Protein AF-A0A0D0J241-F1 (afdb_monomer_lite)

Sequence (429 aa):
MKIIDNDPIDKPCIGELIEEQCAVGQFADNCLYLIADPE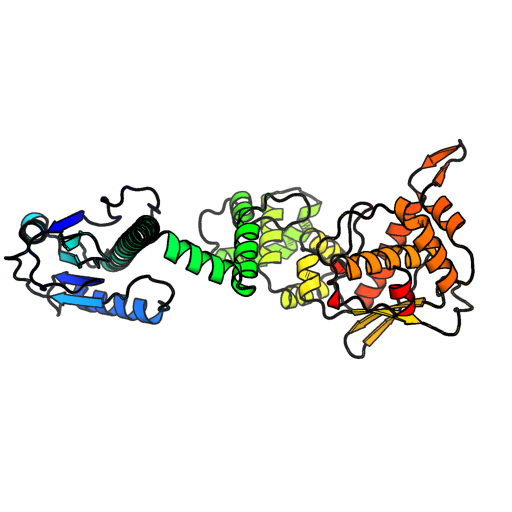ADIAKRAVDIIEQFKQIADCDDYYNTYELEVVQNVELKNHPKIKEHIEQHGDNFLIQLASHGFNEKKRFIVAKTDNDKLFENINLMIYAAERIAKFDIAALLRSFVEDNTDEFVELARNAITDKRFQSNYFAALSANTIHPTFGMASSTAKLKEQMEIKGVITHKQRMEMYDRLLDNLKKSHKKHDPKMEAEIEFIIKSIDPATLRMFFQRQSPKLQEKMSDFVNPKHLAEVSSMDLEIRWSEKIDKTRKTDGHYRLFLSRGDERLMVHFSRSAGFVLYLIYLIDRKKNGDKVDTLNIVQYKQLFGKLYEMTYGINGETIFTDMVKNFNSEGELQQKGLYTVLKSIREDIGNTCERMQEPAEPFLLQDMKAHLAVLPKHIILPEKIMALI

Structure (mmCIF, N/CA/C/O backbone):
data_AF-A0A0D0J241-F1
#
_entry.id   AF-A0A0D0J241-F1
#
loop_
_atom_site.group_PDB
_atom_site.id
_atom_site.type_symbol
_atom_site.label_atom_id
_atom_site.label_alt_id
_atom_site.label_comp_id
_atom_site.label_asym_id
_atom_site.label_entity_id
_atom_site.label_seq_id
_atom_site.pdbx_PDB_ins_code
_atom_site.Cartn_x
_atom_site.Cartn_y
_atom_site.Cartn_z
_atom_site.occupancy
_atom_site.B_iso_or_equiv
_atom_site.auth_seq_id
_atom_site.auth_comp_id
_atom_site.auth_asym_id
_atom_site.auth_atom_id
_atom_site.pdbx_PDB_model_num
ATOM 1 N N . MET A 1 1 ? -9.859 4.990 28.424 1.00 39.97 1 MET A N 1
ATOM 2 C CA . MET A 1 1 ? -9.655 3.526 28.412 1.00 39.97 1 MET A CA 1
ATOM 3 C C . MET A 1 1 ? -8.203 3.193 28.706 1.00 39.97 1 MET A C 1
ATOM 5 O O . MET A 1 1 ? -7.332 3.595 27.941 1.00 39.97 1 MET A O 1
ATOM 9 N N . LYS A 1 2 ? -7.924 2.472 29.798 1.00 35.81 2 LYS A N 1
ATOM 10 C CA . LYS A 1 2 ? -6.706 1.653 29.857 1.00 35.81 2 LYS A CA 1
ATOM 11 C C . LYS A 1 2 ? -6.977 0.447 28.959 1.00 35.81 2 LYS A C 1
ATOM 13 O O . LYS A 1 2 ? -7.962 -0.241 29.178 1.00 35.81 2 LYS A O 1
ATOM 18 N N . ILE A 1 3 ? -6.177 0.261 27.917 1.00 40.44 3 ILE A N 1
ATOM 19 C CA . ILE A 1 3 ? -6.233 -0.938 27.077 1.00 40.44 3 ILE A CA 1
ATOM 20 C C . ILE A 1 3 ? -5.564 -2.043 27.895 1.00 40.44 3 ILE A C 1
ATOM 22 O O . ILE A 1 3 ? -4.396 -1.901 28.255 1.00 40.44 3 ILE A O 1
ATOM 26 N N . ILE A 1 4 ? -6.317 -3.083 28.249 1.00 48.97 4 ILE A N 1
ATOM 27 C CA . ILE A 1 4 ? -5.876 -4.169 29.142 1.00 48.97 4 ILE A CA 1
ATOM 28 C C . ILE A 1 4 ? -5.686 -5.476 28.374 1.00 48.97 4 ILE A C 1
ATOM 30 O O . ILE A 1 4 ? -6.027 -6.555 28.843 1.00 48.97 4 ILE A O 1
ATOM 34 N N . ASP A 1 5 ? -5.101 -5.390 27.178 1.00 47.03 5 ASP A N 1
ATOM 35 C CA . ASP A 1 5 ? -4.899 -6.556 26.309 1.00 47.03 5 ASP A CA 1
ATOM 36 C C . ASP A 1 5 ? -4.054 -7.666 26.971 1.00 47.03 5 ASP A C 1
ATOM 38 O O . ASP A 1 5 ? -4.240 -8.838 26.642 1.00 47.03 5 ASP A O 1
ATOM 42 N N . ASN A 1 6 ? -3.221 -7.334 27.968 1.00 48.62 6 ASN A N 1
ATOM 43 C CA . ASN A 1 6 ? -2.318 -8.270 28.655 1.00 48.62 6 ASN A CA 1
ATOM 44 C C . ASN A 1 6 ? -2.792 -8.760 30.038 1.00 48.62 6 ASN A C 1
ATOM 46 O O . ASN A 1 6 ? -2.070 -9.531 30.670 1.00 48.62 6 ASN A O 1
ATOM 50 N N . ASP A 1 7 ? -3.957 -8.330 30.532 1.00 54.16 7 ASP A N 1
ATOM 51 C CA . ASP A 1 7 ? -4.413 -8.752 31.864 1.00 54.16 7 ASP A CA 1
ATOM 52 C C . ASP A 1 7 ? -4.923 -10.205 31.858 1.00 54.16 7 ASP A C 1
ATOM 54 O O . ASP A 1 7 ? -5.404 -10.682 30.831 1.00 54.16 7 ASP A O 1
ATOM 58 N N . PRO A 1 8 ? -4.848 -10.940 32.976 1.00 58.94 8 PRO A N 1
ATOM 59 C CA . PRO A 1 8 ? -5.437 -12.274 33.076 1.00 58.94 8 PRO A CA 1
ATOM 60 C C . PRO A 1 8 ? -6.926 -12.292 32.666 1.00 58.94 8 PRO A C 1
ATOM 62 O O . PRO A 1 8 ? -7.655 -11.335 32.922 1.00 58.94 8 PRO A O 1
ATOM 65 N N . ILE A 1 9 ? -7.382 -13.350 31.986 1.00 65.06 9 ILE A N 1
ATOM 66 C CA . ILE A 1 9 ? -8.759 -13.442 31.443 1.00 65.06 9 ILE A CA 1
ATOM 67 C C . ILE A 1 9 ? -9.819 -13.566 32.541 1.00 65.06 9 ILE A C 1
ATOM 69 O O . ILE A 1 9 ? -10.949 -13.122 32.363 1.00 65.06 9 ILE A O 1
ATOM 73 N N . ASP A 1 10 ? -9.434 -14.099 33.696 1.00 67.31 10 ASP A N 1
ATOM 74 C CA . ASP A 1 10 ? -10.217 -14.127 34.932 1.00 67.31 10 ASP A CA 1
ATOM 75 C C . ASP A 1 10 ? -10.406 -12.735 35.565 1.00 67.31 10 ASP A C 1
ATOM 77 O O . ASP A 1 10 ? -11.129 -12.600 36.550 1.00 67.31 10 ASP A O 1
ATOM 81 N N . LYS A 1 11 ? -9.794 -11.686 34.998 1.00 77.12 11 LYS A N 1
ATOM 82 C CA . LYS A 1 11 ? -9.929 -10.296 35.445 1.00 77.12 11 LYS A CA 1
ATOM 83 C C . LYS A 1 11 ? -10.559 -9.439 34.346 1.00 77.12 11 LYS A C 1
ATOM 85 O O . LYS A 1 11 ? -9.836 -8.858 33.528 1.00 77.12 11 LYS A O 1
ATOM 90 N N . PRO A 1 12 ? -11.900 -9.348 34.295 1.00 77.94 12 PRO A N 1
ATOM 91 C CA . PRO A 1 12 ? -12.566 -8.491 33.328 1.00 77.94 12 PRO A CA 1
ATOM 92 C C . PRO A 1 12 ? -12.211 -7.020 33.585 1.00 77.94 12 PRO A C 1
ATOM 94 O O . PRO A 1 12 ? -11.903 -6.606 34.702 1.00 77.94 12 PRO A O 1
ATOM 97 N N . CYS A 1 13 ? -12.267 -6.201 32.534 1.00 76.25 13 CYS A N 1
ATOM 98 C CA . CYS A 1 13 ? -11.988 -4.763 32.626 1.00 76.25 13 CYS A CA 1
ATOM 99 C C . CYS A 1 13 ? -13.047 -3.970 33.406 1.00 76.25 13 CYS A C 1
ATOM 101 O O . CYS A 1 13 ? -12.873 -2.774 33.642 1.00 76.25 13 CYS A O 1
ATOM 103 N N . ILE A 1 14 ? -14.149 -4.628 33.757 1.00 84.00 14 ILE A N 1
ATOM 104 C CA . ILE A 1 14 ? -15.263 -4.109 34.533 1.00 84.00 14 ILE A CA 1
ATOM 105 C C . ILE A 1 14 ? -15.844 -5.241 35.379 1.00 84.00 14 ILE A C 1
ATOM 107 O O . ILE A 1 14 ? -15.985 -6.362 34.895 1.00 84.00 14 ILE A O 1
ATOM 111 N N . GLY A 1 15 ? -16.212 -4.920 36.619 1.00 87.31 15 GLY A N 1
ATOM 112 C CA . GLY A 1 15 ? -16.897 -5.860 37.498 1.00 87.31 15 GLY A CA 1
ATOM 113 C C . GLY A 1 15 ? -16.053 -7.070 37.885 1.00 87.31 15 GLY A C 1
ATOM 114 O O . GLY A 1 15 ? -14.826 -6.992 37.969 1.00 87.31 15 GLY A O 1
ATOM 115 N N . GLU A 1 16 ? -16.738 -8.183 38.118 1.00 90.38 16 GLU A N 1
ATOM 116 C CA . GLU A 1 16 ? -16.157 -9.462 38.508 1.00 90.38 16 GLU A CA 1
ATOM 117 C C . GLU A 1 16 ? -16.686 -10.594 37.621 1.00 90.38 16 GLU A C 1
ATOM 119 O O . GLU A 1 16 ? -17.860 -10.606 37.241 1.00 90.38 16 GLU A O 1
ATOM 124 N N . LEU A 1 17 ? -15.804 -11.536 37.270 1.00 89.81 17 LEU A N 1
ATOM 125 C CA . LEU A 1 17 ? -16.159 -12.735 36.517 1.00 89.81 17 LEU A CA 1
ATOM 126 C C . LEU A 1 17 ? -16.601 -13.832 37.492 1.00 89.81 17 LEU A C 1
ATOM 128 O O . LEU A 1 17 ? -15.813 -14.307 38.308 1.00 89.81 17 LEU A O 1
ATOM 132 N N . ILE A 1 18 ? -17.848 -14.272 37.369 1.00 89.62 18 ILE A N 1
ATOM 133 C CA . ILE A 1 18 ? -18.465 -15.291 38.217 1.00 89.62 18 ILE A CA 1
ATOM 134 C C . ILE A 1 18 ? -18.714 -16.560 37.402 1.00 89.62 18 ILE A C 1
ATOM 136 O O . ILE A 1 18 ? -19.316 -16.515 36.331 1.00 89.62 18 ILE A O 1
ATOM 140 N N . GLU A 1 19 ? -18.309 -17.714 37.940 1.00 87.88 19 GLU A N 1
ATOM 141 C CA . GLU A 1 19 ? -18.655 -19.030 37.389 1.00 87.88 19 GLU A CA 1
ATOM 142 C C . GLU A 1 19 ? -19.687 -19.762 38.257 1.00 87.88 19 GLU A C 1
ATOM 144 O O . GLU A 1 19 ? -19.481 -19.926 39.469 1.00 87.88 19 GLU A O 1
ATOM 149 N N . GLU A 1 20 ? -20.741 -20.281 37.625 1.00 84.62 20 GLU A N 1
ATOM 150 C CA . GLU A 1 20 ? -21.822 -21.049 38.256 1.00 84.62 20 GLU A CA 1
ATOM 151 C C . GLU A 1 20 ? -22.047 -22.396 37.551 1.00 84.62 20 GLU A C 1
ATOM 153 O O . GLU A 1 20 ? -22.034 -22.482 36.323 1.00 84.62 20 GLU A O 1
ATOM 158 N N . GLN A 1 21 ? -22.283 -23.461 38.327 1.00 73.44 21 GLN A N 1
ATOM 159 C CA . GLN A 1 21 ? -22.553 -24.816 37.806 1.00 73.44 21 GLN A CA 1
ATOM 160 C C . GLN A 1 21 ? -24.043 -25.087 37.529 1.00 73.44 21 GLN A C 1
ATOM 162 O O . GLN A 1 21 ? -24.366 -25.962 36.733 1.00 73.44 21 GLN A O 1
ATOM 167 N N . CYS A 1 22 ? -24.959 -24.350 38.166 1.00 57.16 22 CYS A N 1
ATOM 168 C CA . CYS A 1 22 ? -26.389 -24.688 38.215 1.00 57.16 22 CYS A CA 1
ATOM 169 C C . CYS A 1 22 ? -27.284 -23.648 37.524 1.00 57.16 22 CYS A C 1
ATOM 171 O O . CYS A 1 22 ? -28.283 -23.214 38.085 1.00 57.16 22 CYS A O 1
ATOM 173 N N . ALA A 1 23 ? -26.955 -23.236 36.304 1.00 55.34 23 ALA A N 1
ATOM 174 C CA . ALA A 1 23 ? -27.734 -22.235 35.580 1.00 55.34 23 ALA A CA 1
ATOM 175 C C . ALA A 1 23 ? -28.839 -22.887 34.730 1.00 55.34 23 ALA A C 1
ATOM 177 O O . ALA A 1 23 ? -28.622 -23.249 33.573 1.00 55.34 23 ALA A O 1
ATOM 178 N N . VAL A 1 24 ? -30.047 -23.031 35.277 1.00 54.06 24 VAL A N 1
ATOM 179 C CA . VAL A 1 24 ? -31.226 -23.327 34.446 1.00 54.06 24 VAL A CA 1
ATOM 180 C C . VAL A 1 24 ? -31.597 -22.054 33.686 1.00 54.06 24 VAL A C 1
ATOM 182 O O . VAL A 1 24 ? -32.264 -21.208 34.261 1.00 54.06 24 VAL A O 1
ATOM 185 N N . GLY A 1 25 ? -31.136 -21.919 32.435 1.00 60.44 25 GLY A N 1
ATOM 186 C CA . GLY A 1 25 ? -31.684 -21.097 31.333 1.00 60.44 25 GLY A CA 1
ATOM 187 C C . GLY A 1 25 ? -32.212 -19.674 31.592 1.00 60.44 25 GLY A C 1
ATOM 188 O O . GLY A 1 25 ? -32.937 -19.167 30.745 1.00 60.44 25 GLY A O 1
ATOM 189 N N . GLN A 1 26 ? -31.917 -19.047 32.732 1.00 74.19 26 GLN A N 1
ATOM 190 C CA . GLN A 1 26 ? -32.582 -17.821 33.181 1.00 74.19 26 GLN A CA 1
ATOM 191 C C . GLN A 1 26 ? -32.087 -16.568 32.456 1.00 74.19 26 GLN A C 1
ATOM 193 O O . GLN A 1 26 ? -32.848 -15.619 32.297 1.00 74.19 26 GLN A O 1
ATOM 198 N N . PHE A 1 27 ? -30.833 -16.578 32.009 1.00 83.94 27 PHE A N 1
ATOM 199 C CA . PHE A 1 27 ? -30.232 -15.499 31.240 1.00 83.94 27 PHE A CA 1
ATOM 200 C C . PHE A 1 27 ? -29.812 -16.016 29.863 1.00 83.94 27 PHE A C 1
ATOM 202 O O . PHE A 1 27 ? -29.296 -17.133 29.729 1.00 83.94 27 PHE A O 1
ATOM 209 N N . ALA A 1 28 ? -30.044 -15.200 28.840 1.00 86.12 28 ALA A N 1
ATOM 210 C CA . ALA A 1 28 ? -29.613 -15.462 27.479 1.00 86.12 28 ALA A CA 1
ATOM 211 C C . ALA A 1 28 ? -28.121 -15.146 27.322 1.00 86.12 28 ALA A C 1
ATOM 213 O O . ALA A 1 28 ? -27.609 -14.185 27.900 1.00 86.12 28 ALA A O 1
ATOM 214 N N . ASP A 1 29 ? -27.426 -15.964 26.531 1.00 87.06 29 ASP A N 1
ATOM 215 C CA . ASP A 1 29 ? -26.025 -15.720 26.196 1.00 87.06 29 ASP A CA 1
ATOM 216 C C . ASP A 1 29 ? -25.893 -14.365 25.471 1.00 87.06 29 ASP A C 1
ATOM 218 O O . ASP A 1 29 ? -26.680 -14.041 24.583 1.00 87.06 29 ASP A O 1
ATOM 222 N N . ASN A 1 30 ? -24.894 -13.577 25.870 1.00 86.62 30 ASN A N 1
ATOM 223 C CA . ASN A 1 30 ? -24.557 -12.239 25.372 1.00 86.62 30 ASN A CA 1
ATOM 224 C C . ASN A 1 30 ? -25.651 -11.166 25.532 1.00 86.62 30 ASN A C 1
ATOM 226 O O . ASN A 1 30 ? -25.538 -10.076 24.968 1.00 86.62 30 ASN A O 1
ATOM 230 N N . CYS A 1 31 ? -26.679 -11.428 26.340 1.00 90.38 31 CYS A N 1
ATOM 231 C CA . CYS A 1 31 ? -27.649 -10.415 26.732 1.00 90.38 31 CYS A CA 1
ATOM 232 C C . CYS A 1 31 ? -27.168 -9.678 27.988 1.00 90.38 31 CYS A C 1
ATOM 234 O O . CYS A 1 31 ? -26.846 -10.291 29.011 1.00 90.38 31 CYS A O 1
ATOM 236 N N . LEU A 1 32 ? -27.117 -8.352 27.901 1.00 92.44 32 LEU A N 1
ATOM 237 C CA . LEU A 1 32 ? -26.881 -7.450 29.019 1.00 92.44 32 LEU A CA 1
ATOM 238 C C . LEU A 1 32 ? -28.187 -7.302 29.799 1.00 92.44 32 LEU A C 1
ATOM 240 O O . LEU A 1 32 ? -29.244 -7.069 29.223 1.00 92.44 32 LEU A O 1
ATOM 244 N N . TYR A 1 33 ? -28.116 -7.393 31.116 1.00 93.69 33 TYR A N 1
ATOM 245 C CA . TYR A 1 33 ? -29.253 -7.228 32.006 1.00 93.69 33 TYR A CA 1
ATOM 246 C C . TYR A 1 33 ? -28.980 -6.069 32.954 1.00 93.69 33 TYR A C 1
ATOM 248 O O . TYR A 1 33 ? -28.003 -6.083 33.710 1.00 93.69 33 TYR A O 1
ATOM 256 N N . LEU A 1 34 ? -29.858 -5.071 32.923 1.00 95.12 34 LEU A N 1
ATOM 257 C CA . LEU A 1 34 ? -29.864 -3.966 33.873 1.00 95.12 34 LEU A CA 1
ATOM 258 C C . LEU A 1 34 ? -30.991 -4.181 34.882 1.00 95.12 34 LEU A C 1
ATOM 260 O O . LEU A 1 34 ? -32.167 -4.164 34.522 1.00 95.12 34 LEU A O 1
ATOM 264 N N . ILE A 1 35 ? -30.628 -4.351 36.151 1.00 93.50 35 ILE A N 1
ATOM 265 C CA . ILE A 1 35 ? -31.580 -4.501 37.248 1.00 93.50 35 ILE A CA 1
ATOM 266 C C . ILE A 1 35 ? -31.994 -3.112 37.728 1.00 93.50 35 ILE A C 1
ATOM 268 O O . ILE A 1 35 ? -31.298 -2.470 38.519 1.00 93.50 35 ILE A O 1
ATOM 272 N N . ALA A 1 36 ? -33.105 -2.619 37.196 1.00 93.19 36 ALA A N 1
ATOM 273 C CA . ALA A 1 36 ? -33.636 -1.296 37.485 1.00 93.19 36 ALA A CA 1
ATOM 274 C C . ALA A 1 36 ? -35.149 -1.256 37.252 1.00 93.19 36 ALA A C 1
ATOM 276 O O . ALA A 1 36 ? -35.708 -2.083 36.534 1.00 93.19 36 ALA A O 1
ATOM 277 N N . ASP A 1 37 ? -35.811 -0.258 37.835 1.00 90.75 37 ASP A N 1
ATOM 278 C CA . ASP A 1 37 ? -37.181 0.073 37.449 1.00 90.75 37 ASP A CA 1
ATOM 279 C C . ASP A 1 37 ? -37.208 0.444 35.949 1.00 90.75 37 ASP A C 1
ATOM 281 O O . ASP A 1 37 ? -36.473 1.357 35.556 1.00 90.75 37 ASP A O 1
ATOM 285 N N . PRO A 1 38 ? -38.016 -0.231 35.106 1.00 89.69 38 PRO A N 1
ATOM 286 C CA . PRO A 1 38 ? -38.125 0.076 33.679 1.00 89.69 38 PRO A CA 1
ATOM 287 C C . PRO A 1 38 ? -38.503 1.533 33.386 1.00 89.69 38 PRO A C 1
ATOM 289 O O . PRO A 1 38 ? -38.159 2.059 32.328 1.00 89.69 38 PRO A O 1
ATOM 292 N N . GLU A 1 39 ? -39.180 2.205 34.321 1.00 90.25 39 GLU A N 1
ATOM 293 C CA . GLU A 1 39 ? -39.563 3.608 34.169 1.00 90.25 39 GLU A CA 1
ATOM 294 C C . GLU A 1 39 ? -38.479 4.601 34.594 1.00 90.25 39 GLU A C 1
ATOM 296 O O . GLU A 1 39 ? -38.597 5.793 34.282 1.00 90.25 39 GLU A O 1
ATOM 301 N N . ALA A 1 40 ? -37.419 4.136 35.262 1.00 92.12 40 ALA A N 1
ATOM 302 C CA . ALA A 1 40 ? -36.320 4.984 35.702 1.00 92.12 40 ALA A CA 1
ATOM 303 C C . ALA A 1 40 ? -35.500 5.525 34.523 1.00 92.12 40 ALA A C 1
ATOM 305 O O . ALA A 1 40 ? -35.318 4.869 33.497 1.00 92.12 40 ALA A O 1
ATOM 306 N N . ASP A 1 41 ? -34.909 6.707 34.712 1.00 93.06 41 ASP A N 1
ATOM 307 C CA . ASP A 1 41 ? -34.089 7.363 33.686 1.00 93.06 41 ASP A CA 1
ATOM 308 C C . ASP A 1 41 ? -32.939 6.475 33.190 1.00 93.06 41 ASP A C 1
ATOM 310 O O . ASP A 1 41 ? -32.630 6.465 32.000 1.00 93.06 41 ASP A O 1
ATOM 314 N N . ILE A 1 42 ? -32.337 5.685 34.086 1.00 94.12 42 ILE A N 1
ATOM 315 C CA . ILE A 1 42 ? -31.238 4.775 33.743 1.00 94.12 42 ILE A CA 1
ATOM 316 C C . ILE A 1 42 ? -31.672 3.677 32.764 1.00 94.12 42 ILE A C 1
ATOM 318 O O . ILE A 1 42 ? -30.899 3.319 31.882 1.00 94.12 42 ILE A O 1
ATOM 322 N N . ALA A 1 43 ? -32.912 3.186 32.873 1.00 93.06 43 ALA A N 1
ATOM 323 C CA . ALA A 1 43 ? -33.460 2.156 31.998 1.00 93.06 43 ALA A CA 1
ATOM 324 C C . ALA A 1 43 ? -33.644 2.682 30.573 1.00 93.06 43 ALA A C 1
ATOM 326 O O . ALA A 1 43 ? -33.125 2.101 29.621 1.00 93.06 43 ALA A O 1
ATOM 327 N N . LYS A 1 44 ? -34.309 3.836 30.440 1.00 93.19 44 LYS A N 1
ATOM 328 C CA . LYS A 1 44 ? -34.544 4.506 29.149 1.00 93.19 44 LYS A CA 1
ATOM 329 C C . LYS A 1 44 ? -33.223 4.823 28.456 1.00 93.19 44 LYS A C 1
ATOM 331 O O . LYS A 1 44 ? -33.022 4.498 27.291 1.00 93.19 44 LYS A O 1
ATOM 336 N N . ARG A 1 45 ? -32.274 5.357 29.223 1.00 94.06 45 ARG A N 1
ATOM 337 C CA . ARG A 1 45 ? -30.949 5.710 28.722 1.00 94.06 45 ARG A CA 1
ATOM 338 C C . ARG A 1 45 ? -30.127 4.486 28.311 1.00 94.06 45 ARG A C 1
ATOM 340 O O . ARG A 1 45 ? -29.363 4.581 27.359 1.00 94.06 45 ARG A O 1
ATOM 347 N N . ALA A 1 46 ? -30.278 3.347 28.989 1.00 92.56 46 ALA A N 1
ATOM 348 C CA . ALA A 1 46 ? -29.592 2.108 28.619 1.00 92.56 46 ALA A CA 1
ATOM 349 C C . ALA A 1 46 ? -30.077 1.586 27.261 1.00 92.56 46 ALA A C 1
ATOM 351 O O . ALA A 1 46 ? -29.254 1.254 26.406 1.00 92.56 46 ALA A O 1
ATOM 352 N N . VAL A 1 47 ? -31.398 1.580 27.055 1.00 93.12 47 VAL A N 1
ATOM 353 C CA . VAL A 1 47 ? -32.024 1.183 25.785 1.00 93.12 47 VAL A CA 1
ATOM 354 C C . VAL A 1 47 ? -31.548 2.087 24.648 1.00 93.12 47 VAL A C 1
ATOM 356 O O . VAL A 1 47 ? -31.078 1.582 23.631 1.00 93.12 47 VAL A O 1
ATOM 359 N N . ASP A 1 48 ? -31.556 3.408 24.849 1.00 92.00 48 ASP A N 1
ATOM 360 C CA . ASP A 1 48 ? -31.083 4.366 23.840 1.00 92.00 48 ASP A CA 1
ATOM 361 C C . ASP A 1 48 ? -29.615 4.131 23.444 1.00 92.00 48 ASP A C 1
ATOM 363 O O . ASP A 1 48 ? -29.261 4.233 22.268 1.00 92.00 48 ASP A O 1
ATOM 367 N N . ILE A 1 49 ? -28.747 3.810 24.411 1.00 90.12 49 ILE A N 1
ATOM 368 C CA . ILE A 1 49 ? -27.321 3.551 24.155 1.00 90.12 49 ILE A CA 1
ATOM 369 C C . ILE A 1 49 ? -27.135 2.287 23.311 1.00 90.12 49 ILE A C 1
ATOM 371 O O . ILE A 1 49 ? -26.315 2.287 22.394 1.00 90.12 49 ILE A O 1
ATOM 375 N N . ILE A 1 50 ? -27.884 1.221 23.598 1.00 87.38 50 ILE A N 1
ATOM 376 C CA . ILE A 1 50 ? -27.774 -0.045 22.863 1.00 87.38 50 ILE A CA 1
ATOM 377 C C . ILE A 1 50 ? -28.373 0.065 21.460 1.00 87.38 50 ILE A C 1
ATOM 379 O O . ILE A 1 50 ? -27.792 -0.458 20.514 1.00 87.38 50 ILE A O 1
ATOM 383 N N . GLU A 1 51 ? -29.461 0.810 21.281 1.00 88.06 51 GLU A N 1
ATOM 384 C CA . GLU A 1 51 ? -29.998 1.090 19.945 1.00 88.06 51 GLU A CA 1
ATOM 385 C C . GLU A 1 51 ? -29.025 1.926 19.102 1.00 88.06 51 GLU A C 1
ATOM 387 O O . GLU A 1 51 ? -28.792 1.623 17.931 1.00 88.06 51 GLU A O 1
ATOM 392 N N . GLN A 1 52 ? -28.372 2.931 19.697 1.00 85.75 52 GLN A N 1
ATOM 393 C CA . GLN A 1 52 ? -27.299 3.669 19.020 1.00 85.75 52 GLN A CA 1
ATOM 394 C C . GLN A 1 52 ? -26.111 2.766 18.681 1.00 85.75 52 GLN A C 1
ATOM 396 O O . GLN A 1 52 ? -25.557 2.873 17.588 1.00 85.75 52 GLN A O 1
ATOM 401 N N . PHE A 1 53 ? -25.735 1.864 19.590 1.00 81.12 53 PHE A N 1
ATOM 402 C CA . PHE A 1 53 ? -24.691 0.875 19.340 1.00 81.12 53 PHE A CA 1
ATOM 403 C C . PHE A 1 53 ? -25.040 0.003 18.128 1.00 81.12 53 PHE A C 1
ATOM 405 O O . PHE A 1 53 ? -24.237 -0.076 17.205 1.00 81.12 53 PHE A O 1
ATOM 412 N N . LYS A 1 54 ? -26.253 -0.557 18.062 1.00 81.25 54 LYS A N 1
ATOM 413 C CA . LYS A 1 54 ? -26.710 -1.395 16.938 1.00 81.25 54 LYS A CA 1
ATOM 414 C C . LYS A 1 54 ? -26.766 -0.658 15.597 1.00 81.25 54 LYS A C 1
ATOM 416 O O . LYS A 1 54 ? -26.593 -1.282 14.559 1.00 81.25 54 LYS A O 1
ATOM 421 N N . GLN A 1 55 ? -27.015 0.652 15.595 1.00 80.31 55 GLN A N 1
ATOM 422 C CA . GLN A 1 55 ? -27.022 1.457 14.363 1.00 80.31 55 GLN A CA 1
ATOM 423 C C . GLN A 1 55 ? -25.617 1.736 13.812 1.00 80.31 55 GLN A C 1
ATOM 425 O O . GLN A 1 55 ? -25.478 2.036 12.626 1.00 80.31 55 GLN A O 1
ATOM 430 N N . ILE A 1 56 ? -24.597 1.705 14.672 1.00 71.75 56 ILE A N 1
ATOM 431 C CA . ILE A 1 56 ? -23.211 2.049 14.323 1.00 71.75 56 ILE A CA 1
ATOM 432 C C . ILE A 1 56 ? -22.356 0.788 14.149 1.00 71.75 56 ILE A C 1
ATOM 434 O O . ILE A 1 56 ? -21.408 0.809 13.368 1.00 71.75 56 ILE A O 1
ATOM 438 N N . ALA A 1 57 ? -22.672 -0.283 14.877 1.00 60.69 57 ALA A N 1
ATOM 439 C CA . ALA A 1 57 ? -21.971 -1.556 14.819 1.00 60.69 57 ALA A CA 1
ATOM 440 C C . ALA A 1 57 ? -22.302 -2.299 13.518 1.00 60.69 57 ALA A C 1
ATOM 442 O O . ALA A 1 57 ? -23.463 -2.618 13.260 1.00 60.69 57 ALA A O 1
ATOM 443 N N . ASP A 1 58 ? -21.278 -2.599 12.719 1.00 58.66 58 ASP A N 1
ATOM 444 C CA . ASP A 1 58 ? -21.407 -3.559 11.626 1.00 58.66 58 ASP A CA 1
ATOM 445 C C . ASP A 1 58 ? -21.385 -4.984 12.206 1.00 58.66 58 ASP A C 1
ATOM 447 O O . ASP A 1 58 ? -20.691 -5.252 13.193 1.00 58.66 58 ASP A O 1
ATOM 451 N N . CYS A 1 59 ? -22.143 -5.917 11.625 1.00 54.88 59 CYS A N 1
ATOM 452 C CA . CYS A 1 59 ? -22.236 -7.282 12.162 1.00 54.88 59 CYS A CA 1
ATOM 453 C C . CYS A 1 59 ? -20.904 -8.044 12.101 1.00 54.88 59 CYS A C 1
ATOM 455 O O . CYS A 1 59 ? -20.729 -9.020 12.825 1.00 54.88 59 CYS A O 1
ATOM 457 N N . ASP A 1 60 ? -19.973 -7.577 11.268 1.00 55.81 60 ASP A N 1
ATOM 458 C CA . ASP A 1 60 ? -18.648 -8.166 11.077 1.00 55.81 60 ASP A CA 1
ATOM 459 C C . ASP A 1 60 ? -17.596 -7.655 12.087 1.00 55.81 60 ASP A C 1
ATOM 461 O O . ASP A 1 60 ? -16.491 -8.200 12.148 1.00 55.81 60 ASP A O 1
ATOM 465 N N . ASP A 1 61 ? -17.914 -6.633 12.893 1.00 66.19 61 ASP A N 1
ATOM 466 C CA . ASP A 1 61 ? -16.963 -6.010 13.830 1.00 66.19 61 ASP A CA 1
ATOM 467 C C . ASP A 1 61 ? -16.860 -6.736 15.188 1.00 66.19 61 ASP A C 1
ATOM 469 O O . ASP A 1 61 ? -15.902 -6.513 15.938 1.00 66.19 61 ASP A O 1
ATOM 473 N N . TYR A 1 62 ? -17.821 -7.610 15.509 1.00 70.31 62 TYR A N 1
ATOM 474 C CA . TYR A 1 62 ? -17.954 -8.284 16.806 1.00 70.31 62 TYR A CA 1
ATOM 475 C C . TYR A 1 62 ? -18.144 -9.797 16.632 1.00 70.31 62 TYR A C 1
ATOM 477 O O . TYR A 1 62 ? -18.792 -10.252 15.693 1.00 70.31 62 TYR A O 1
ATOM 485 N N . TYR A 1 63 ? -17.611 -10.600 17.557 1.00 70.81 63 TYR A N 1
ATOM 486 C CA . TYR A 1 63 ? -17.818 -12.052 17.576 1.00 70.81 63 TYR A CA 1
ATOM 487 C C . TYR A 1 63 ? -19.255 -12.428 17.957 1.00 70.81 63 TYR A C 1
ATOM 489 O O . TYR A 1 63 ? -19.736 -13.482 17.542 1.00 70.81 63 TYR A O 1
ATOM 497 N N . ASN A 1 64 ? -19.928 -11.593 18.756 1.00 80.50 64 ASN A N 1
ATOM 498 C CA . ASN A 1 64 ? -21.272 -11.847 19.265 1.00 80.50 64 ASN A CA 1
ATOM 499 C C . ASN A 1 64 ? -22.262 -10.729 18.923 1.00 80.50 64 ASN A C 1
ATOM 501 O O . ASN A 1 64 ? -21.902 -9.567 18.750 1.00 80.50 64 ASN A O 1
ATOM 505 N N . THR A 1 65 ? -23.548 -11.082 18.919 1.00 83.44 65 THR A N 1
ATOM 506 C CA . THR A 1 65 ? -24.650 -10.115 18.923 1.00 83.44 65 THR A CA 1
ATOM 507 C C . THR A 1 65 ? -25.055 -9.810 20.359 1.00 83.44 65 THR A C 1
ATOM 509 O O . THR A 1 65 ? -25.284 -10.732 21.142 1.00 83.44 65 THR A O 1
ATOM 512 N N . TYR A 1 66 ? -25.154 -8.522 20.688 1.00 85.62 66 TYR A N 1
ATOM 513 C CA . TYR A 1 66 ? -25.496 -8.054 22.028 1.00 85.62 66 TYR A CA 1
ATOM 514 C C . TYR A 1 66 ? -26.905 -7.474 22.072 1.00 85.62 66 TYR A C 1
ATOM 516 O O . TYR A 1 66 ? -27.281 -6.631 21.256 1.00 85.62 66 TYR A O 1
ATOM 524 N N . GLU A 1 67 ? -27.652 -7.904 23.079 1.00 89.69 67 GLU A N 1
ATOM 525 C CA . GLU A 1 67 ? -28.985 -7.408 23.413 1.00 89.69 67 GLU A CA 1
ATOM 526 C C . GLU A 1 67 ? -28.985 -6.820 24.826 1.00 89.69 67 GLU A C 1
ATOM 528 O O . GLU A 1 67 ? -28.068 -7.079 25.609 1.00 89.69 67 GLU A O 1
ATOM 533 N N . LEU A 1 68 ? -29.994 -6.012 25.152 1.00 92.25 68 LEU A N 1
ATOM 534 C CA . LEU A 1 68 ? -30.176 -5.453 26.490 1.00 92.25 68 LEU A CA 1
ATOM 535 C C . LEU A 1 68 ? -31.608 -5.664 26.968 1.00 92.25 68 LEU A C 1
ATOM 537 O O . LEU A 1 68 ? -32.557 -5.236 26.316 1.00 92.25 68 LEU A O 1
ATOM 541 N N . GLU A 1 69 ? -31.742 -6.213 28.170 1.00 93.00 69 GLU A N 1
ATOM 542 C CA . GLU A 1 69 ? -33.001 -6.311 28.895 1.00 93.00 69 GLU A CA 1
ATOM 543 C C . GLU A 1 69 ? -32.934 -5.527 30.210 1.00 93.00 69 GLU A C 1
ATOM 545 O O . GLU A 1 69 ? -31.995 -5.653 31.001 1.00 93.00 69 GLU A O 1
ATOM 550 N N . VAL A 1 70 ? -33.958 -4.710 30.467 1.00 92.56 70 VAL A N 1
ATOM 551 C CA . VAL A 1 70 ? -34.140 -4.050 31.764 1.00 92.56 70 VAL A CA 1
ATOM 552 C C . VAL A 1 70 ? -35.137 -4.855 32.582 1.00 92.56 70 VAL A C 1
ATOM 554 O O . VAL A 1 70 ? -36.270 -5.076 32.157 1.00 92.56 70 VAL A O 1
ATOM 557 N N . VAL A 1 71 ? -34.726 -5.273 33.775 1.00 91.81 71 VAL A N 1
ATOM 558 C CA . VAL A 1 71 ? -35.509 -6.142 34.655 1.00 91.81 71 VAL A CA 1
ATOM 559 C C . VAL A 1 71 ? -35.641 -5.512 36.035 1.00 91.81 71 VAL A C 1
ATOM 561 O O . VAL A 1 71 ? -34.662 -5.106 36.645 1.00 91.81 71 VAL A O 1
ATOM 564 N N . GLN A 1 72 ? -36.860 -5.438 36.567 1.00 85.94 72 GLN A N 1
ATOM 565 C CA . GLN A 1 72 ? -37.076 -4.813 37.876 1.00 85.94 72 GLN A CA 1
ATOM 566 C C . GLN A 1 72 ? -36.609 -5.702 39.031 1.00 85.94 72 GLN A C 1
ATOM 568 O O . GLN A 1 72 ? -36.060 -5.212 40.010 1.00 85.94 72 GLN A O 1
ATOM 573 N N . ASN A 1 73 ? -36.842 -7.010 38.914 1.00 81.00 73 ASN A N 1
ATOM 574 C CA . ASN A 1 73 ? -36.465 -8.018 39.896 1.00 81.00 73 ASN A CA 1
ATOM 575 C C . ASN A 1 73 ? -36.092 -9.310 39.170 1.00 81.00 73 ASN A C 1
ATOM 577 O O . ASN A 1 73 ? -36.741 -9.680 38.192 1.00 81.00 73 ASN A O 1
ATOM 581 N N . VAL A 1 74 ? -35.088 -10.020 39.686 1.00 79.69 74 VAL A N 1
ATOM 582 C CA . VAL A 1 74 ? -34.641 -11.306 39.141 1.00 79.69 74 VAL A CA 1
ATOM 583 C C . VAL A 1 74 ? -34.600 -12.341 40.260 1.00 79.69 74 VAL A C 1
ATOM 585 O O . VAL A 1 74 ? -33.974 -12.129 41.296 1.00 79.69 74 VAL A O 1
ATOM 588 N N . GLU A 1 75 ? -35.278 -13.474 40.076 1.00 81.69 75 GLU A N 1
ATOM 589 C CA . GLU A 1 75 ? -35.271 -14.558 41.061 1.00 81.69 75 GLU A CA 1
ATOM 590 C C . GLU A 1 75 ? -33.993 -15.396 40.928 1.00 81.69 75 GLU A C 1
ATOM 592 O O . GLU A 1 75 ? -33.923 -16.318 40.126 1.00 81.69 75 GLU A O 1
ATOM 597 N N . LEU A 1 76 ? -32.968 -15.102 41.726 1.00 83.25 76 LEU A N 1
ATOM 598 C CA . LEU A 1 76 ? -31.629 -15.699 41.590 1.00 83.25 76 LEU A CA 1
ATOM 599 C C . LEU A 1 76 ? -31.428 -16.981 42.414 1.00 83.25 76 LEU A C 1
ATOM 601 O O . LEU A 1 76 ? -30.331 -17.252 42.900 1.00 83.25 76 LEU A O 1
ATOM 605 N N . LYS A 1 77 ? -32.476 -17.791 42.607 1.00 79.81 77 LYS A N 1
ATOM 606 C CA . LYS A 1 77 ? -32.382 -19.024 43.421 1.00 79.81 77 LYS A CA 1
ATOM 607 C C . LYS A 1 77 ? -31.328 -20.005 42.902 1.00 79.81 77 LYS A C 1
ATOM 609 O O . LYS A 1 77 ? -30.702 -20.694 43.700 1.00 79.81 77 LYS A O 1
ATOM 614 N N . ASN A 1 78 ? -31.124 -20.030 41.588 1.00 79.06 78 ASN A N 1
ATOM 615 C CA . ASN A 1 78 ? -30.173 -20.911 40.912 1.00 79.06 78 ASN A CA 1
ATOM 616 C C . ASN A 1 78 ? -28.784 -20.271 40.715 1.00 79.06 78 ASN A C 1
ATOM 618 O O . ASN A 1 78 ? -27.887 -20.905 40.169 1.00 79.06 78 ASN A O 1
ATOM 622 N N . HIS A 1 79 ? -28.600 -19.026 41.168 1.00 86.31 79 HIS A N 1
ATOM 623 C CA . HIS A 1 79 ? -27.395 -18.228 40.945 1.00 86.31 79 HIS A CA 1
ATOM 624 C C . HIS A 1 79 ? -26.914 -17.578 42.257 1.00 86.31 79 HIS A C 1
ATOM 626 O O . HIS A 1 79 ? -26.984 -16.354 42.402 1.00 86.31 79 HIS A O 1
ATOM 632 N N . PRO A 1 80 ? -26.479 -18.375 43.253 1.00 87.62 80 PRO A N 1
ATOM 633 C CA . PRO A 1 80 ? -26.176 -17.886 44.598 1.00 87.62 80 PRO A CA 1
ATOM 634 C C . PRO A 1 80 ? -25.057 -16.837 44.639 1.00 87.62 80 PRO A C 1
ATOM 636 O O . PRO A 1 80 ? -25.168 -15.895 45.421 1.00 87.62 80 PRO A O 1
ATOM 639 N N . LYS A 1 81 ? -24.023 -16.942 43.793 1.00 89.62 81 LYS A N 1
ATOM 640 C CA . LYS A 1 81 ? -22.934 -15.952 43.754 1.00 89.62 81 LYS A CA 1
ATOM 641 C C . LYS A 1 81 ? -23.396 -14.646 43.122 1.00 89.62 81 LYS A C 1
ATOM 643 O O . LYS A 1 81 ? -23.100 -13.572 43.625 1.00 89.62 81 LYS A O 1
ATOM 648 N N . ILE A 1 82 ? -24.190 -14.719 42.053 1.00 89.81 82 ILE A N 1
ATOM 649 C CA . ILE A 1 82 ? -24.776 -13.517 41.432 1.00 89.81 82 ILE A CA 1
ATOM 650 C C . ILE A 1 82 ? -25.713 -12.817 42.428 1.00 89.81 82 ILE A C 1
ATOM 652 O O . ILE A 1 82 ? -25.693 -11.594 42.557 1.00 89.81 82 ILE A O 1
ATOM 656 N N . LYS A 1 83 ? -26.501 -13.601 43.175 1.00 90.31 83 LYS A N 1
ATOM 657 C CA . LYS A 1 83 ? -27.376 -13.099 44.236 1.00 90.31 83 LYS A CA 1
ATOM 658 C C . LYS A 1 83 ? -26.593 -12.353 45.316 1.00 90.31 83 LYS A C 1
ATOM 660 O O . LYS A 1 83 ? -27.001 -11.262 45.699 1.00 90.31 83 LYS A O 1
ATOM 665 N N . GLU A 1 84 ? -25.476 -12.912 45.776 1.00 90.62 84 GLU A N 1
ATOM 666 C CA . GLU A 1 84 ? -24.579 -12.263 46.739 1.00 90.62 84 GLU A CA 1
ATOM 667 C C . GLU A 1 84 ? -24.090 -10.897 46.233 1.00 90.62 84 GLU A C 1
ATOM 669 O O . GLU A 1 84 ? -24.208 -9.903 46.948 1.00 90.62 84 GLU A O 1
ATOM 674 N N . HIS A 1 85 ? -23.648 -10.815 44.978 1.00 91.38 85 HIS A N 1
ATOM 675 C CA . HIS A 1 85 ? -23.221 -9.560 44.350 1.00 91.38 85 HIS A CA 1
ATOM 676 C C . HIS A 1 85 ? -24.322 -8.497 44.288 1.00 91.38 85 HIS A C 1
ATOM 678 O O . HIS A 1 85 ? -24.114 -7.339 44.659 1.00 91.38 85 HIS A O 1
ATOM 684 N N . ILE A 1 86 ? -25.531 -8.884 43.896 1.00 90.62 86 ILE A N 1
ATOM 685 C CA . ILE A 1 86 ? -26.639 -7.932 43.784 1.00 90.62 86 ILE A CA 1
ATOM 686 C C . ILE A 1 86 ? -27.126 -7.481 45.167 1.00 90.62 86 ILE A C 1
ATOM 688 O O . ILE A 1 86 ? -27.315 -6.287 45.395 1.00 90.62 86 ILE A O 1
ATOM 692 N N . GLU A 1 87 ? -27.292 -8.406 46.115 1.00 90.31 87 GLU A N 1
ATOM 693 C CA . GLU A 1 87 ? -27.858 -8.094 47.433 1.00 90.31 87 GLU A CA 1
ATOM 694 C C . GLU A 1 87 ? -26.848 -7.442 48.389 1.00 90.31 87 GLU A C 1
ATOM 696 O O . GLU A 1 87 ? -27.226 -6.560 49.161 1.00 90.31 87 GLU A O 1
ATOM 701 N N . GLN A 1 88 ? -25.577 -7.858 48.360 1.00 89.75 88 GLN A N 1
ATOM 702 C CA . GLN A 1 88 ? -24.558 -7.393 49.312 1.00 89.75 88 GLN A CA 1
ATOM 703 C C . GLN A 1 88 ? -23.661 -6.296 48.736 1.00 89.75 88 GLN A C 1
ATOM 705 O O . GLN A 1 88 ? -23.312 -5.353 49.449 1.00 89.75 88 GLN A O 1
ATOM 710 N N . HIS A 1 89 ? -23.303 -6.387 47.452 1.00 88.38 89 HIS A N 1
ATOM 711 C CA . HIS A 1 89 ? -22.410 -5.422 46.799 1.00 88.38 89 HIS A CA 1
ATOM 712 C C . HIS A 1 89 ? -23.177 -4.319 46.048 1.00 88.38 89 HIS A C 1
ATOM 714 O O . HIS A 1 89 ? -22.626 -3.251 45.747 1.00 88.38 89 HIS A O 1
ATOM 720 N N . GLY A 1 90 ? -24.485 -4.511 45.845 1.00 88.62 90 GLY A N 1
ATOM 721 C CA . GLY A 1 90 ? -25.350 -3.560 45.153 1.00 88.62 90 GLY A CA 1
ATOM 722 C C . GLY A 1 90 ? -25.014 -3.454 43.669 1.00 88.62 90 GLY A C 1
ATOM 723 O O . GLY A 1 90 ? -25.165 -2.373 43.090 1.00 88.62 90 GLY A O 1
ATOM 724 N N . ASP A 1 91 ? -24.497 -4.540 43.095 1.00 93.81 91 ASP A N 1
ATOM 725 C CA . ASP A 1 91 ? -24.337 -4.682 41.657 1.00 93.81 91 ASP A CA 1
ATOM 726 C C . ASP A 1 91 ? -25.720 -4.775 41.004 1.00 93.81 91 ASP A C 1
ATOM 728 O O . ASP A 1 91 ? -26.670 -5.321 41.562 1.00 93.81 91 ASP A O 1
ATOM 732 N N . ASN A 1 92 ? -25.855 -4.197 39.821 1.00 93.88 92 ASN A N 1
ATOM 733 C CA . ASN A 1 92 ? -27.138 -4.076 39.127 1.00 93.88 92 ASN A CA 1
ATOM 734 C C . ASN A 1 92 ? -27.001 -4.258 37.616 1.00 93.88 92 ASN A C 1
ATOM 736 O O . ASN A 1 92 ? -27.956 -4.018 36.884 1.00 93.88 92 ASN A O 1
ATOM 740 N N . PHE A 1 93 ? -25.825 -4.654 37.137 1.00 94.81 93 PHE A N 1
ATOM 741 C CA . PHE A 1 93 ? -25.543 -4.814 35.724 1.00 94.81 93 PHE A CA 1
ATOM 742 C C . PHE A 1 93 ? -24.802 -6.121 35.492 1.00 94.81 93 PHE A C 1
ATOM 744 O O . PHE A 1 93 ? -23.759 -6.358 36.102 1.00 94.81 93 PHE A O 1
ATOM 751 N N . LEU A 1 94 ? -25.344 -6.987 34.644 1.00 93.62 94 LEU A N 1
ATOM 752 C CA . LEU A 1 94 ? -24.778 -8.312 34.415 1.00 93.62 94 LEU A CA 1
ATOM 753 C C . LEU A 1 94 ? -24.882 -8.736 32.953 1.00 93.62 94 LEU A C 1
ATOM 755 O O . LEU A 1 94 ? -25.764 -8.288 32.231 1.00 93.62 94 LEU A O 1
ATOM 759 N N . ILE A 1 95 ? -24.003 -9.635 32.528 1.00 92.81 95 ILE A N 1
ATOM 760 C CA . ILE A 1 95 ? -24.068 -10.307 31.226 1.00 92.81 95 ILE A CA 1
ATOM 761 C C . ILE A 1 95 ? -23.725 -11.781 31.411 1.00 92.81 95 ILE A C 1
ATOM 763 O O . ILE A 1 95 ? -22.764 -12.112 32.111 1.00 92.81 95 ILE A O 1
ATOM 767 N N . GLN A 1 96 ? -24.498 -12.668 30.782 1.00 90.44 96 GLN A N 1
ATOM 768 C CA . GLN A 1 96 ? -24.105 -14.068 30.632 1.00 90.44 96 GLN A CA 1
ATOM 769 C C . GLN A 1 96 ? -23.230 -14.198 29.389 1.00 90.44 96 GLN A C 1
ATOM 771 O O . GLN A 1 96 ? -23.618 -13.773 28.307 1.00 90.44 96 GLN A O 1
ATOM 776 N N . LEU A 1 97 ? -22.052 -14.794 29.529 1.00 88.06 97 LEU A N 1
ATOM 777 C CA . LEU A 1 97 ? -21.138 -14.990 28.409 1.00 88.06 97 LEU A CA 1
ATOM 778 C C . LEU A 1 97 ? -21.507 -16.263 27.647 1.00 88.06 97 LEU A C 1
ATOM 780 O O . LEU A 1 97 ? -21.760 -17.303 28.267 1.00 88.06 97 LEU A O 1
ATOM 784 N N . ALA A 1 98 ? -21.481 -16.201 26.314 1.00 79.94 98 ALA A N 1
ATOM 785 C CA . ALA A 1 98 ? -21.596 -17.399 25.492 1.00 79.94 98 ALA A CA 1
ATOM 786 C C . ALA A 1 98 ? -20.526 -18.440 25.864 1.00 79.94 98 ALA A C 1
ATOM 788 O O . ALA A 1 98 ? -19.377 -18.121 26.186 1.00 79.94 98 ALA A O 1
ATOM 789 N N . SER A 1 99 ? -20.917 -19.714 25.837 1.00 70.94 99 SER A N 1
ATOM 790 C CA . SER A 1 99 ? -19.997 -20.836 26.037 1.00 70.94 99 SER A CA 1
ATOM 791 C C . SER A 1 99 ? -19.812 -21.558 24.709 1.00 70.94 99 SER A C 1
ATOM 793 O O . SER A 1 99 ? -20.730 -22.218 24.228 1.00 70.94 99 SER A O 1
ATOM 795 N N . HIS A 1 100 ? -18.623 -21.445 24.118 1.00 61.41 100 HIS A N 1
ATOM 796 C CA . HIS A 1 100 ? -18.277 -22.083 22.842 1.00 61.41 100 HIS A CA 1
ATOM 797 C C . HIS A 1 100 ? -17.554 -23.434 23.029 1.00 61.41 100 HIS A C 1
ATOM 799 O O . HIS A 1 100 ? -16.645 -23.765 22.275 1.00 61.41 100 HIS A O 1
ATOM 805 N N . GLY A 1 101 ? -17.973 -24.231 24.021 1.00 52.81 101 GLY A N 1
ATOM 806 C CA . GLY A 1 101 ? -17.455 -25.583 24.286 1.00 52.81 101 GLY A CA 1
ATOM 807 C C . GLY A 1 10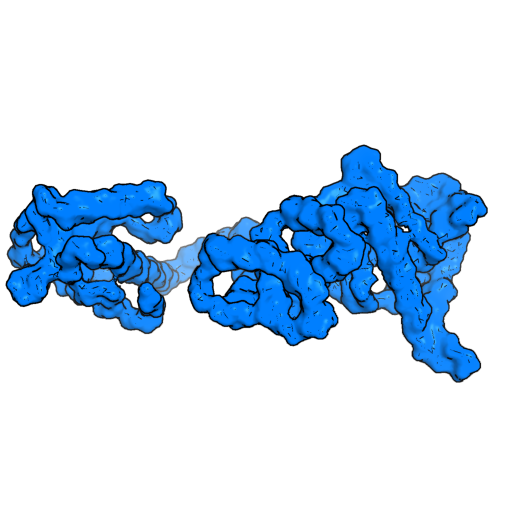1 ? -16.481 -25.692 25.472 1.00 52.81 101 GLY A C 1
ATOM 808 O O . GLY A 1 101 ? -15.833 -24.726 25.857 1.00 52.81 101 GLY A O 1
ATOM 809 N N . PHE A 1 102 ? -16.415 -26.901 26.052 1.00 48.81 102 PHE A N 1
ATOM 810 C CA . PHE A 1 102 ? -15.606 -27.373 27.202 1.00 48.81 102 PHE A CA 1
ATOM 811 C C . PHE A 1 102 ? -15.934 -26.884 28.622 1.00 48.81 102 PHE A C 1
ATOM 813 O O . PHE A 1 102 ? -15.446 -27.491 29.575 1.00 48.81 102 PHE A O 1
ATOM 820 N N . ASN A 1 103 ? -16.798 -25.886 28.814 1.00 54.97 103 ASN A N 1
ATOM 821 C CA . ASN A 1 103 ? -17.184 -25.458 30.162 1.00 54.97 103 ASN A CA 1
ATOM 822 C C . ASN A 1 103 ? -18.569 -25.979 30.564 1.00 54.97 103 ASN A C 1
ATOM 824 O O . ASN A 1 103 ? -19.591 -25.497 30.079 1.00 54.97 103 ASN A O 1
ATOM 828 N N . GLU A 1 104 ? -18.596 -26.908 31.527 1.00 61.22 104 GLU A N 1
ATOM 829 C CA . GLU A 1 104 ? -19.814 -27.315 32.256 1.00 61.22 104 GLU A CA 1
ATOM 830 C C . GLU A 1 104 ? -20.410 -26.162 33.090 1.00 61.22 104 GLU A C 1
ATOM 832 O O . GLU A 1 104 ? -21.533 -26.253 33.579 1.00 61.22 104 GLU A O 1
ATOM 837 N N . LYS A 1 105 ? -19.658 -25.067 33.263 1.00 76.94 105 LYS A N 1
ATOM 838 C CA . LYS A 1 105 ? -20.044 -23.889 34.043 1.00 76.94 105 LYS A CA 1
ATOM 839 C C . LYS A 1 105 ? -20.486 -22.740 33.144 1.00 76.94 105 LYS A C 1
ATOM 841 O O . LYS A 1 105 ? -19.842 -22.441 32.138 1.00 76.94 105 LYS A O 1
ATOM 846 N N . LYS A 1 106 ? -21.531 -22.027 33.559 1.00 83.25 106 LYS A N 1
ATOM 847 C CA . LYS A 1 106 ? -21.910 -20.736 32.976 1.00 83.25 106 LYS A CA 1
ATOM 848 C C . LYS A 1 106 ? -21.075 -19.622 33.605 1.00 83.25 106 LYS A C 1
ATOM 850 O O . LYS A 1 106 ? -20.834 -19.629 34.812 1.00 83.25 106 LYS A O 1
ATOM 855 N N . ARG A 1 107 ? -20.632 -18.680 32.770 1.00 88.12 107 ARG A N 1
ATOM 856 C CA . ARG A 1 107 ? -19.805 -17.535 33.167 1.00 88.12 107 ARG A CA 1
ATOM 857 C C . ARG A 1 107 ? -20.604 -16.248 33.030 1.00 88.12 107 ARG A C 1
ATOM 859 O O . ARG A 1 107 ? -21.310 -16.063 32.040 1.00 88.12 107 ARG A O 1
ATOM 866 N N . PHE A 1 108 ? -20.454 -15.371 34.008 1.00 90.81 108 PHE A N 1
ATOM 867 C CA . PHE A 1 108 ? -21.142 -14.092 34.088 1.00 90.81 108 PHE A CA 1
ATOM 868 C C . PHE A 1 108 ? -20.141 -12.998 34.407 1.00 90.81 108 PHE A C 1
ATOM 870 O O . PHE A 1 108 ? -19.222 -13.231 35.186 1.00 90.81 108 PHE A O 1
ATOM 877 N N . ILE A 1 109 ? -20.341 -11.804 33.864 1.00 92.62 109 ILE A N 1
ATOM 878 C CA . ILE A 1 109 ? -19.688 -10.605 34.394 1.00 92.62 109 ILE A CA 1
ATOM 879 C C . ILE A 1 109 ? -20.756 -9.825 35.143 1.00 92.62 109 ILE A C 1
ATOM 881 O O . ILE A 1 109 ? -21.827 -9.577 34.590 1.00 92.62 109 ILE A O 1
ATOM 885 N N . VAL A 1 110 ? -20.477 -9.464 36.393 1.00 93.81 110 VAL A N 1
ATOM 886 C CA . VAL A 1 110 ? -21.388 -8.695 37.248 1.00 93.81 110 VAL A CA 1
ATOM 887 C C . VAL A 1 110 ? -20.693 -7.417 37.691 1.00 93.81 110 VAL A C 1
ATOM 889 O O . VAL A 1 110 ? -19.523 -7.437 38.070 1.00 93.81 110 VAL A O 1
ATOM 892 N N . ALA A 1 111 ? -21.390 -6.289 37.594 1.00 94.44 111 ALA A N 1
ATOM 893 C CA . ALA A 1 111 ? -20.860 -4.980 37.927 1.00 94.44 111 ALA A CA 1
ATOM 894 C C . ALA A 1 111 ? -21.936 -4.038 38.471 1.00 94.44 111 ALA A C 1
ATOM 896 O O . ALA A 1 111 ? -23.142 -4.200 38.259 1.00 94.44 111 ALA A O 1
ATOM 897 N N . LYS A 1 112 ? -21.458 -2.969 39.099 1.00 94.88 112 LYS A N 1
ATOM 898 C CA . LYS A 1 112 ? -22.269 -1.829 39.499 1.00 94.88 112 LYS A CA 1
ATOM 899 C C . LYS A 1 112 ? -22.228 -0.729 38.453 1.00 94.88 112 LYS A C 1
ATOM 901 O O . LYS A 1 112 ? -21.154 -0.296 38.026 1.00 94.88 112 LYS A O 1
ATOM 906 N N . THR A 1 113 ? -23.400 -0.214 38.106 1.00 94.44 113 THR A N 1
ATOM 907 C CA . THR A 1 113 ? -23.554 0.934 37.218 1.00 94.44 113 THR A CA 1
ATOM 908 C C . THR A 1 113 ? -24.563 1.945 37.753 1.00 94.44 113 THR A C 1
ATOM 910 O O . THR A 1 113 ? -25.470 1.624 38.520 1.00 94.44 113 THR A O 1
ATOM 913 N N . ASP A 1 114 ? -24.404 3.187 37.316 1.00 93.44 114 ASP A N 1
ATOM 914 C CA . ASP A 1 114 ? -25.297 4.312 37.576 1.00 93.44 114 ASP A CA 1
ATOM 915 C C . ASP A 1 114 ? -25.475 5.133 36.288 1.00 93.44 114 ASP A C 1
ATOM 917 O O . ASP A 1 114 ? -24.895 4.808 35.251 1.00 93.44 114 ASP A O 1
ATOM 921 N N . ASN A 1 115 ? -26.283 6.194 36.340 1.00 89.69 115 ASN A N 1
ATOM 922 C CA . ASN A 1 115 ? -26.543 7.059 35.187 1.00 89.69 115 ASN A CA 1
ATOM 923 C C . ASN A 1 115 ? -25.278 7.712 34.610 1.00 89.69 115 ASN A C 1
ATOM 925 O O . ASN A 1 115 ? -25.212 7.949 33.403 1.00 89.69 115 ASN A O 1
ATOM 929 N N . ASP A 1 116 ? -24.285 8.022 35.438 1.00 90.62 116 ASP A N 1
ATOM 930 C CA . ASP A 1 116 ? -23.093 8.744 34.994 1.00 90.62 116 ASP A CA 1
ATOM 931 C C . ASP A 1 116 ? -22.127 7.809 34.265 1.00 90.62 116 ASP A C 1
ATOM 933 O O . ASP A 1 116 ? -21.472 8.213 33.302 1.00 90.62 116 ASP A O 1
ATOM 937 N N . LYS A 1 117 ? -22.081 6.540 34.682 1.00 89.94 117 LYS A N 1
ATOM 938 C CA . LYS A 1 117 ? -21.166 5.525 34.147 1.00 89.94 117 LYS A CA 1
ATOM 939 C C . LYS A 1 117 ? -21.798 4.563 33.153 1.00 89.94 117 LYS A C 1
ATOM 941 O O . LYS A 1 117 ? -21.067 3.811 32.521 1.00 89.94 117 LYS A O 1
ATOM 946 N N . LEU A 1 118 ? -23.118 4.590 32.972 1.00 90.75 118 LEU A N 1
ATOM 947 C CA . LEU A 1 118 ? -23.858 3.636 32.137 1.00 90.75 118 LEU A CA 1
ATOM 948 C C . LEU A 1 118 ? -23.265 3.463 30.733 1.00 90.75 118 LEU A C 1
ATOM 950 O O . LEU A 1 118 ? -23.031 2.340 30.297 1.00 90.75 118 LEU A O 1
ATOM 954 N N . PHE A 1 119 ? -22.976 4.573 30.048 1.00 87.19 119 PHE A N 1
ATOM 955 C CA . PHE A 1 119 ? -22.394 4.537 28.706 1.00 87.19 119 PHE A CA 1
ATOM 956 C C . PHE A 1 119 ? -21.010 3.880 28.691 1.00 87.19 119 PHE A C 1
ATOM 958 O O . PHE A 1 119 ? -20.728 3.043 27.837 1.00 87.19 119 PHE A O 1
ATOM 965 N N . GLU A 1 120 ? -20.143 4.232 29.639 1.00 87.12 120 GLU A N 1
ATOM 966 C CA . GLU A 1 120 ? -18.815 3.623 29.751 1.00 87.12 120 GLU A CA 1
ATOM 967 C C . GLU A 1 120 ? -18.928 2.131 30.088 1.00 87.12 120 GLU A C 1
ATOM 969 O O . GLU A 1 120 ? -18.288 1.298 29.448 1.00 87.12 120 GLU A O 1
ATOM 974 N N . ASN A 1 121 ? -19.795 1.784 31.035 1.00 91.12 121 ASN A N 1
ATOM 975 C CA . ASN A 1 121 ? -19.944 0.431 31.548 1.00 91.12 121 ASN A CA 1
ATOM 976 C C . ASN A 1 121 ? -20.545 -0.541 30.526 1.00 91.12 121 ASN A C 1
ATOM 978 O O . ASN A 1 121 ? -20.084 -1.679 30.456 1.00 91.12 121 ASN A O 1
ATOM 982 N N . ILE A 1 122 ? -21.510 -0.109 29.703 1.00 88.88 122 ILE A N 1
ATOM 983 C CA . ILE A 1 122 ? -22.028 -0.912 28.579 1.00 88.88 122 ILE A CA 1
ATOM 984 C C . ILE A 1 122 ? -20.886 -1.270 27.620 1.00 88.88 122 ILE A C 1
ATOM 986 O O . ILE A 1 122 ? -20.677 -2.441 27.308 1.00 88.88 122 ILE A O 1
ATOM 990 N N . ASN A 1 123 ? -20.095 -0.275 27.210 1.00 84.94 123 ASN A N 1
ATOM 991 C CA . ASN A 1 123 ? -18.976 -0.491 26.293 1.00 84.94 123 ASN A CA 1
ATOM 992 C C . ASN A 1 123 ? -17.892 -1.396 26.902 1.00 84.94 123 ASN A C 1
ATOM 994 O O . ASN A 1 123 ? -17.338 -2.249 26.211 1.00 84.94 123 ASN A O 1
ATOM 998 N N . LEU A 1 124 ? -17.594 -1.237 28.196 1.00 85.62 124 LEU A N 1
ATOM 999 C CA . LEU A 1 124 ? -16.634 -2.092 28.897 1.00 85.62 124 LEU A CA 1
ATOM 1000 C C . LEU A 1 124 ? -17.134 -3.535 29.043 1.00 85.62 124 LEU A C 1
ATOM 1002 O O . LEU A 1 124 ? -16.328 -4.452 28.916 1.00 85.62 124 LEU A O 1
ATOM 1006 N N . MET A 1 125 ? -18.433 -3.749 29.275 1.00 89.25 125 MET A N 1
ATOM 1007 C CA . MET A 1 125 ? -19.026 -5.092 29.334 1.00 89.25 125 MET A CA 1
ATOM 1008 C C . MET A 1 125 ? -18.917 -5.809 27.990 1.00 89.25 125 MET A C 1
ATOM 1010 O O . MET A 1 125 ? -18.433 -6.938 27.942 1.00 89.25 125 MET A O 1
ATOM 1014 N N . ILE A 1 126 ? -19.295 -5.132 26.901 1.00 87.56 126 ILE A N 1
ATOM 1015 C CA . ILE A 1 126 ? -19.180 -5.670 25.538 1.00 87.56 126 ILE A CA 1
ATOM 1016 C C . ILE A 1 126 ? -17.715 -5.989 25.224 1.00 87.56 126 ILE A C 1
ATOM 1018 O O . ILE A 1 126 ? -17.397 -7.097 24.807 1.00 87.56 126 ILE A O 1
ATOM 1022 N N . TYR A 1 127 ? -16.792 -5.063 25.503 1.00 84.44 127 TYR A N 1
ATOM 1023 C CA . TYR A 1 127 ? -15.363 -5.296 25.275 1.00 84.44 127 TYR A CA 1
ATOM 1024 C C . TYR A 1 127 ? -14.815 -6.483 26.088 1.00 84.44 127 TYR A C 1
ATOM 1026 O O . TYR A 1 127 ? -14.042 -7.284 25.558 1.00 84.44 127 TYR A O 1
ATOM 1034 N N . ALA A 1 128 ? -15.217 -6.633 27.355 1.00 84.06 128 ALA A N 1
ATOM 1035 C CA . ALA A 1 128 ? -14.823 -7.779 28.173 1.00 84.06 128 ALA A CA 1
ATOM 1036 C C . ALA A 1 128 ? -15.363 -9.101 27.607 1.00 84.06 128 ALA A C 1
ATOM 1038 O O . ALA A 1 128 ? -14.615 -10.077 27.521 1.00 84.06 128 ALA A O 1
ATOM 1039 N N . ALA A 1 129 ? -16.631 -9.121 27.187 1.00 85.31 129 ALA A N 1
ATOM 1040 C CA . ALA A 1 129 ? -17.271 -10.291 26.597 1.00 85.31 129 ALA A CA 1
ATOM 1041 C C . ALA A 1 129 ? -16.597 -10.708 25.279 1.00 85.31 129 ALA A C 1
ATOM 1043 O O . ALA A 1 129 ? -16.229 -11.871 25.122 1.00 85.31 129 ALA A O 1
ATOM 1044 N N . GLU A 1 130 ? -16.319 -9.757 24.386 1.00 83.94 130 GLU A N 1
ATOM 1045 C CA . GLU A 1 130 ? -15.590 -9.983 23.131 1.00 83.94 130 GLU A CA 1
ATOM 1046 C C . GLU A 1 130 ? -14.177 -10.528 23.359 1.00 83.94 130 GLU A C 1
ATOM 1048 O O . GLU A 1 130 ? -13.714 -11.435 22.662 1.00 83.94 130 GLU A O 1
ATOM 1053 N N . ARG A 1 131 ? -13.474 -9.997 24.366 1.00 79.81 131 ARG A N 1
ATOM 1054 C CA . ARG A 1 131 ? -12.133 -10.463 24.731 1.00 79.81 131 ARG A CA 1
ATOM 1055 C C . ARG A 1 131 ? -12.150 -11.922 25.190 1.00 79.81 131 ARG A C 1
ATOM 1057 O O . ARG A 1 131 ? -11.253 -12.680 24.816 1.00 79.81 131 ARG A O 1
ATOM 1064 N N . ILE A 1 132 ? -13.157 -12.309 25.974 1.00 80.94 132 ILE A N 1
ATOM 1065 C CA . ILE A 1 132 ? -13.341 -13.690 26.437 1.00 80.94 132 ILE A CA 1
ATOM 1066 C C . ILE A 1 132 ? -13.733 -14.595 25.264 1.00 80.94 132 ILE A C 1
ATOM 1068 O O . ILE A 1 132 ? -13.091 -15.625 25.069 1.00 80.94 132 ILE A O 1
ATOM 1072 N N . ALA A 1 133 ? -14.676 -14.173 24.418 1.00 80.38 133 ALA A N 1
ATOM 1073 C CA . ALA A 1 133 ? -15.093 -14.922 23.233 1.00 80.38 133 ALA A CA 1
ATOM 1074 C C . ALA A 1 133 ? -13.918 -15.198 22.284 1.00 80.38 133 ALA A C 1
ATOM 1076 O O . ALA A 1 133 ? -13.709 -16.334 21.864 1.00 80.38 133 ALA A O 1
ATOM 1077 N N . LYS A 1 134 ? -13.072 -14.194 22.021 1.00 78.12 134 LYS A N 1
ATOM 1078 C CA . LYS A 1 134 ? -11.837 -14.361 21.241 1.00 78.12 134 LYS A CA 1
ATOM 1079 C C . LYS A 1 134 ? -10.929 -15.442 21.826 1.00 78.12 134 LYS A C 1
ATOM 1081 O O . LYS A 1 134 ? -10.326 -16.212 21.077 1.00 78.12 134 LYS A O 1
ATOM 1086 N N . PHE A 1 135 ? -10.787 -15.479 23.151 1.00 76.56 135 PHE A N 1
ATOM 1087 C CA . PHE A 1 135 ? -9.963 -16.486 23.808 1.00 76.56 135 PHE A CA 1
ATOM 1088 C C . PHE A 1 135 ? -10.585 -17.881 23.729 1.00 76.56 135 PHE A C 1
ATOM 1090 O O . PHE A 1 135 ? -9.872 -18.832 23.419 1.00 76.56 135 PHE A O 1
ATOM 1097 N N . ASP A 1 136 ? -11.895 -17.999 23.944 1.00 75.88 136 ASP A N 1
ATOM 1098 C CA . ASP A 1 136 ? -12.607 -19.274 23.845 1.00 75.88 136 ASP A CA 1
ATOM 1099 C C . ASP A 1 136 ? -12.562 -19.828 22.418 1.00 75.88 136 ASP A C 1
ATOM 1101 O O . ASP A 1 136 ? -12.262 -21.003 22.229 1.00 75.88 136 ASP A O 1
ATOM 1105 N N . ILE A 1 137 ? -12.765 -18.983 21.401 1.00 75.38 137 ILE A N 1
ATOM 1106 C CA . ILE A 1 137 ? -12.619 -19.360 19.989 1.00 75.38 137 ILE A CA 1
ATOM 1107 C C . ILE A 1 137 ? -11.186 -19.824 19.716 1.00 75.38 137 ILE A C 1
ATOM 1109 O O . ILE A 1 137 ? -10.980 -20.845 19.067 1.00 75.38 137 ILE A O 1
ATOM 1113 N N . ALA A 1 138 ? -10.177 -19.116 20.231 1.00 72.75 138 ALA A N 1
ATOM 1114 C CA . ALA A 1 138 ? -8.786 -19.531 20.070 1.00 72.75 138 ALA A CA 1
ATOM 1115 C C . ALA A 1 138 ? -8.497 -20.878 20.755 1.00 72.75 138 ALA A C 1
ATOM 1117 O O . ALA A 1 138 ? -7.754 -21.689 20.203 1.00 72.75 138 ALA A O 1
ATOM 1118 N N . ALA A 1 139 ? -9.070 -21.127 21.934 1.00 75.38 139 ALA A N 1
ATOM 1119 C CA . ALA A 1 139 ? -8.954 -22.401 22.636 1.00 75.38 139 ALA A CA 1
ATOM 1120 C C . ALA A 1 139 ? -9.667 -23.532 21.879 1.00 75.38 139 ALA A C 1
ATOM 1122 O O . ALA A 1 139 ? -9.075 -24.591 21.698 1.00 75.38 139 ALA A O 1
ATOM 1123 N N . LEU A 1 140 ? -10.873 -23.280 21.364 1.00 76.00 140 LEU A N 1
ATOM 1124 C CA . LEU A 1 140 ? -11.641 -24.215 20.540 1.00 76.00 140 LEU A CA 1
ATOM 1125 C C . LEU A 1 140 ? -10.909 -24.564 19.241 1.00 76.00 140 LEU A C 1
ATOM 1127 O O . LEU A 1 140 ? -10.851 -25.722 18.846 1.00 76.00 140 LEU A O 1
ATOM 1131 N N . LEU A 1 141 ? -10.319 -23.572 18.572 1.00 73.31 141 LEU A N 1
ATOM 1132 C CA . LEU A 1 141 ? -9.520 -23.807 17.370 1.00 73.31 141 LEU A CA 1
ATOM 1133 C C . LEU A 1 141 ? -8.261 -24.622 17.687 1.00 73.31 141 LEU A C 1
ATOM 1135 O O . LEU A 1 141 ? -7.869 -25.462 16.884 1.00 73.31 141 LEU A O 1
ATOM 1139 N N . ARG A 1 142 ? -7.631 -24.404 18.849 1.00 77.00 142 ARG A N 1
ATOM 1140 C CA . ARG A 1 142 ? -6.487 -25.217 19.291 1.00 77.00 142 ARG A CA 1
ATOM 1141 C C . ARG A 1 142 ? -6.895 -26.657 19.574 1.00 77.00 142 ARG A C 1
ATOM 1143 O O . ARG A 1 142 ? -6.246 -27.548 19.041 1.00 77.00 142 ARG A O 1
ATOM 1150 N N . SER A 1 143 ? -7.965 -26.882 20.337 1.00 75.25 143 SER A N 1
ATOM 1151 C CA . SER A 1 143 ? -8.443 -28.241 20.611 1.00 75.25 143 SER A CA 1
ATOM 1152 C C . SER A 1 143 ? -8.900 -28.943 19.335 1.00 75.25 143 SER A C 1
ATOM 1154 O O . SER A 1 143 ? -8.564 -30.100 19.125 1.00 75.25 143 SER A O 1
ATOM 1156 N N . PHE A 1 144 ? -9.551 -28.230 18.411 1.00 72.75 144 PHE A N 1
ATOM 1157 C CA . PHE A 1 144 ? -9.889 -28.773 17.097 1.00 72.75 144 PHE A CA 1
ATOM 1158 C C . PHE A 1 144 ? -8.650 -29.265 16.335 1.00 72.75 144 PHE A C 1
ATOM 1160 O O . PHE A 1 144 ? -8.681 -30.353 15.766 1.00 72.75 144 PHE A O 1
ATOM 1167 N N . VAL A 1 145 ? -7.556 -28.497 16.339 1.00 76.31 145 VAL A N 1
ATOM 1168 C CA . VAL A 1 145 ? -6.289 -28.900 15.703 1.00 76.31 145 VAL A CA 1
ATOM 1169 C C . VAL A 1 145 ? -5.656 -30.100 16.412 1.00 76.31 145 VAL A C 1
ATOM 1171 O O . VAL A 1 145 ? -5.115 -30.976 15.738 1.00 76.31 145 VAL A O 1
ATOM 1174 N N . GLU A 1 146 ? -5.706 -30.146 17.744 1.00 76.62 146 GLU A N 1
ATOM 1175 C CA . GLU A 1 146 ? -5.172 -31.255 18.545 1.00 76.62 146 GLU A CA 1
ATOM 1176 C C . GLU A 1 146 ? -5.951 -32.558 18.312 1.00 76.62 146 GLU A C 1
ATOM 1178 O O . GLU A 1 146 ? -5.338 -33.606 18.115 1.00 76.62 146 GLU A O 1
ATOM 1183 N N . ASP A 1 147 ? -7.281 -32.484 18.252 1.00 77.19 147 ASP A N 1
ATOM 1184 C CA . ASP A 1 147 ? -8.162 -33.647 18.113 1.00 77.19 147 ASP A CA 1
ATOM 1185 C C . ASP A 1 147 ? -8.339 -34.096 16.650 1.00 77.19 147 ASP A C 1
ATOM 1187 O O . ASP A 1 147 ? -8.569 -35.276 16.387 1.00 77.19 147 ASP A O 1
ATOM 1191 N N . ASN A 1 148 ? -8.217 -33.175 15.683 1.00 77.25 148 ASN A N 1
ATOM 1192 C CA . ASN A 1 148 ? -8.498 -33.407 14.258 1.00 77.25 148 ASN A CA 1
ATOM 1193 C C . ASN A 1 148 ? -7.359 -32.891 13.365 1.00 77.25 148 ASN A C 1
ATOM 1195 O O . ASN A 1 148 ? -7.579 -32.205 12.363 1.00 77.25 148 ASN A O 1
ATOM 1199 N N . THR A 1 149 ? -6.113 -33.208 13.730 1.00 78.94 149 THR A N 1
ATOM 1200 C CA . THR A 1 149 ? -4.918 -32.717 13.022 1.00 78.94 149 THR A CA 1
ATOM 1201 C C . THR A 1 149 ? -4.955 -33.017 11.522 1.00 78.94 149 THR A C 1
ATOM 1203 O O . THR A 1 149 ? -4.622 -32.144 10.722 1.00 78.94 149 THR A O 1
ATOM 1206 N N . ASP A 1 150 ? -5.386 -34.215 11.121 1.00 78.12 150 ASP A N 1
ATOM 1207 C CA . ASP A 1 150 ? -5.423 -34.606 9.707 1.00 78.12 150 ASP A CA 1
ATOM 1208 C C . ASP A 1 150 ? -6.451 -33.785 8.905 1.00 78.12 150 ASP A C 1
ATOM 1210 O O . ASP A 1 150 ? -6.126 -33.282 7.826 1.00 78.12 150 ASP A O 1
ATOM 1214 N N . GLU A 1 151 ? -7.648 -33.555 9.458 1.00 75.81 151 GLU A N 1
ATOM 1215 C CA . GLU A 1 151 ? -8.674 -32.702 8.836 1.00 75.81 151 GLU A CA 1
ATOM 1216 C C . GLU A 1 151 ? -8.216 -31.242 8.753 1.00 75.81 151 GLU A C 1
ATOM 1218 O O . GLU A 1 151 ? -8.413 -30.573 7.734 1.00 75.81 151 GLU A O 1
ATOM 1223 N N . PHE A 1 152 ? -7.542 -30.743 9.794 1.00 74.56 152 PHE A N 1
ATOM 1224 C CA . PHE A 1 152 ? -6.944 -29.413 9.766 1.00 74.56 152 PHE A CA 1
ATOM 1225 C C . PHE A 1 152 ? -5.856 -29.301 8.692 1.00 74.56 152 PHE A C 1
ATOM 1227 O O . PHE A 1 152 ? -5.819 -28.308 7.966 1.00 74.56 152 PHE A O 1
ATOM 1234 N N . VAL A 1 153 ? -4.980 -30.301 8.551 1.00 78.00 153 VAL A N 1
ATOM 1235 C CA . VAL A 1 153 ? -3.941 -30.324 7.508 1.00 78.00 153 VAL A CA 1
ATOM 1236 C C . VAL A 1 153 ? -4.569 -30.327 6.116 1.00 78.00 153 VAL A C 1
ATOM 1238 O O . VAL A 1 153 ? -4.052 -29.659 5.217 1.00 78.00 153 VAL A O 1
ATOM 1241 N N . GLU A 1 154 ? -5.682 -31.031 5.921 1.00 80.38 154 GLU A N 1
ATOM 1242 C CA . GLU A 1 154 ? -6.418 -31.037 4.657 1.00 80.38 154 GLU A CA 1
ATOM 1243 C C . GLU A 1 154 ? -7.075 -29.677 4.364 1.00 80.38 154 GLU A C 1
ATOM 1245 O O . GLU A 1 154 ? -6.886 -29.119 3.278 1.00 80.38 154 GLU A O 1
ATOM 1250 N N . LEU A 1 155 ? -7.752 -29.078 5.348 1.00 71.81 155 LEU A N 1
ATOM 1251 C CA . LEU A 1 155 ? -8.313 -27.723 5.260 1.00 71.81 155 LEU A CA 1
ATOM 1252 C C . LEU A 1 155 ? -7.235 -26.673 4.975 1.00 71.81 155 LEU A C 1
ATOM 1254 O O . LEU A 1 155 ? -7.387 -25.849 4.070 1.00 71.81 155 LEU A O 1
ATOM 1258 N N . ALA A 1 156 ? -6.122 -26.730 5.704 1.00 70.69 156 ALA A N 1
ATOM 1259 C CA . ALA A 1 156 ? -4.985 -25.842 5.517 1.00 70.69 156 ALA A CA 1
ATOM 1260 C C . ALA A 1 156 ? -4.359 -26.036 4.135 1.00 70.69 156 ALA A C 1
ATOM 1262 O O . ALA A 1 156 ? -4.020 -25.054 3.483 1.00 70.69 156 ALA A O 1
ATOM 1263 N N . ARG A 1 157 ? -4.249 -27.274 3.639 1.00 77.88 157 ARG A N 1
ATOM 1264 C CA . ARG A 1 157 ? -3.767 -27.552 2.280 1.00 77.88 157 ARG A CA 1
ATOM 1265 C C . ARG A 1 157 ? -4.686 -26.925 1.236 1.00 77.88 157 ARG A C 1
ATOM 1267 O O . ARG A 1 157 ? -4.180 -26.244 0.350 1.00 77.88 157 ARG A O 1
ATOM 1274 N N . ASN A 1 158 ? -6.001 -27.080 1.377 1.00 74.19 158 ASN A N 1
ATOM 1275 C CA . ASN A 1 158 ? -6.983 -26.492 0.465 1.00 74.19 158 ASN A CA 1
ATOM 1276 C C . ASN A 1 158 ? -6.924 -24.955 0.481 1.00 74.19 158 ASN A C 1
ATOM 1278 O O . ASN A 1 158 ? -6.841 -24.333 -0.582 1.00 74.19 158 ASN A O 1
ATOM 1282 N N . ALA A 1 159 ? -6.850 -24.342 1.666 1.00 65.38 159 ALA A N 1
ATOM 1283 C CA . ALA A 1 159 ? -6.695 -22.896 1.819 1.00 65.38 159 ALA A CA 1
ATOM 1284 C C . ALA A 1 159 ? -5.352 -22.391 1.264 1.00 65.38 159 ALA A C 1
ATOM 1286 O O . ALA A 1 159 ? -5.312 -21.410 0.531 1.00 65.38 159 ALA A O 1
ATOM 1287 N N . ILE A 1 160 ? -4.243 -23.082 1.533 1.00 68.19 160 ILE A N 1
ATOM 1288 C CA . ILE A 1 160 ? -2.914 -22.711 1.027 1.00 68.19 160 ILE A CA 1
ATOM 1289 C C . ILE A 1 160 ? -2.834 -22.885 -0.487 1.00 68.19 160 ILE A C 1
ATOM 1291 O O . ILE A 1 160 ? -2.058 -22.178 -1.112 1.00 68.19 160 ILE A O 1
ATOM 1295 N N . THR A 1 161 ? -3.610 -23.773 -1.109 1.00 74.75 161 THR A N 1
ATOM 1296 C CA . THR A 1 161 ? -3.677 -23.868 -2.579 1.00 74.75 161 THR A CA 1
ATOM 1297 C C . THR A 1 161 ? -4.568 -22.807 -3.228 1.00 74.75 161 THR A C 1
ATOM 1299 O O . THR A 1 161 ? -4.486 -22.605 -4.443 1.00 74.75 161 THR A O 1
ATOM 1302 N N . ASP A 1 162 ? -5.380 -22.093 -2.446 1.00 75.75 162 ASP A N 1
ATOM 1303 C CA . ASP A 1 162 ? -6.202 -20.991 -2.933 1.00 75.75 162 ASP A CA 1
ATOM 1304 C C . ASP A 1 162 ? -5.335 -19.745 -3.198 1.00 75.75 162 ASP A C 1
ATOM 1306 O O . ASP A 1 162 ? -4.688 -19.182 -2.312 1.00 75.75 162 ASP A O 1
ATOM 1310 N N . LYS A 1 163 ? -5.333 -19.280 -4.452 1.00 74.44 163 LYS A N 1
ATOM 1311 C CA . LYS A 1 163 ? -4.526 -18.127 -4.888 1.00 74.44 163 LYS A CA 1
ATOM 1312 C C . LYS A 1 163 ? -4.898 -16.823 -4.175 1.00 74.44 163 LYS A C 1
ATOM 1314 O O . LYS A 1 163 ? -4.034 -15.966 -3.987 1.00 74.44 163 LYS A O 1
ATOM 1319 N N . ARG A 1 164 ? -6.165 -16.644 -3.796 1.00 67.31 164 ARG A N 1
ATOM 1320 C CA . ARG A 1 164 ? -6.659 -15.460 -3.081 1.00 67.31 164 ARG A CA 1
ATOM 1321 C C . ARG A 1 164 ? -6.196 -15.492 -1.628 1.00 67.31 164 ARG A C 1
ATOM 1323 O O . ARG A 1 164 ? -5.717 -14.473 -1.134 1.00 67.31 164 ARG A O 1
ATOM 1330 N N . PHE A 1 165 ? -6.254 -16.655 -0.982 1.00 66.44 165 PHE A N 1
ATOM 1331 C CA . PHE A 1 165 ? -5.695 -16.847 0.357 1.00 66.44 165 PHE A CA 1
ATOM 1332 C C . PHE A 1 165 ? -4.181 -16.616 0.371 1.00 66.44 165 PHE A C 1
ATOM 1334 O O . PHE A 1 165 ? -3.703 -15.825 1.179 1.00 66.44 165 PHE A O 1
ATOM 1341 N N . GLN A 1 166 ? -3.432 -17.205 -0.570 1.00 65.62 166 GLN A N 1
ATOM 1342 C CA . GLN A 1 166 ? -1.990 -16.963 -0.720 1.00 65.62 166 GLN A CA 1
ATOM 1343 C C . GLN A 1 166 ? -1.677 -15.466 -0.870 1.00 65.62 166 GLN A C 1
ATOM 1345 O O . GLN A 1 166 ? -0.821 -14.939 -0.162 1.00 65.62 166 GLN A O 1
ATOM 1350 N N . SER A 1 167 ? -2.392 -14.767 -1.760 1.00 60.81 167 SER A N 1
ATOM 1351 C CA . SER A 1 167 ? -2.216 -13.327 -1.986 1.00 60.81 167 SER A CA 1
ATOM 1352 C C . SER A 1 167 ? -2.454 -12.511 -0.713 1.00 60.81 167 SER A C 1
ATOM 1354 O O . SER A 1 167 ? -1.651 -11.641 -0.378 1.00 60.81 167 SER A O 1
ATOM 1356 N N . ASN A 1 168 ? -3.528 -12.805 0.022 1.00 58.69 168 ASN A N 1
ATOM 1357 C CA . ASN A 1 168 ? -3.879 -12.091 1.250 1.00 58.69 168 ASN A CA 1
ATOM 1358 C C . ASN A 1 168 ? -2.927 -12.420 2.408 1.00 58.69 168 ASN A C 1
ATOM 1360 O O . ASN A 1 168 ? -2.553 -11.530 3.169 1.00 58.69 168 ASN A O 1
ATOM 1364 N N . TYR A 1 169 ? -2.489 -13.673 2.518 1.00 58.16 169 TYR A N 1
ATOM 1365 C CA . TYR A 1 169 ? -1.520 -14.114 3.516 1.00 58.16 169 TYR A CA 1
ATOM 1366 C C . TYR A 1 169 ? -0.162 -13.429 3.316 1.00 58.16 169 TYR A C 1
ATOM 1368 O O . TYR A 1 169 ? 0.407 -12.895 4.268 1.00 58.16 169 TYR A O 1
ATOM 1376 N N . PHE A 1 170 ? 0.326 -13.347 2.073 1.00 53.09 170 PHE A N 1
ATOM 1377 C CA . PHE A 1 170 ? 1.541 -12.591 1.760 1.00 53.09 170 PHE A CA 1
ATOM 1378 C C . PHE A 1 170 ? 1.360 -11.081 1.948 1.00 53.09 170 PHE A C 1
ATOM 1380 O O . PHE A 1 170 ? 2.283 -10.430 2.434 1.00 53.09 170 PHE A O 1
ATOM 1387 N N . ALA A 1 171 ? 0.184 -10.522 1.644 1.00 50.69 171 ALA A N 1
ATOM 1388 C CA . ALA A 1 171 ? -0.114 -9.121 1.939 1.00 50.69 171 ALA A CA 1
ATOM 1389 C C . ALA A 1 171 ? -0.049 -8.837 3.455 1.00 50.69 171 ALA A C 1
ATOM 1391 O O . ALA A 1 171 ? 0.614 -7.887 3.873 1.00 50.69 171 ALA A O 1
ATOM 1392 N N . ALA A 1 172 ? -0.631 -9.703 4.288 1.00 43.69 172 ALA A N 1
ATOM 1393 C CA . ALA A 1 172 ? -0.603 -9.580 5.747 1.00 43.69 172 ALA A CA 1
ATOM 1394 C C . ALA A 1 172 ? 0.800 -9.795 6.346 1.00 43.69 172 ALA A C 1
ATOM 1396 O O . ALA A 1 172 ? 1.222 -9.042 7.224 1.00 43.69 172 ALA A O 1
ATOM 1397 N N . LEU A 1 173 ? 1.562 -10.774 5.846 1.00 49.28 173 LEU A N 1
ATOM 1398 C CA . LEU A 1 173 ? 2.967 -10.959 6.224 1.00 49.28 173 LEU A CA 1
ATOM 1399 C C . LEU A 1 173 ? 3.804 -9.738 5.841 1.00 49.28 173 LEU A C 1
ATOM 1401 O O . LEU A 1 173 ? 4.569 -9.253 6.671 1.00 49.28 173 LEU A O 1
ATOM 1405 N N . SER A 1 174 ? 3.607 -9.193 4.635 1.00 43.34 174 SER A N 1
ATOM 1406 C CA . SER A 1 174 ? 4.323 -8.000 4.173 1.00 43.34 174 SER A CA 1
ATOM 1407 C C . SER A 1 174 ? 4.059 -6.788 5.068 1.00 43.34 174 SER A C 1
ATOM 1409 O O . SER A 1 174 ? 5.001 -6.075 5.403 1.00 43.34 174 SER A O 1
ATOM 1411 N N . ALA A 1 175 ? 2.830 -6.616 5.566 1.00 37.66 175 ALA A N 1
ATOM 1412 C CA . ALA A 1 175 ? 2.487 -5.560 6.516 1.00 37.66 175 ALA A CA 1
ATOM 1413 C C . ALA A 1 175 ? 3.235 -5.689 7.860 1.00 37.66 175 ALA A C 1
ATOM 1415 O O . ALA A 1 175 ? 3.531 -4.675 8.490 1.00 37.66 175 ALA A O 1
ATOM 1416 N N . ASN A 1 176 ? 3.591 -6.913 8.270 1.00 36.59 176 ASN A N 1
ATOM 1417 C CA . ASN A 1 176 ? 4.270 -7.201 9.539 1.00 36.59 176 ASN A CA 1
ATOM 1418 C C . ASN A 1 176 ? 5.804 -7.315 9.425 1.00 36.59 176 ASN A C 1
ATOM 1420 O O . ASN A 1 176 ? 6.501 -7.159 10.424 1.00 36.59 176 ASN A O 1
ATOM 1424 N N . THR A 1 177 ? 6.355 -7.575 8.233 1.00 34.31 177 THR A N 1
ATOM 1425 C CA . THR A 1 177 ? 7.809 -7.765 8.023 1.00 34.31 177 THR A CA 1
ATOM 1426 C C . THR A 1 177 ? 8.585 -6.506 7.622 1.00 34.31 177 THR A C 1
ATOM 1428 O O . THR A 1 177 ? 9.811 -6.560 7.524 1.00 34.31 177 THR A O 1
ATOM 1431 N N . ILE A 1 178 ? 7.931 -5.366 7.374 1.00 34.12 178 ILE A N 1
ATOM 1432 C CA . ILE A 1 178 ? 8.639 -4.172 6.887 1.00 34.12 178 ILE A CA 1
ATOM 1433 C C . ILE A 1 178 ? 9.290 -3.412 8.054 1.00 34.12 178 ILE A C 1
ATOM 1435 O O . ILE A 1 178 ? 8.729 -2.479 8.626 1.00 34.12 178 ILE A O 1
ATOM 1439 N N . HIS A 1 179 ? 10.544 -3.764 8.346 1.00 28.52 179 HIS A N 1
ATOM 1440 C CA . HIS A 1 179 ? 11.529 -2.766 8.758 1.00 28.52 179 HIS A CA 1
ATOM 1441 C C . HIS A 1 179 ? 11.814 -1.849 7.551 1.00 28.52 179 HIS A C 1
ATOM 1443 O O . HIS A 1 179 ? 12.186 -2.351 6.489 1.00 28.52 179 HIS A O 1
ATOM 1449 N N . PRO A 1 180 ? 11.650 -0.519 7.659 1.00 32.44 180 PRO A N 1
ATOM 1450 C CA . PRO A 1 180 ? 11.865 0.369 6.526 1.00 32.44 180 PRO A CA 1
ATOM 1451 C C . PRO A 1 180 ? 13.364 0.589 6.296 1.00 32.44 180 PRO A C 1
ATOM 1453 O O . PRO A 1 180 ? 14.039 1.259 7.078 1.00 32.44 180 PRO A O 1
ATOM 1456 N N . THR A 1 181 ? 13.880 0.062 5.189 1.00 28.27 181 THR A N 1
ATOM 1457 C CA . THR A 1 181 ? 15.050 0.628 4.510 1.00 28.27 181 THR A CA 1
ATOM 1458 C C . THR A 1 181 ? 14.611 1.796 3.624 1.00 28.27 181 THR A C 1
ATOM 1460 O O . THR A 1 181 ? 13.483 1.824 3.132 1.00 28.27 181 THR A O 1
ATOM 1463 N N . PHE A 1 182 ? 15.508 2.774 3.470 1.00 28.20 182 PHE A N 1
ATOM 1464 C CA . PHE A 1 182 ? 15.336 4.024 2.719 1.00 28.20 182 PHE A CA 1
ATOM 1465 C C . PHE A 1 182 ? 14.461 3.878 1.460 1.00 28.20 182 PHE A C 1
ATOM 1467 O O . PHE A 1 182 ? 14.733 3.038 0.606 1.00 28.20 182 PHE A O 1
ATOM 1474 N N . GLY A 1 183 ? 13.431 4.724 1.350 1.00 37.75 183 GLY A N 1
ATOM 1475 C CA . GLY A 1 183 ? 12.542 4.798 0.183 1.00 37.75 183 GLY A CA 1
ATOM 1476 C C . GLY A 1 183 ? 11.148 4.183 0.360 1.00 37.75 183 GLY A C 1
ATOM 1477 O O . GLY A 1 183 ? 10.331 4.296 -0.550 1.00 37.75 183 GLY A O 1
ATOM 1478 N N . MET A 1 184 ? 10.832 3.582 1.515 1.00 37.22 184 MET A N 1
ATOM 1479 C CA . MET A 1 184 ? 9.453 3.218 1.866 1.00 37.22 184 MET A CA 1
ATOM 1480 C C . MET A 1 184 ? 8.905 4.118 2.976 1.00 37.22 184 MET A C 1
ATOM 1482 O O . MET A 1 184 ? 9.521 4.277 4.027 1.00 37.22 184 MET A O 1
ATOM 1486 N N . ALA A 1 185 ? 7.740 4.705 2.695 1.00 40.66 185 ALA A N 1
ATOM 1487 C CA . ALA A 1 185 ? 6.916 5.526 3.577 1.00 40.66 185 ALA A CA 1
ATOM 1488 C C . ALA A 1 185 ? 6.979 5.108 5.067 1.00 40.66 185 ALA A C 1
ATOM 1490 O O . ALA A 1 185 ? 6.637 3.977 5.405 1.00 40.66 185 ALA A O 1
ATOM 1491 N N . SER A 1 186 ? 7.308 6.041 5.973 1.00 44.34 186 SER A N 1
ATOM 1492 C CA . SER A 1 186 ? 7.230 5.862 7.436 1.00 44.34 186 SER A CA 1
ATOM 1493 C C . SER A 1 186 ? 5.860 5.324 7.889 1.00 44.34 186 SER A C 1
ATOM 1495 O O . SER A 1 186 ? 4.819 5.804 7.437 1.00 44.34 186 SER A O 1
ATOM 1497 N N . SER A 1 187 ? 5.813 4.348 8.798 1.00 52.50 187 SER A N 1
ATOM 1498 C CA . SER A 1 187 ? 4.529 3.848 9.311 1.00 52.50 187 SER A CA 1
ATOM 1499 C C . SER A 1 187 ? 3.769 4.947 10.068 1.00 52.50 187 SER A C 1
ATOM 1501 O O . SER A 1 187 ? 4.372 5.797 10.725 1.00 52.50 187 SER A O 1
ATOM 1503 N N . THR A 1 188 ? 2.433 4.928 10.023 1.00 60.62 188 THR A N 1
ATOM 1504 C CA . THR A 1 188 ? 1.591 5.908 10.737 1.00 60.62 188 THR A CA 1
ATOM 1505 C C . THR A 1 188 ? 1.876 5.928 12.244 1.00 60.62 188 THR A C 1
ATOM 1507 O O . THR A 1 188 ? 1.780 6.977 12.874 1.00 60.62 188 THR A O 1
ATOM 1510 N N . ALA A 1 189 ? 2.275 4.791 12.824 1.00 59.25 189 ALA A N 1
ATOM 1511 C CA . ALA A 1 189 ? 2.704 4.698 14.219 1.00 59.25 189 ALA A CA 1
ATOM 1512 C C . ALA A 1 189 ? 4.006 5.477 14.487 1.00 59.25 189 ALA A C 1
ATOM 1514 O O . ALA A 1 189 ? 4.061 6.253 15.437 1.00 59.25 189 ALA A O 1
ATOM 1515 N N . LYS A 1 190 ? 5.009 5.348 13.609 1.00 62.53 190 LYS A N 1
ATOM 1516 C CA . LYS A 1 190 ? 6.278 6.086 13.701 1.00 62.53 190 LYS A CA 1
ATOM 1517 C C . LYS A 1 190 ? 6.081 7.589 13.501 1.00 62.53 190 LYS A C 1
ATOM 1519 O O . LYS A 1 190 ? 6.663 8.390 14.223 1.00 62.53 190 LYS A O 1
ATOM 1524 N N . LEU A 1 191 ? 5.218 7.976 12.562 1.00 65.62 191 LEU A N 1
ATOM 1525 C CA . LEU A 1 191 ? 4.866 9.381 12.346 1.00 65.62 191 LEU A CA 1
ATOM 1526 C C . LEU A 1 191 ? 4.181 9.978 13.580 1.00 65.62 191 LEU A C 1
ATOM 1528 O O . LEU A 1 191 ? 4.527 11.075 14.003 1.00 65.62 191 LEU A O 1
ATOM 1532 N N . LYS A 1 192 ? 3.253 9.244 14.207 1.00 73.25 192 LYS A N 1
ATOM 1533 C CA . LYS A 1 192 ? 2.628 9.656 15.475 1.00 73.25 192 LYS A CA 1
ATOM 1534 C C . LYS A 1 192 ? 3.646 9.815 16.600 1.00 73.25 192 LYS A C 1
ATOM 1536 O O . LYS A 1 192 ? 3.567 10.796 17.330 1.00 73.25 192 LYS A O 1
ATOM 1541 N N . GLU A 1 193 ? 4.596 8.892 16.716 1.00 74.88 193 GLU A N 1
ATOM 1542 C CA . GLU A 1 193 ? 5.677 8.963 17.703 1.00 74.88 193 GLU A CA 1
ATOM 1543 C C . GLU A 1 193 ? 6.547 10.212 17.496 1.00 74.88 193 GLU A C 1
ATOM 1545 O O . GLU A 1 193 ? 6.739 10.983 18.433 1.00 74.88 193 GLU A O 1
ATOM 1550 N N . GLN A 1 194 ? 6.982 10.477 16.259 1.00 73.44 194 GLN A N 1
ATOM 1551 C CA . GLN A 1 194 ? 7.758 11.672 15.901 1.00 73.44 194 GLN A CA 1
ATOM 1552 C C . GLN A 1 194 ? 6.971 12.979 16.083 1.00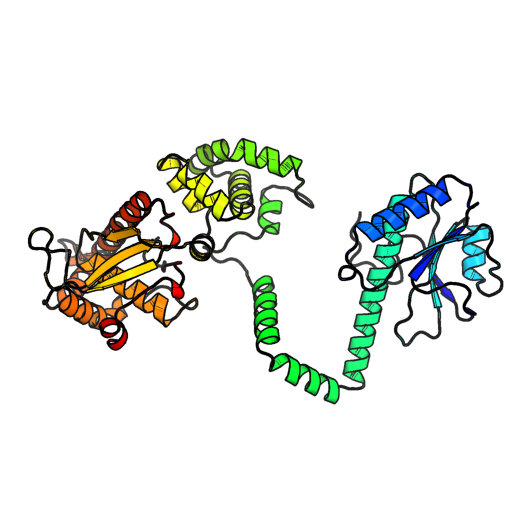 73.44 194 GLN A C 1
ATOM 1554 O O . GLN A 1 194 ? 7.549 14.015 16.405 1.00 73.44 194 GLN A O 1
ATOM 1559 N N . MET A 1 195 ? 5.647 12.933 15.911 1.00 80.81 195 MET A N 1
ATOM 1560 C CA . MET A 1 195 ? 4.745 14.052 16.191 1.00 80.81 195 MET A CA 1
ATOM 1561 C C . MET A 1 195 ? 4.393 14.203 17.680 1.00 80.81 195 MET A C 1
ATOM 1563 O O . MET A 1 195 ? 3.711 15.163 18.045 1.00 80.81 195 MET A O 1
ATOM 1567 N N . GLU A 1 196 ? 4.851 13.285 18.539 1.00 83.06 196 GLU A N 1
ATOM 1568 C CA . GLU A 1 196 ? 4.517 13.196 19.967 1.00 83.06 196 GLU A CA 1
ATOM 1569 C C . GLU A 1 196 ? 3.004 13.029 20.229 1.00 83.06 196 GLU A C 1
ATOM 1571 O O . GLU A 1 196 ? 2.470 13.462 21.254 1.00 83.06 196 GLU A O 1
ATOM 1576 N N . ILE A 1 197 ? 2.284 12.389 19.302 1.00 75.38 197 ILE A N 1
ATOM 1577 C CA . ILE A 1 197 ? 0.838 12.156 19.387 1.00 75.38 197 ILE A CA 1
ATOM 1578 C C . ILE A 1 197 ? 0.571 10.777 19.991 1.00 75.38 197 ILE A C 1
ATOM 1580 O O . ILE A 1 197 ? 0.863 9.744 19.389 1.00 75.38 197 ILE A O 1
ATOM 1584 N N . LYS A 1 198 ? -0.066 10.755 21.165 1.00 69.62 198 LYS A N 1
ATOM 1585 C CA . LYS A 1 198 ? -0.583 9.529 21.790 1.00 69.62 198 LYS A CA 1
ATOM 1586 C C . LYS A 1 198 ? -2.031 9.289 21.344 1.00 69.62 198 LYS A C 1
ATOM 1588 O O . LYS A 1 198 ? -2.872 10.166 21.510 1.00 69.62 198 LYS A O 1
ATOM 1593 N N . GLY A 1 199 ? -2.332 8.101 20.812 1.00 60.19 199 GLY A N 1
ATOM 1594 C CA . GLY A 1 199 ? -3.694 7.700 20.423 1.00 60.19 199 GLY A CA 1
ATOM 1595 C C . GLY A 1 199 ? -4.077 7.997 18.963 1.00 60.19 199 GLY A C 1
ATOM 1596 O O . GLY A 1 199 ? -3.248 7.942 18.047 1.00 60.19 199 GLY A O 1
ATOM 1597 N N . VAL A 1 200 ? -5.368 8.223 18.708 1.00 63.62 200 VAL A N 1
ATOM 1598 C CA . VAL A 1 200 ? -5.911 8.505 17.365 1.00 63.62 200 VAL A CA 1
ATOM 1599 C C . VAL A 1 200 ? -5.731 9.990 17.032 1.00 63.62 200 VAL A C 1
ATOM 1601 O O . VAL A 1 200 ? -5.931 10.844 17.888 1.00 63.62 200 VAL A O 1
ATOM 1604 N N . ILE A 1 201 ? -5.355 10.306 15.786 1.00 64.75 201 ILE A N 1
ATOM 1605 C CA . ILE A 1 201 ? -5.281 11.697 15.313 1.00 64.75 201 ILE A CA 1
ATOM 1606 C C . ILE A 1 201 ? -6.708 12.184 15.072 1.00 64.75 201 ILE A C 1
ATOM 1608 O O . ILE A 1 201 ? -7.405 11.669 14.197 1.00 64.75 201 ILE A O 1
ATOM 1612 N N . THR A 1 202 ? -7.135 13.166 15.860 1.00 61.88 202 THR A N 1
ATOM 1613 C CA . THR A 1 202 ? -8.486 13.733 15.787 1.00 61.88 202 THR A CA 1
ATOM 1614 C C . THR A 1 202 ? -8.680 14.571 14.521 1.00 61.88 202 THR A C 1
ATOM 1616 O O . THR A 1 202 ? -7.722 15.080 13.936 1.00 61.88 202 THR A O 1
ATOM 1619 N N . HIS A 1 203 ? -9.937 14.780 14.115 1.00 53.25 203 HIS A N 1
ATOM 1620 C CA . HIS A 1 203 ? -10.269 15.661 12.990 1.00 53.25 203 HIS A CA 1
ATOM 1621 C C . HIS A 1 203 ? -9.712 17.084 13.179 1.00 53.25 203 HIS A C 1
ATOM 1623 O O . HIS A 1 203 ? -9.147 17.653 12.251 1.00 53.25 203 HIS A O 1
ATOM 1629 N N . LYS A 1 204 ? -9.801 17.635 14.398 1.00 58.34 204 LYS A N 1
ATOM 1630 C CA . LYS A 1 204 ? -9.271 18.965 14.732 1.00 58.34 204 LYS A CA 1
ATOM 1631 C C . LYS A 1 204 ? -7.758 19.051 14.515 1.00 58.34 204 LYS A C 1
ATOM 1633 O O . LYS A 1 204 ? -7.298 19.956 13.830 1.00 58.34 204 LYS A O 1
ATOM 1638 N N . GLN A 1 205 ? -7.006 18.076 15.028 1.00 65.38 205 GLN A N 1
ATOM 1639 C CA . GLN A 1 205 ? -5.556 18.004 14.815 1.00 65.38 205 GLN A CA 1
ATOM 1640 C C . GLN A 1 205 ? -5.219 17.892 13.328 1.00 65.38 205 GLN A C 1
ATOM 1642 O O . GLN A 1 205 ? -4.286 18.531 12.861 1.00 65.38 205 GLN A O 1
ATOM 1647 N N . ARG A 1 206 ? -6.007 17.130 12.563 1.00 64.75 206 ARG A N 1
ATOM 1648 C CA . ARG A 1 206 ? -5.823 17.013 11.114 1.00 64.75 206 ARG A CA 1
ATOM 1649 C C . ARG A 1 206 ? -6.046 18.349 10.390 1.00 64.75 206 ARG A C 1
ATOM 1651 O O . ARG A 1 206 ? -5.277 18.669 9.493 1.00 64.75 206 ARG A O 1
ATOM 1658 N N . MET A 1 207 ? -7.045 19.139 10.785 1.00 63.38 207 MET A N 1
ATOM 1659 C CA . MET A 1 207 ? -7.276 20.476 10.213 1.00 63.38 207 MET A CA 1
ATOM 1660 C C . MET A 1 207 ? -6.140 21.451 10.548 1.00 63.38 207 MET A C 1
ATOM 1662 O O . MET A 1 207 ? -5.622 22.108 9.653 1.00 63.38 207 MET A O 1
ATOM 1666 N N . GLU A 1 208 ? -5.664 21.463 11.796 1.00 74.19 208 GLU A N 1
ATOM 1667 C CA . GLU A 1 208 ? -4.511 22.283 12.207 1.00 74.19 208 GLU A CA 1
ATOM 1668 C C . GLU A 1 208 ? -3.228 21.910 11.443 1.00 74.19 208 GLU A C 1
ATOM 1670 O O . GLU A 1 208 ? -2.389 22.763 11.143 1.00 74.19 208 GLU A O 1
ATOM 1675 N N . MET A 1 209 ? -3.067 20.627 11.114 1.00 77.94 209 MET A N 1
ATOM 1676 C CA . MET A 1 209 ? -1.984 20.131 10.268 1.00 77.94 209 MET A CA 1
ATOM 1677 C C . MET A 1 209 ? -2.114 20.636 8.823 1.00 77.94 209 MET A C 1
ATOM 1679 O O . MET A 1 209 ? -1.141 21.134 8.254 1.00 77.94 209 MET A O 1
ATOM 1683 N N . TYR A 1 210 ? -3.319 20.587 8.243 1.00 71.06 210 TYR A N 1
ATOM 1684 C CA . TYR A 1 210 ? -3.585 21.133 6.907 1.00 71.06 210 TYR A CA 1
ATOM 1685 C C . TYR A 1 210 ? -3.311 22.637 6.819 1.00 71.06 210 TYR A C 1
ATOM 1687 O O . TYR A 1 210 ? -2.641 23.074 5.882 1.00 71.06 210 TYR A O 1
ATOM 1695 N N . ASP A 1 211 ? -3.748 23.412 7.812 1.00 77.44 211 ASP A N 1
ATOM 1696 C CA . ASP A 1 211 ? -3.544 24.865 7.853 1.00 77.44 211 ASP A CA 1
ATOM 1697 C C . ASP A 1 211 ? -2.054 25.241 7.866 1.00 77.44 211 ASP A C 1
ATOM 1699 O O . ASP A 1 211 ? -1.646 26.262 7.307 1.00 77.44 211 ASP A O 1
ATOM 1703 N N . ARG A 1 212 ? -1.213 24.395 8.474 1.00 83.75 212 ARG A N 1
ATOM 1704 C CA . ARG A 1 212 ? 0.234 24.625 8.613 1.00 83.75 212 ARG A CA 1
ATOM 1705 C C . ARG A 1 212 ? 1.068 23.988 7.501 1.00 83.75 212 ARG A C 1
ATOM 1707 O O . ARG A 1 212 ? 2.247 24.326 7.384 1.00 83.75 212 ARG A O 1
ATOM 1714 N N . LEU A 1 213 ? 0.488 23.134 6.651 1.00 81.06 213 LEU A N 1
ATOM 1715 C CA . LEU A 1 213 ? 1.196 22.367 5.615 1.00 81.06 213 LEU A CA 1
ATOM 1716 C C . LEU A 1 213 ? 2.083 23.247 4.723 1.00 81.06 213 LEU A C 1
ATOM 1718 O O . LEU A 1 213 ? 3.269 22.968 4.557 1.00 81.06 213 LEU A O 1
ATOM 1722 N N . LEU A 1 214 ? 1.527 24.323 4.158 1.00 77.75 214 LEU A N 1
ATOM 1723 C CA . LEU A 1 214 ? 2.257 25.191 3.225 1.00 77.75 214 LEU A CA 1
ATOM 1724 C C . LEU A 1 214 ? 3.423 25.921 3.898 1.00 77.75 214 LEU A C 1
ATOM 1726 O O . LEU A 1 214 ? 4.479 26.109 3.289 1.00 77.75 214 LEU A O 1
ATOM 1730 N N . ASP A 1 215 ? 3.253 26.327 5.152 1.00 82.50 215 ASP A N 1
ATOM 1731 C CA . ASP A 1 215 ? 4.304 26.995 5.914 1.00 82.50 215 ASP A CA 1
ATOM 1732 C C . ASP A 1 215 ? 5.381 26.016 6.383 1.00 82.50 215 ASP A C 1
ATOM 1734 O O . ASP A 1 215 ? 6.567 26.359 6.356 1.00 82.50 215 ASP A O 1
ATOM 1738 N N . ASN A 1 216 ? 4.996 24.789 6.731 1.00 83.25 216 ASN A N 1
ATOM 1739 C CA . ASN A 1 216 ? 5.914 23.704 7.061 1.00 83.25 216 ASN A CA 1
ATOM 1740 C C . ASN A 1 216 ? 6.745 23.297 5.830 1.00 83.25 216 ASN A C 1
ATOM 1742 O O . ASN A 1 216 ? 7.971 23.278 5.912 1.00 83.25 216 ASN A O 1
ATOM 1746 N N . LEU A 1 217 ? 6.127 23.126 4.653 1.00 76.50 217 LEU A N 1
ATOM 1747 C CA . LEU A 1 217 ? 6.832 22.879 3.381 1.00 76.50 217 LEU A CA 1
ATOM 1748 C C . LEU A 1 217 ? 7.820 24.006 3.028 1.00 76.50 217 LEU A C 1
ATOM 1750 O O . LEU A 1 217 ? 8.908 23.775 2.497 1.00 76.50 217 LEU A O 1
ATOM 1754 N N . LYS A 1 218 ? 7.492 25.268 3.331 1.00 78.88 218 LYS A N 1
ATOM 1755 C CA . LYS A 1 218 ? 8.434 26.380 3.113 1.00 78.88 218 LYS A CA 1
ATOM 1756 C C . LYS A 1 218 ? 9.644 26.306 4.051 1.00 78.88 218 LYS A C 1
ATOM 1758 O O . LYS A 1 218 ? 10.738 26.689 3.618 1.00 78.88 218 LYS A O 1
ATOM 1763 N N . LYS A 1 219 ? 9.454 25.841 5.290 1.00 79.25 219 LYS A N 1
ATOM 1764 C CA . LYS A 1 219 ? 10.450 25.842 6.378 1.00 79.25 219 LYS A CA 1
ATOM 1765 C C . LYS A 1 219 ? 11.306 24.572 6.454 1.00 79.25 219 LYS A C 1
ATOM 1767 O O . LYS A 1 219 ? 12.451 24.700 6.882 1.00 79.25 219 LYS A O 1
ATOM 1772 N N . SER A 1 220 ? 10.814 23.420 5.997 1.00 69.31 220 SER A N 1
ATOM 1773 C CA . SER A 1 220 ? 11.466 22.102 6.131 1.00 69.31 220 SER A CA 1
ATOM 1774 C C . SER A 1 220 ? 12.933 22.090 5.680 1.00 69.31 220 SER A C 1
ATOM 1776 O O . SER A 1 220 ? 13.820 21.723 6.437 1.00 69.31 220 SER A O 1
ATOM 1778 N N . HIS A 1 221 ? 13.236 22.634 4.501 1.00 60.38 221 HIS A N 1
ATOM 1779 C CA . HIS A 1 221 ? 14.609 22.679 3.972 1.00 60.38 221 HIS A CA 1
ATOM 1780 C C . HIS A 1 221 ? 15.556 23.625 4.753 1.00 60.38 221 HIS A C 1
ATOM 1782 O O . HIS A 1 221 ? 16.776 23.566 4.607 1.00 60.38 221 HIS A O 1
ATOM 1788 N N . LYS A 1 222 ? 15.028 24.561 5.556 1.00 58.97 222 LYS A N 1
ATOM 1789 C CA . LYS A 1 222 ? 15.845 25.516 6.336 1.00 58.97 222 LYS A CA 1
ATOM 1790 C C . LYS A 1 222 ? 16.130 25.036 7.755 1.00 58.97 222 LYS A C 1
ATOM 1792 O O . LYS A 1 222 ? 17.062 25.535 8.381 1.00 58.97 222 LYS A O 1
ATOM 1797 N N . LYS A 1 223 ? 15.305 24.135 8.282 1.00 61.28 223 LYS A N 1
ATOM 1798 C CA . LYS A 1 223 ? 15.370 23.669 9.662 1.00 61.28 223 LYS A CA 1
ATOM 1799 C C . LYS A 1 223 ? 14.938 22.207 9.660 1.00 61.28 223 LYS A C 1
ATOM 1801 O O . LYS A 1 223 ? 13.748 21.947 9.528 1.00 61.28 223 LYS A O 1
ATOM 1806 N N . HIS A 1 224 ? 15.902 21.293 9.793 1.00 63.31 224 HIS A N 1
ATOM 1807 C CA . HIS A 1 224 ? 15.618 19.874 10.015 1.00 63.31 224 HIS A CA 1
ATOM 1808 C C . HIS A 1 224 ? 14.916 19.728 11.364 1.00 63.31 224 HIS A C 1
ATOM 1810 O O . HIS A 1 224 ? 15.549 19.682 12.419 1.00 63.31 224 HIS A O 1
ATOM 1816 N N . ASP A 1 225 ? 13.592 19.763 11.312 1.00 77.88 225 ASP A N 1
ATOM 1817 C CA . ASP A 1 225 ? 12.699 19.566 12.437 1.00 77.88 225 ASP A CA 1
ATOM 1818 C C . ASP A 1 225 ? 11.948 18.250 12.192 1.00 77.88 225 ASP A C 1
ATOM 1820 O O . ASP A 1 225 ? 11.018 18.220 11.379 1.00 77.88 225 ASP A O 1
ATOM 1824 N N . PRO A 1 226 ? 12.343 17.157 12.873 1.00 75.56 226 PRO A N 1
ATOM 1825 C CA . PRO A 1 226 ? 11.758 15.834 12.664 1.00 75.56 226 PRO A CA 1
ATOM 1826 C C . PRO A 1 226 ? 10.240 15.803 12.872 1.00 75.56 226 PRO A C 1
ATOM 1828 O O . PRO A 1 226 ? 9.543 15.020 12.231 1.00 75.56 226 PRO A O 1
ATOM 1831 N N . LYS A 1 227 ? 9.714 16.673 13.744 1.00 81.56 227 LYS A N 1
ATOM 1832 C CA . LYS A 1 227 ? 8.278 16.780 14.022 1.00 81.56 227 LYS A CA 1
ATOM 1833 C C . LYS A 1 227 ? 7.531 17.388 12.838 1.00 81.56 227 LYS A C 1
ATOM 1835 O O . LYS A 1 227 ? 6.465 16.911 12.458 1.00 81.56 227 LYS A O 1
ATOM 1840 N N . MET A 1 228 ? 8.119 18.421 12.239 1.00 81.50 228 MET A N 1
ATOM 1841 C CA . MET A 1 228 ? 7.586 19.092 11.054 1.00 81.50 228 MET A CA 1
ATOM 1842 C C . MET A 1 228 ? 7.612 18.176 9.828 1.00 81.50 228 MET A C 1
ATOM 1844 O O . MET A 1 228 ? 6.636 18.122 9.084 1.00 81.50 228 MET A O 1
ATOM 1848 N N . GLU A 1 229 ? 8.709 17.447 9.623 1.00 75.56 229 GLU A N 1
ATOM 1849 C CA . GLU A 1 229 ? 8.842 16.480 8.528 1.00 75.56 229 GLU A CA 1
ATOM 1850 C C . GLU A 1 229 ? 7.819 15.342 8.664 1.00 75.56 229 GLU A C 1
ATOM 1852 O O . GLU A 1 229 ? 7.144 15.010 7.689 1.00 75.56 229 GLU A O 1
ATOM 1857 N N . ALA A 1 230 ? 7.619 14.823 9.882 1.00 78.25 230 ALA A N 1
ATOM 1858 C CA . ALA A 1 230 ? 6.607 13.806 10.155 1.00 78.25 230 ALA A CA 1
ATOM 1859 C C . ALA A 1 230 ? 5.172 14.308 9.910 1.00 78.25 230 ALA A C 1
ATOM 1861 O O . ALA A 1 230 ? 4.333 13.562 9.405 1.00 78.25 230 ALA A O 1
ATOM 1862 N N . GLU A 1 231 ? 4.886 15.575 10.224 1.00 81.75 231 GLU A N 1
ATOM 1863 C CA . GLU A 1 231 ? 3.586 16.200 9.959 1.00 81.75 231 GLU A CA 1
ATOM 1864 C C . GLU A 1 231 ? 3.311 16.324 8.452 1.00 81.75 231 GLU A C 1
ATOM 1866 O O . GLU A 1 231 ? 2.234 15.950 7.986 1.00 81.75 231 GLU A O 1
ATOM 1871 N N . ILE A 1 232 ? 4.300 16.776 7.674 1.00 77.38 232 ILE A N 1
ATOM 1872 C CA . ILE A 1 232 ? 4.203 16.862 6.208 1.00 77.38 232 ILE A CA 1
ATOM 1873 C C . ILE A 1 232 ? 3.991 15.465 5.604 1.00 77.38 232 ILE A C 1
ATOM 1875 O O . ILE A 1 232 ? 3.077 15.276 4.797 1.00 77.38 232 ILE A O 1
ATOM 1879 N N . GLU A 1 233 ? 4.792 14.479 6.021 1.00 72.88 233 GLU A N 1
ATOM 1880 C CA . GLU A 1 233 ? 4.705 13.100 5.529 1.00 72.88 233 GLU A CA 1
ATOM 1881 C C . GLU A 1 233 ? 3.353 12.452 5.889 1.00 72.88 233 GLU A C 1
ATOM 1883 O O . GLU A 1 233 ? 2.764 11.741 5.072 1.00 72.88 233 GLU A O 1
ATOM 1888 N N . PHE A 1 234 ? 2.818 12.723 7.084 1.00 78.50 234 PHE A N 1
ATOM 1889 C CA . PHE A 1 234 ? 1.507 12.228 7.509 1.00 78.50 234 PHE A CA 1
ATOM 1890 C C . PHE A 1 234 ? 0.368 12.791 6.653 1.00 78.50 234 PHE A C 1
ATOM 1892 O O . PHE A 1 234 ? -0.504 12.034 6.215 1.00 78.50 234 PHE A O 1
ATOM 1899 N N . ILE A 1 235 ? 0.374 14.101 6.397 1.00 75.25 235 ILE A N 1
ATOM 1900 C CA . ILE A 1 235 ? -0.656 14.752 5.582 1.00 75.25 235 ILE A CA 1
ATOM 1901 C C . ILE A 1 235 ? -0.617 14.214 4.152 1.00 75.25 235 ILE A C 1
ATOM 1903 O O . ILE A 1 235 ? -1.645 13.786 3.638 1.00 75.25 235 ILE A O 1
ATOM 1907 N N . ILE A 1 236 ? 0.566 14.170 3.534 1.00 70.94 236 ILE A N 1
ATOM 1908 C CA . ILE A 1 236 ? 0.730 13.712 2.147 1.00 70.94 236 ILE A CA 1
ATOM 1909 C C . ILE A 1 236 ? 0.245 12.267 1.964 1.00 70.94 236 ILE A C 1
ATOM 1911 O O . ILE A 1 236 ? -0.333 11.958 0.928 1.00 70.94 236 ILE A O 1
ATOM 1915 N N . LYS A 1 237 ? 0.401 11.405 2.977 1.00 66.94 237 LYS A N 1
ATOM 1916 C CA . LYS A 1 237 ? -0.145 10.033 2.970 1.00 66.94 237 LYS A CA 1
ATOM 1917 C C . LYS A 1 237 ? -1.642 9.933 3.215 1.00 66.94 237 LYS A C 1
ATOM 1919 O O . LYS A 1 237 ? -2.246 8.932 2.852 1.00 66.94 237 LYS A O 1
ATOM 1924 N N . SER A 1 238 ? -2.214 10.906 3.915 1.00 67.38 238 SER A N 1
ATOM 1925 C CA . SER A 1 238 ? -3.625 10.884 4.308 1.00 67.38 238 SER A CA 1
ATOM 1926 C C . SER A 1 238 ? -4.547 11.448 3.227 1.00 67.38 238 SER A C 1
ATOM 1928 O O . SER A 1 238 ? -5.759 11.257 3.309 1.00 67.38 238 SER A O 1
ATOM 1930 N N . ILE A 1 239 ? -3.990 12.174 2.256 1.00 65.38 239 ILE A N 1
ATOM 1931 C CA . ILE A 1 239 ? -4.718 12.724 1.113 1.00 65.38 239 ILE A CA 1
ATOM 1932 C C . ILE A 1 239 ? -4.793 11.649 0.026 1.00 65.38 239 ILE A C 1
ATOM 1934 O O . ILE A 1 239 ? -3.792 11.002 -0.279 1.00 65.38 239 ILE A O 1
ATOM 1938 N N . ASP A 1 240 ? -5.963 11.478 -0.589 1.00 59.66 240 ASP A N 1
ATOM 1939 C CA . ASP A 1 240 ? -6.079 10.588 -1.738 1.00 59.66 240 ASP A CA 1
ATOM 1940 C C . ASP A 1 240 ? -5.217 11.099 -2.914 1.00 59.66 240 ASP A C 1
ATOM 1942 O O . ASP A 1 240 ? -5.053 12.310 -3.106 1.00 59.66 240 ASP A O 1
ATOM 1946 N N . PRO A 1 241 ? -4.664 10.214 -3.752 1.00 57.38 241 PRO A N 1
ATOM 1947 C CA . PRO A 1 241 ? -3.689 10.643 -4.751 1.00 57.38 241 PRO A CA 1
ATOM 1948 C C . PRO A 1 241 ? -4.228 11.615 -5.808 1.00 57.38 241 PRO A C 1
ATOM 1950 O O . PRO A 1 241 ? -3.457 12.410 -6.351 1.00 57.38 241 PRO A O 1
ATOM 1953 N N . ALA A 1 242 ? -5.533 11.589 -6.105 1.00 58.56 242 ALA A N 1
ATOM 1954 C CA . ALA A 1 242 ? -6.141 12.518 -7.056 1.00 58.56 242 ALA A CA 1
ATOM 1955 C C . ALA A 1 242 ? -6.172 13.942 -6.478 1.00 58.56 242 ALA A C 1
ATOM 1957 O O . ALA A 1 242 ? -5.770 14.899 -7.150 1.00 58.56 242 ALA A O 1
ATOM 1958 N N . THR A 1 243 ? -6.546 14.078 -5.206 1.00 63.81 243 THR A N 1
ATOM 1959 C CA . THR A 1 243 ? -6.490 15.349 -4.475 1.00 63.81 243 THR A CA 1
ATOM 1960 C C . THR A 1 243 ? -5.051 15.829 -4.290 1.00 63.81 243 THR A C 1
ATOM 1962 O O . THR A 1 243 ? -4.771 17.014 -4.499 1.00 63.81 243 THR A O 1
ATOM 1965 N N . LEU A 1 244 ? -4.111 14.927 -3.983 1.00 67.94 244 LEU A N 1
ATOM 1966 C CA . LEU A 1 244 ? -2.687 15.260 -3.871 1.00 67.94 244 LEU A CA 1
ATOM 1967 C C . LEU A 1 244 ? -2.139 15.794 -5.198 1.00 67.94 244 LEU A C 1
ATOM 1969 O O . LEU A 1 244 ? -1.444 16.809 -5.212 1.00 67.94 244 LEU A O 1
ATOM 1973 N N . ARG A 1 245 ? -2.501 15.165 -6.320 1.00 63.69 245 ARG A N 1
ATOM 1974 C CA . ARG A 1 245 ? -2.130 15.612 -7.666 1.00 63.69 245 ARG A CA 1
ATOM 1975 C C . ARG A 1 245 ? -2.677 17.006 -7.977 1.00 63.69 245 ARG A C 1
ATOM 1977 O O . ARG A 1 245 ? -1.917 17.863 -8.427 1.00 63.69 245 ARG A O 1
ATOM 1984 N N . MET A 1 246 ? -3.962 17.260 -7.713 1.00 66.88 246 MET A N 1
ATOM 1985 C CA . MET A 1 246 ? -4.558 18.592 -7.897 1.00 66.88 246 MET A CA 1
ATOM 1986 C C . MET A 1 246 ? -3.870 19.648 -7.027 1.00 66.88 246 MET A C 1
ATOM 1988 O O . MET A 1 246 ? -3.648 20.776 -7.469 1.00 66.88 246 MET A O 1
ATOM 1992 N N . PHE A 1 247 ? -3.526 19.295 -5.788 1.00 70.62 247 PHE A N 1
ATOM 1993 C CA . PHE A 1 247 ? -2.816 20.186 -4.880 1.00 70.62 247 PHE A CA 1
ATOM 1994 C C . PHE A 1 247 ? -1.393 20.477 -5.370 1.00 70.62 247 PHE A C 1
ATOM 1996 O O . PHE A 1 247 ? -1.013 21.646 -5.409 1.00 70.62 247 PHE A O 1
ATOM 2003 N N . PHE A 1 248 ? -0.651 19.450 -5.802 1.00 69.75 248 PHE A N 1
ATOM 2004 C CA . PHE A 1 248 ? 0.701 19.548 -6.362 1.00 69.75 248 PHE A CA 1
ATOM 2005 C C . PHE A 1 248 ? 0.738 20.477 -7.583 1.00 69.75 248 PHE A C 1
ATOM 2007 O O . PHE A 1 248 ? 1.512 21.433 -7.614 1.00 69.75 248 PHE A O 1
ATOM 2014 N N . GLN A 1 249 ? -0.175 20.280 -8.539 1.00 65.69 249 GLN A N 1
ATOM 2015 C CA . GLN A 1 249 ? -0.285 21.104 -9.752 1.00 65.69 249 GLN A CA 1
ATOM 2016 C C . GLN A 1 249 ? -0.575 22.587 -9.464 1.00 65.69 249 GLN A C 1
ATOM 2018 O O . GLN A 1 249 ? -0.199 23.451 -10.252 1.00 65.69 249 GLN A O 1
ATOM 2023 N N . ARG A 1 250 ? -1.228 22.904 -8.338 1.00 72.25 250 ARG A N 1
ATOM 2024 C CA . ARG A 1 250 ? -1.534 24.287 -7.925 1.00 72.25 250 ARG A CA 1
ATOM 2025 C C . ARG A 1 250 ? -0.373 24.987 -7.215 1.00 72.25 250 ARG A C 1
ATOM 2027 O O . ARG A 1 250 ? -0.464 26.188 -6.963 1.00 72.25 250 ARG A O 1
ATOM 2034 N N . GLN A 1 251 ? 0.694 24.268 -6.868 1.00 74.88 251 GLN A N 1
ATOM 2035 C CA . GLN A 1 251 ? 1.860 24.852 -6.211 1.00 74.88 251 GLN A CA 1
ATOM 2036 C C . GLN A 1 251 ? 2.852 25.444 -7.217 1.00 74.88 251 GLN A C 1
ATOM 2038 O O . GLN A 1 251 ? 2.894 25.066 -8.382 1.00 74.88 251 GLN A O 1
ATOM 2043 N N . SER A 1 252 ? 3.705 26.360 -6.746 1.00 72.81 252 SER A N 1
ATOM 2044 C CA . SER A 1 252 ? 4.843 26.837 -7.547 1.00 72.81 252 SER A CA 1
ATOM 2045 C C . SER A 1 252 ? 5.863 25.711 -7.797 1.00 72.81 252 SER A C 1
ATOM 2047 O O . SER A 1 252 ? 6.000 24.854 -6.922 1.00 72.81 252 SER A O 1
ATOM 2049 N N . PRO A 1 253 ? 6.662 25.750 -8.882 1.00 66.38 253 PRO A N 1
ATOM 2050 C CA . PRO A 1 253 ? 7.660 24.711 -9.178 1.00 66.38 253 PRO A CA 1
ATOM 2051 C C . PRO A 1 253 ? 8.617 24.414 -8.011 1.00 66.38 253 PRO A C 1
ATOM 2053 O O . PRO A 1 253 ? 8.884 23.265 -7.684 1.00 66.38 253 PRO A O 1
ATOM 2056 N N . LYS A 1 254 ? 9.043 25.454 -7.276 1.00 68.00 254 LYS A N 1
ATOM 2057 C CA . LYS A 1 254 ? 9.888 25.308 -6.073 1.00 68.00 254 LYS A CA 1
ATOM 2058 C C . LYS A 1 254 ? 9.208 24.585 -4.909 1.00 68.00 254 LYS A C 1
ATOM 2060 O O . LYS A 1 254 ? 9.888 24.093 -4.018 1.00 68.00 254 LYS A O 1
ATOM 2065 N N . LEU A 1 255 ? 7.881 24.633 -4.828 1.00 71.06 255 LEU A N 1
ATOM 2066 C CA . LEU A 1 255 ? 7.110 23.909 -3.815 1.00 71.06 255 LEU A CA 1
ATOM 2067 C C . LEU A 1 255 ? 6.801 22.488 -4.281 1.00 71.06 255 LEU A C 1
ATOM 2069 O O . LEU A 1 255 ? 6.834 21.590 -3.453 1.00 71.06 255 LEU A O 1
ATOM 2073 N N . GLN A 1 256 ? 6.576 22.281 -5.579 1.00 69.38 256 GLN A N 1
ATOM 2074 C CA . GLN A 1 256 ? 6.446 20.949 -6.177 1.00 69.38 256 GLN A CA 1
ATOM 2075 C C . GLN A 1 256 ? 7.698 20.100 -5.911 1.00 69.38 256 GLN A C 1
ATOM 2077 O O . GLN A 1 256 ? 7.583 19.022 -5.339 1.00 69.38 256 GLN A O 1
ATOM 2082 N N . GLU A 1 257 ? 8.888 20.645 -6.178 1.00 67.31 257 GLU A N 1
ATOM 2083 C CA . GLU A 1 257 ? 10.178 19.989 -5.890 1.00 67.31 257 GLU A CA 1
ATOM 2084 C C . GLU A 1 257 ? 10.366 19.659 -4.398 1.00 67.31 257 GLU A C 1
ATOM 2086 O O . GLU A 1 257 ? 10.980 18.667 -4.036 1.00 67.31 257 GLU A O 1
ATOM 2091 N N . LYS A 1 258 ? 9.802 20.463 -3.493 1.00 71.19 258 LYS A N 1
ATOM 2092 C CA . LYS A 1 258 ? 9.851 20.155 -2.056 1.00 71.19 258 LYS A CA 1
ATOM 2093 C C . LYS A 1 258 ? 8.849 19.095 -1.648 1.00 71.19 258 LYS A C 1
ATOM 2095 O O . LYS A 1 258 ? 9.084 18.367 -0.696 1.00 71.19 258 LYS A O 1
ATOM 2100 N N . MET A 1 259 ? 7.694 19.063 -2.302 1.00 69.88 259 MET A N 1
ATOM 2101 C CA . MET A 1 259 ? 6.676 18.061 -2.030 1.00 69.88 259 MET A CA 1
ATOM 2102 C C . MET A 1 259 ? 7.129 16.684 -2.500 1.00 69.88 259 MET A C 1
ATOM 2104 O O . MET A 1 259 ? 6.859 15.713 -1.801 1.00 69.88 259 MET A O 1
ATOM 2108 N N . SER A 1 260 ? 7.847 16.595 -3.623 1.00 65.81 260 SER A N 1
ATOM 2109 C CA . SER A 1 260 ? 8.337 15.323 -4.161 1.00 65.81 260 SER A CA 1
ATOM 2110 C C . SER A 1 260 ? 9.216 14.542 -3.184 1.00 65.81 260 SER A C 1
ATOM 2112 O O . SER A 1 260 ? 9.170 13.316 -3.193 1.00 65.81 260 SER A O 1
ATOM 2114 N N . ASP A 1 261 ? 9.933 15.225 -2.285 1.00 66.50 261 ASP A N 1
ATOM 2115 C CA . ASP A 1 261 ? 10.766 14.588 -1.254 1.00 66.50 261 ASP A CA 1
ATOM 2116 C C . ASP A 1 261 ? 9.953 13.778 -0.228 1.00 66.50 261 ASP A C 1
ATOM 2118 O O . ASP A 1 261 ? 10.471 12.856 0.401 1.00 66.50 261 ASP A O 1
ATOM 2122 N N . PHE A 1 262 ? 8.668 14.103 -0.061 1.00 65.31 262 PHE A N 1
ATOM 2123 C CA . PHE A 1 262 ? 7.773 13.465 0.911 1.00 65.31 262 PHE A CA 1
ATOM 2124 C C . PHE A 1 262 ? 6.776 12.496 0.268 1.00 65.31 262 PHE A C 1
ATOM 2126 O O . PHE A 1 262 ? 6.019 11.823 0.973 1.00 65.31 262 PHE A O 1
ATOM 2133 N N . VAL A 1 263 ? 6.732 12.431 -1.064 1.00 66.50 263 VAL A N 1
ATOM 2134 C CA . VAL A 1 263 ? 5.757 11.618 -1.790 1.00 66.50 263 VAL A CA 1
ATOM 2135 C C . VAL A 1 263 ? 6.380 10.284 -2.183 1.00 66.50 263 VAL A C 1
ATOM 2137 O O . VAL A 1 263 ? 7.456 10.230 -2.766 1.00 66.50 263 VAL A O 1
ATOM 2140 N N . ASN A 1 264 ? 5.672 9.186 -1.906 1.00 70.12 264 ASN A N 1
ATOM 2141 C CA . ASN A 1 264 ? 6.087 7.859 -2.350 1.00 70.12 264 ASN A CA 1
ATOM 2142 C C . ASN A 1 264 ? 5.886 7.723 -3.877 1.00 70.12 264 ASN A C 1
ATOM 2144 O O . ASN A 1 264 ? 4.733 7.704 -4.326 1.00 70.12 264 ASN A O 1
ATOM 2148 N N . PRO A 1 265 ? 6.956 7.548 -4.681 1.00 71.50 265 PRO A N 1
ATOM 2149 C CA . PRO A 1 265 ? 6.839 7.447 -6.135 1.00 71.50 265 PRO A CA 1
ATOM 2150 C C . PRO A 1 265 ? 5.989 6.259 -6.601 1.00 71.50 265 PRO A C 1
ATOM 2152 O O . PRO A 1 265 ? 5.329 6.351 -7.633 1.00 71.50 265 PRO A O 1
ATOM 2155 N N . LYS A 1 266 ? 5.949 5.154 -5.837 1.00 72.19 266 LYS A N 1
ATOM 2156 C CA . LYS A 1 266 ? 5.081 4.003 -6.147 1.00 72.19 266 LYS A CA 1
ATOM 2157 C C . LYS A 1 266 ? 3.605 4.360 -6.010 1.00 72.19 266 LYS A C 1
ATOM 2159 O O . LYS A 1 266 ? 2.807 3.973 -6.851 1.00 72.19 266 LYS A O 1
ATOM 2164 N N . HIS A 1 267 ? 3.259 5.144 -4.995 1.00 69.19 267 HIS A N 1
ATOM 2165 C CA . HIS A 1 267 ? 1.876 5.552 -4.772 1.00 69.19 267 HIS A CA 1
ATOM 2166 C C . HIS A 1 267 ? 1.382 6.513 -5.861 1.00 69.19 267 HIS A C 1
ATOM 2168 O O . HIS A 1 267 ? 0.260 6.396 -6.343 1.00 69.19 267 HIS A O 1
ATOM 2174 N N . LEU A 1 268 ? 2.252 7.413 -6.333 1.00 73.12 268 LEU A N 1
ATOM 2175 C CA . LEU A 1 268 ? 1.963 8.229 -7.516 1.00 73.12 268 LEU A CA 1
ATOM 2176 C C . LEU A 1 268 ? 1.835 7.384 -8.791 1.00 73.12 268 LEU A C 1
ATOM 2178 O O . LEU A 1 268 ? 0.999 7.683 -9.640 1.00 73.12 268 LEU A O 1
ATOM 2182 N N . ALA A 1 269 ? 2.631 6.321 -8.926 1.00 78.75 269 ALA A N 1
ATOM 2183 C CA . ALA A 1 269 ? 2.548 5.415 -10.068 1.00 78.75 269 ALA A CA 1
ATOM 2184 C C . ALA A 1 269 ? 1.222 4.632 -10.116 1.00 78.75 269 ALA A C 1
ATOM 2186 O O . ALA A 1 269 ? 0.729 4.358 -11.207 1.00 78.75 269 ALA A O 1
ATOM 2187 N N . GLU A 1 270 ? 0.635 4.285 -8.965 1.00 74.31 270 GLU A N 1
ATOM 2188 C CA . GLU A 1 270 ? -0.643 3.558 -8.869 1.00 74.31 270 GLU A CA 1
ATOM 2189 C C . GLU A 1 270 ? -1.826 4.329 -9.453 1.00 74.31 270 GLU A C 1
ATOM 2191 O O . GLU A 1 270 ? -2.743 3.723 -10.011 1.00 74.31 270 GLU A O 1
ATOM 2196 N N . VAL A 1 271 ? -1.790 5.656 -9.346 1.00 70.81 271 VAL A N 1
ATOM 2197 C CA . VAL A 1 271 ? -2.868 6.548 -9.796 1.00 70.81 271 VAL A CA 1
ATOM 2198 C C . VAL A 1 271 ? -2.544 7.305 -11.075 1.00 70.81 271 VAL A C 1
ATOM 2200 O O . VAL A 1 271 ? -3.374 8.070 -11.574 1.00 70.81 271 VAL A O 1
ATOM 2203 N N . SER A 1 272 ? -1.335 7.125 -11.604 1.00 76.44 272 SER A N 1
ATOM 2204 C CA . SER A 1 272 ? -0.976 7.719 -12.877 1.00 76.44 272 SER A CA 1
ATOM 2205 C C . SER A 1 272 ? -1.774 7.053 -13.995 1.00 76.44 272 SER A C 1
ATOM 2207 O O . SER A 1 272 ? -1.898 5.834 -14.067 1.00 76.44 272 SER A O 1
ATOM 2209 N N . SER A 1 273 ? -2.322 7.878 -14.881 1.00 80.50 273 SER A N 1
ATOM 2210 C CA . SER A 1 273 ? -2.956 7.439 -16.130 1.00 80.50 273 SER A CA 1
ATOM 2211 C C . SER A 1 273 ? -2.009 7.567 -17.324 1.00 80.50 273 SER A C 1
ATOM 2213 O O . SER A 1 273 ? -2.453 7.495 -18.467 1.00 80.50 273 SER A O 1
ATOM 2215 N N . MET A 1 274 ? -0.723 7.821 -17.063 1.00 89.44 274 MET A N 1
ATOM 2216 C CA . MET A 1 274 ? 0.265 8.096 -18.093 1.00 89.44 274 MET A CA 1
ATOM 2217 C C . MET A 1 274 ? 0.945 6.817 -18.557 1.00 89.44 274 MET A C 1
ATOM 2219 O O . MET A 1 274 ? 1.572 6.116 -17.761 1.00 89.44 274 MET A O 1
ATOM 2223 N N . ASP A 1 275 ? 0.904 6.578 -19.860 1.00 93.88 275 ASP A N 1
ATOM 2224 C CA . ASP A 1 275 ? 1.656 5.509 -20.496 1.00 93.88 275 ASP A CA 1
ATOM 2225 C C . ASP A 1 275 ? 2.978 6.045 -21.062 1.00 93.88 275 ASP A C 1
ATOM 2227 O O . ASP A 1 275 ? 3.037 7.093 -21.714 1.00 93.88 275 ASP A O 1
ATOM 2231 N N . LEU A 1 276 ? 4.053 5.294 -20.828 1.00 95.88 276 LEU A N 1
ATOM 2232 C CA . LEU A 1 276 ? 5.346 5.457 -21.481 1.00 95.88 276 LEU A CA 1
ATOM 2233 C C . LEU A 1 276 ? 5.374 4.575 -22.726 1.00 95.88 276 LEU A C 1
ATOM 2235 O O . LEU A 1 276 ? 5.595 3.364 -22.649 1.00 95.88 276 LEU A O 1
ATOM 2239 N N . GLU A 1 277 ? 5.159 5.189 -23.883 1.00 96.25 277 GLU A N 1
ATOM 2240 C CA . GLU A 1 277 ? 5.090 4.491 -25.159 1.00 96.25 277 GLU A CA 1
ATOM 2241 C C . GLU A 1 277 ? 6.371 4.680 -25.973 1.00 96.25 277 GLU A C 1
ATOM 2243 O O . GLU A 1 277 ? 6.735 5.799 -26.345 1.00 96.25 277 GLU A O 1
ATOM 2248 N N . ILE A 1 278 ? 7.029 3.576 -26.325 1.00 96.56 278 ILE A N 1
ATOM 2249 C CA . ILE A 1 278 ? 8.100 3.587 -27.322 1.00 96.56 278 ILE A CA 1
ATOM 2250 C C . ILE A 1 278 ? 7.489 3.340 -28.700 1.00 96.56 278 ILE A C 1
ATOM 2252 O O . ILE A 1 278 ? 6.825 2.330 -28.930 1.00 96.56 278 ILE A O 1
ATOM 2256 N N . ARG A 1 279 ? 7.729 4.248 -29.647 1.00 94.25 279 ARG A N 1
ATOM 2257 C CA . ARG A 1 279 ? 7.208 4.141 -31.017 1.00 94.25 279 ARG A CA 1
ATOM 2258 C C . ARG A 1 279 ? 8.318 4.220 -32.045 1.00 94.25 279 ARG A C 1
ATOM 2260 O O . ARG A 1 279 ? 9.316 4.908 -31.844 1.00 94.25 279 ARG A O 1
ATOM 2267 N N . TRP A 1 280 ? 8.112 3.514 -33.152 1.00 92.75 280 TRP A N 1
ATOM 2268 C CA . TRP A 1 280 ? 8.992 3.568 -34.310 1.00 92.75 280 TRP A CA 1
ATOM 2269 C C . TRP A 1 280 ? 8.592 4.709 -35.254 1.00 92.75 280 TRP A C 1
ATOM 2271 O O . TRP A 1 280 ? 7.409 4.941 -35.502 1.00 92.75 280 TRP A O 1
ATOM 2281 N N . SER A 1 281 ? 9.595 5.390 -35.795 1.00 89.50 281 SER A N 1
ATOM 2282 C CA . SER A 1 281 ? 9.506 6.428 -36.815 1.00 89.50 281 SER A CA 1
ATOM 2283 C C . SER A 1 281 ? 10.383 6.044 -38.001 1.00 89.50 281 SER A C 1
ATOM 2285 O O . SER A 1 281 ? 11.556 5.697 -37.842 1.00 89.50 281 SER A O 1
ATOM 2287 N N . GLU A 1 282 ? 9.835 6.167 -39.207 1.00 83.38 282 GLU A N 1
ATOM 2288 C CA . GLU A 1 282 ? 10.536 5.846 -40.454 1.00 83.38 282 GLU A CA 1
ATOM 2289 C C . GLU A 1 282 ? 11.739 6.762 -40.707 1.00 83.38 282 GLU A C 1
ATOM 2291 O O . GLU A 1 282 ? 12.752 6.339 -41.259 1.00 83.38 282 GLU A O 1
ATOM 2296 N N . LYS A 1 283 ? 11.657 8.019 -40.260 1.00 80.31 283 LYS A N 1
ATOM 2297 C CA . LYS A 1 283 ? 12.703 9.023 -40.471 1.00 80.31 283 LYS A CA 1
ATOM 2298 C C . LYS A 1 283 ? 13.334 9.420 -39.143 1.00 80.31 283 LYS A C 1
ATOM 2300 O O . LYS A 1 283 ? 12.620 9.771 -38.202 1.00 80.31 283 LYS A O 1
ATOM 2305 N N . ILE A 1 284 ? 14.665 9.422 -39.105 1.00 80.38 284 ILE A N 1
ATOM 2306 C CA . ILE A 1 284 ? 15.446 10.122 -38.078 1.00 80.38 284 ILE A CA 1
ATOM 2307 C C . ILE A 1 284 ? 15.283 11.628 -38.309 1.00 80.38 284 ILE A C 1
ATOM 2309 O O . ILE A 1 284 ? 15.243 12.088 -39.458 1.00 80.38 284 ILE A O 1
ATOM 2313 N N . ASP A 1 285 ? 15.153 12.399 -37.230 1.00 75.62 285 ASP A N 1
ATOM 2314 C CA . ASP A 1 285 ? 15.032 13.849 -37.344 1.00 75.62 285 ASP A CA 1
ATOM 2315 C C . ASP A 1 285 ? 16.344 14.454 -37.875 1.00 75.62 285 ASP A C 1
ATOM 2317 O O . ASP A 1 285 ? 17.429 14.238 -37.333 1.00 75.62 285 ASP A O 1
ATOM 2321 N N . LYS A 1 286 ? 16.255 15.211 -38.974 1.00 72.06 286 LYS A N 1
ATOM 2322 C CA . LYS A 1 286 ? 17.432 15.807 -39.630 1.00 72.06 286 LYS A CA 1
ATOM 2323 C C . LYS A 1 286 ? 18.033 16.964 -38.828 1.00 72.06 286 LYS A C 1
ATOM 2325 O O . LYS A 1 286 ? 19.206 17.280 -39.013 1.00 72.06 286 LYS A O 1
ATOM 2330 N N . THR A 1 287 ? 17.237 17.602 -37.973 1.00 76.12 287 THR A N 1
ATOM 2331 C CA . THR A 1 287 ? 17.633 18.750 -37.150 1.00 76.12 287 THR A CA 1
ATOM 2332 C C . THR A 1 287 ? 18.058 18.325 -35.747 1.00 76.12 287 THR A C 1
ATOM 2334 O O . THR A 1 287 ? 19.079 18.802 -35.253 1.00 76.12 287 THR A O 1
ATOM 2337 N N . ARG A 1 288 ? 17.353 17.369 -35.131 1.00 79.81 288 ARG A N 1
ATOM 2338 C CA . ARG A 1 288 ? 17.701 16.780 -33.829 1.00 79.81 288 ARG A CA 1
ATOM 2339 C C . ARG A 1 288 ? 18.217 15.357 -33.999 1.00 79.81 288 ARG A C 1
ATOM 2341 O O . ARG A 1 288 ? 17.474 14.392 -33.903 1.00 79.81 288 ARG A O 1
ATOM 2348 N N . LYS A 1 289 ? 19.533 15.218 -34.176 1.00 80.50 289 LYS A N 1
ATOM 2349 C CA . LYS A 1 289 ? 20.205 13.911 -34.344 1.00 80.50 289 LYS A CA 1
ATOM 2350 C C . LYS A 1 289 ? 20.042 12.953 -33.151 1.00 80.50 289 LYS A C 1
ATOM 2352 O O . LYS A 1 289 ? 20.367 11.776 -33.271 1.00 80.50 289 LYS A O 1
ATOM 2357 N N . THR A 1 290 ? 19.576 13.452 -32.007 1.00 85.88 290 THR A N 1
ATOM 2358 C CA . THR A 1 290 ? 19.243 12.652 -30.823 1.00 85.88 290 THR A CA 1
ATOM 2359 C C . THR A 1 290 ? 17.853 12.013 -30.895 1.00 85.88 290 THR A C 1
ATOM 2361 O O . THR A 1 290 ? 17.582 11.104 -30.120 1.00 85.88 290 THR A O 1
ATOM 2364 N N . ASP A 1 291 ? 17.008 12.400 -31.856 1.00 90.06 291 ASP A N 1
ATOM 2365 C CA . ASP A 1 291 ? 15.683 11.818 -32.081 1.00 90.06 291 ASP A CA 1
ATOM 2366 C C . ASP A 1 291 ? 15.761 10.733 -33.176 1.00 90.06 291 ASP A C 1
ATOM 2368 O O . ASP A 1 291 ? 15.555 10.979 -34.373 1.00 90.06 291 ASP A O 1
ATOM 2372 N N . GLY A 1 292 ? 16.086 9.509 -32.750 1.00 90.50 292 GLY A N 1
ATOM 2373 C CA . GLY A 1 292 ? 16.273 8.345 -33.622 1.00 90.50 292 GLY A CA 1
ATOM 2374 C C . GLY A 1 292 ? 14.977 7.716 -34.150 1.00 90.50 292 GLY A C 1
ATOM 2375 O O . GLY A 1 292 ? 13.905 8.330 -34.149 1.00 90.50 292 GLY A O 1
ATOM 2376 N N . HIS A 1 293 ? 15.081 6.473 -34.624 1.00 92.19 293 HIS A N 1
ATOM 2377 C CA . HIS A 1 293 ? 13.947 5.680 -35.106 1.00 92.19 293 HIS A CA 1
ATOM 2378 C C . HIS A 1 293 ? 12.986 5.307 -33.982 1.00 92.19 293 HIS A C 1
ATOM 2380 O O . HIS A 1 293 ? 11.779 5.428 -34.154 1.00 92.19 293 HIS A O 1
ATOM 2386 N N . TYR A 1 294 ? 13.502 4.875 -32.833 1.00 94.75 294 TYR A N 1
ATOM 2387 C CA . TYR A 1 294 ? 12.683 4.661 -31.645 1.00 94.75 294 TYR A CA 1
ATOM 2388 C C . TYR A 1 294 ? 12.660 5.920 -30.791 1.00 94.75 294 TYR A C 1
ATOM 2390 O O . TYR A 1 294 ? 13.698 6.536 -30.556 1.00 94.75 294 TYR A O 1
ATOM 2398 N N . ARG A 1 295 ? 11.462 6.307 -30.352 1.00 94.69 295 ARG A N 1
ATOM 2399 C CA . ARG A 1 295 ? 11.226 7.533 -29.585 1.00 94.69 295 ARG A CA 1
ATOM 2400 C C . ARG A 1 295 ? 10.261 7.259 -28.446 1.00 94.69 295 ARG A C 1
ATOM 2402 O O . ARG A 1 295 ? 9.339 6.460 -28.608 1.00 94.69 295 ARG A O 1
ATOM 2409 N N . LEU A 1 296 ? 10.481 7.930 -27.320 1.00 96.75 296 LEU A N 1
ATOM 2410 C CA . LEU A 1 296 ? 9.620 7.848 -26.145 1.00 96.75 296 LEU A CA 1
ATOM 2411 C C . LEU A 1 296 ? 8.544 8.928 -26.189 1.00 96.75 296 LEU A C 1
ATOM 2413 O O . LEU A 1 296 ? 8.829 10.097 -26.453 1.00 96.75 296 LEU A O 1
ATOM 2417 N N . PHE A 1 297 ? 7.324 8.528 -25.862 1.00 96.44 297 PHE A N 1
ATOM 2418 C CA . PHE A 1 297 ? 6.183 9.409 -25.705 1.00 96.44 297 PHE A CA 1
ATOM 2419 C C . PHE A 1 297 ? 5.517 9.186 -24.349 1.00 96.44 297 PHE A C 1
ATOM 2421 O O . PHE A 1 297 ? 5.309 8.043 -23.946 1.00 96.44 297 PHE A O 1
ATOM 2428 N N . LEU A 1 298 ? 5.141 10.277 -23.684 1.00 95.25 298 LEU A N 1
ATOM 2429 C CA . LEU A 1 298 ? 4.179 10.258 -22.584 1.00 95.25 298 LEU A CA 1
ATOM 2430 C C . LEU A 1 298 ? 2.785 10.404 -23.190 1.00 95.25 298 LEU A C 1
ATOM 2432 O O . LEU A 1 298 ? 2.545 11.355 -23.940 1.00 95.25 298 LEU A O 1
ATOM 2436 N N . SER A 1 299 ? 1.893 9.459 -22.905 1.00 92.94 299 SER A N 1
ATOM 2437 C CA . SER A 1 299 ? 0.556 9.398 -23.504 1.00 92.94 299 SER A CA 1
ATOM 2438 C C . SER A 1 299 ? -0.531 9.300 -22.433 1.00 92.94 299 SER A C 1
ATOM 2440 O O . SER A 1 299 ? -0.418 8.496 -21.512 1.00 92.94 299 SER A O 1
ATOM 2442 N N . ARG A 1 300 ? -1.593 10.104 -22.565 1.00 89.31 300 ARG A N 1
ATOM 2443 C CA . ARG A 1 300 ? -2.787 10.095 -21.703 1.00 89.31 300 ARG A CA 1
ATOM 2444 C C . ARG A 1 300 ? -4.032 10.282 -22.551 1.00 89.31 300 ARG A C 1
ATOM 2446 O O . ARG A 1 300 ? -4.322 11.391 -22.999 1.00 89.31 300 ARG A O 1
ATOM 2453 N N . GLY A 1 301 ? -4.776 9.197 -22.751 1.00 83.31 301 GLY A N 1
ATOM 2454 C CA . GLY A 1 301 ? -5.903 9.190 -23.683 1.00 83.31 301 GLY A CA 1
ATOM 2455 C C . GLY A 1 301 ? -5.437 9.582 -25.087 1.00 83.31 301 GLY A C 1
ATOM 2456 O O . GLY A 1 301 ? -4.545 8.943 -25.642 1.00 83.31 301 GLY A O 1
ATOM 2457 N N . ASP A 1 302 ? -6.003 10.660 -25.628 1.00 82.12 302 ASP A N 1
ATOM 2458 C CA . ASP A 1 302 ? -5.661 11.175 -26.962 1.00 82.12 302 ASP A CA 1
ATOM 2459 C C . ASP A 1 302 ? -4.457 12.134 -26.964 1.00 82.12 302 ASP A C 1
ATOM 2461 O O . ASP A 1 302 ? -3.900 12.443 -28.021 1.00 82.12 302 ASP A O 1
ATOM 2465 N N . GLU A 1 303 ? -4.034 12.615 -25.791 1.00 90.12 303 GLU A N 1
ATOM 2466 C CA . GLU A 1 303 ? -2.891 13.514 -25.666 1.00 90.12 303 GLU A CA 1
ATOM 2467 C C . GLU A 1 303 ? -1.589 12.710 -25.659 1.00 90.12 303 GLU A C 1
ATOM 2469 O O . GLU A 1 303 ? -1.408 11.781 -24.870 1.00 90.12 303 GLU A O 1
ATOM 2474 N N . ARG A 1 304 ? -0.653 13.086 -26.533 1.00 93.31 304 ARG A N 1
ATOM 2475 C CA . ARG A 1 304 ? 0.660 12.447 -26.617 1.00 93.31 304 ARG A CA 1
ATOM 2476 C C . ARG A 1 304 ? 1.755 13.483 -26.797 1.00 93.31 304 ARG A C 1
ATOM 2478 O O . ARG A 1 304 ? 1.713 14.278 -27.736 1.00 93.31 304 ARG A O 1
ATOM 2485 N N . LEU A 1 305 ? 2.786 13.400 -25.963 1.00 95.56 305 LEU A N 1
ATOM 2486 C CA . LEU A 1 305 ? 3.939 14.287 -26.028 1.00 95.56 305 LEU A CA 1
ATOM 2487 C C . LEU A 1 305 ? 5.247 13.505 -26.103 1.00 95.56 305 LEU A C 1
ATOM 2489 O O . LEU A 1 305 ? 5.497 12.597 -25.316 1.00 95.56 305 LEU A O 1
ATOM 2493 N N . MET A 1 306 ? 6.089 13.863 -27.071 1.00 94.38 306 MET A N 1
ATOM 2494 C CA . MET A 1 306 ? 7.392 13.232 -27.253 1.00 94.38 306 MET A CA 1
ATOM 2495 C C . MET A 1 306 ? 8.404 13.763 -26.240 1.00 94.38 306 MET A C 1
ATOM 2497 O O . MET A 1 306 ? 8.526 14.978 -26.061 1.00 94.38 306 MET A O 1
ATOM 2501 N N . VAL A 1 307 ? 9.179 12.858 -25.648 1.00 95.38 307 VAL A N 1
ATOM 2502 C CA . VAL A 1 307 ? 10.359 13.212 -24.856 1.00 95.38 307 VAL A CA 1
ATOM 2503 C C . VAL A 1 307 ? 11.519 13.436 -25.813 1.00 95.38 307 VAL A C 1
ATOM 2505 O O . VAL A 1 307 ? 11.935 12.520 -26.523 1.00 95.38 307 VAL A O 1
ATOM 2508 N N . HIS A 1 308 ? 12.056 14.651 -25.818 1.00 94.12 308 HIS A N 1
ATOM 2509 C CA . HIS A 1 308 ? 13.260 14.964 -26.580 1.00 94.12 308 HIS A CA 1
ATOM 2510 C C . HIS A 1 308 ? 14.480 14.804 -25.686 1.00 94.12 308 HIS A C 1
ATOM 2512 O O . HIS A 1 308 ? 14.729 15.648 -24.828 1.00 94.12 308 HIS A O 1
ATOM 2518 N N . PHE A 1 309 ? 15.249 13.743 -25.911 1.00 93.62 309 PHE A N 1
ATOM 2519 C CA . PHE A 1 309 ? 16.480 13.536 -25.164 1.00 93.62 309 PHE A CA 1
ATOM 2520 C C . PHE A 1 309 ? 17.581 14.455 -25.693 1.00 93.62 309 PHE A C 1
ATOM 2522 O O . PHE A 1 309 ? 17.900 14.469 -26.886 1.00 93.62 309 PHE A O 1
ATOM 2529 N N . SER A 1 310 ? 18.220 15.185 -24.788 1.00 91.94 310 SER A N 1
ATOM 2530 C CA . SER A 1 310 ? 19.385 16.026 -25.075 1.00 91.94 310 SER A CA 1
ATOM 2531 C C . SER A 1 310 ? 20.625 15.203 -25.453 1.00 91.94 310 SER A C 1
ATOM 2533 O O . SER A 1 310 ? 21.549 15.715 -26.088 1.00 91.94 310 SER A O 1
ATOM 2535 N N . ARG A 1 311 ? 20.650 13.909 -25.099 1.00 91.06 311 ARG A N 1
ATOM 2536 C CA . ARG A 1 311 ? 21.725 12.956 -25.416 1.00 91.06 311 ARG A CA 1
ATOM 2537 C C . ARG A 1 311 ? 21.156 11.629 -25.910 1.00 91.06 311 ARG A C 1
ATOM 2539 O O . ARG A 1 311 ? 20.370 11.001 -25.207 1.00 91.06 311 ARG A O 1
ATOM 2546 N N . SER A 1 312 ? 21.660 11.119 -27.036 1.00 92.00 312 SER A N 1
ATOM 2547 C CA . SER A 1 312 ? 21.251 9.812 -27.584 1.00 92.00 312 SER A CA 1
ATOM 2548 C C . SER A 1 312 ? 21.457 8.654 -26.599 1.00 92.00 312 SER A C 1
ATOM 2550 O O . SER A 1 312 ? 20.619 7.760 -26.501 1.00 92.00 312 SER A O 1
ATOM 2552 N N . ALA A 1 313 ? 22.555 8.690 -25.833 1.00 91.69 313 ALA A N 1
ATOM 2553 C CA . ALA A 1 313 ? 22.836 7.707 -24.785 1.00 91.69 313 ALA A CA 1
ATOM 2554 C C . ALA A 1 313 ? 21.811 7.753 -23.639 1.00 91.69 313 ALA A C 1
ATOM 2556 O O . ALA A 1 313 ? 21.540 6.721 -23.032 1.00 91.69 313 ALA A O 1
ATOM 2557 N N . GLY A 1 314 ? 21.217 8.924 -23.376 1.00 92.69 314 GLY A N 1
ATOM 2558 C CA . GLY A 1 314 ? 20.167 9.093 -22.374 1.00 92.69 314 GLY A CA 1
AT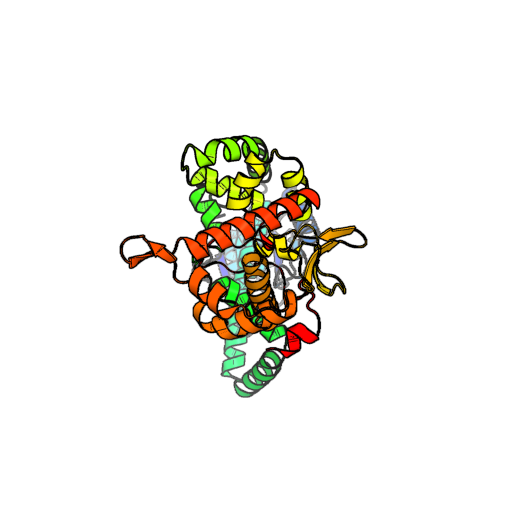OM 2559 C C . GLY A 1 314 ? 18.909 8.309 -22.732 1.00 92.69 314 GLY A C 1
ATOM 2560 O O . GLY A 1 314 ? 18.414 7.551 -21.903 1.00 92.69 314 GLY A O 1
ATOM 2561 N N . PHE A 1 315 ? 18.461 8.402 -23.989 1.00 95.50 315 PHE A N 1
ATOM 2562 C CA . PHE A 1 315 ? 17.326 7.615 -24.481 1.00 95.50 315 PHE A CA 1
ATOM 2563 C C . PHE A 1 315 ? 17.569 6.109 -24.333 1.00 95.50 315 PHE A C 1
ATOM 2565 O O . PHE A 1 315 ? 16.741 5.402 -23.766 1.00 95.50 315 PHE A O 1
ATOM 2572 N N . VAL A 1 316 ? 18.715 5.614 -24.816 1.00 95.38 316 VAL A N 1
ATOM 2573 C CA . VAL A 1 316 ? 19.014 4.171 -24.808 1.00 95.38 316 VAL A CA 1
ATOM 2574 C C . VAL A 1 316 ? 19.157 3.643 -23.383 1.00 95.38 316 VAL A C 1
ATOM 2576 O O . VAL A 1 316 ? 18.656 2.563 -23.079 1.00 95.38 316 VAL A O 1
ATOM 2579 N N . LEU A 1 317 ? 19.791 4.409 -22.490 1.00 93.25 317 LEU A N 1
ATOM 2580 C CA . LEU A 1 317 ? 19.886 4.037 -21.082 1.00 93.25 317 LEU A CA 1
ATOM 2581 C C . LEU A 1 317 ? 18.499 3.988 -20.431 1.00 93.25 317 LEU A C 1
ATOM 2583 O O . LEU A 1 317 ? 18.176 3.004 -19.775 1.00 93.25 317 LEU A O 1
ATOM 2587 N N . TYR A 1 318 ? 17.659 5.002 -20.648 1.00 95.25 318 TYR A N 1
ATOM 2588 C CA . TYR A 1 318 ? 16.298 5.016 -20.112 1.00 95.25 318 TYR A CA 1
ATOM 2589 C C . TYR A 1 318 ? 15.452 3.853 -20.651 1.00 95.25 318 TYR A C 1
ATOM 2591 O O . TYR A 1 318 ? 14.726 3.210 -19.899 1.00 95.25 318 TYR A O 1
ATOM 2599 N N . LEU A 1 319 ? 15.610 3.511 -21.932 1.00 95.56 319 LEU A N 1
ATOM 2600 C CA . LEU A 1 319 ? 14.960 2.356 -22.549 1.00 95.56 319 LEU A CA 1
ATOM 2601 C C . LEU A 1 319 ? 15.350 1.030 -21.874 1.00 95.56 319 LEU A C 1
ATOM 2603 O O . LEU A 1 319 ? 14.488 0.174 -21.698 1.00 95.56 319 LEU A O 1
ATOM 2607 N N . ILE A 1 320 ? 16.606 0.869 -21.445 1.00 93.69 320 ILE A N 1
ATOM 2608 C CA . ILE A 1 320 ? 17.041 -0.307 -20.669 1.00 93.69 320 ILE A CA 1
ATOM 2609 C C . ILE A 1 320 ? 16.307 -0.376 -19.324 1.00 93.69 320 ILE A C 1
ATOM 2611 O O . ILE A 1 320 ? 15.823 -1.446 -18.962 1.00 93.69 320 ILE A O 1
ATOM 2615 N N . TYR A 1 321 ? 16.155 0.748 -18.616 1.00 92.94 321 TYR A N 1
ATOM 2616 C CA . TYR A 1 321 ? 15.363 0.786 -17.380 1.00 92.94 321 TYR A CA 1
ATOM 2617 C C . TYR A 1 321 ? 13.892 0.419 -17.626 1.00 92.94 321 TYR A C 1
ATOM 2619 O O . TYR A 1 321 ? 13.313 -0.334 -16.845 1.00 92.94 321 TYR A O 1
ATOM 2627 N N . LEU A 1 322 ? 13.290 0.892 -18.724 1.00 94.25 322 LEU A N 1
ATOM 2628 C CA . LEU A 1 322 ? 11.914 0.532 -19.089 1.00 94.25 322 LEU A CA 1
ATOM 2629 C C . LEU A 1 322 ? 11.764 -0.956 -19.404 1.00 94.25 322 LEU A C 1
ATOM 2631 O O . LEU A 1 322 ? 10.804 -1.582 -18.959 1.00 94.25 322 LEU A O 1
ATOM 2635 N N . ILE A 1 323 ? 12.714 -1.522 -20.146 1.00 92.81 323 ILE A N 1
ATOM 2636 C CA . ILE A 1 323 ? 12.779 -2.953 -20.454 1.00 92.81 323 ILE A CA 1
ATOM 2637 C C . ILE A 1 323 ? 12.854 -3.776 -19.167 1.00 92.81 323 ILE A C 1
ATOM 2639 O O . ILE A 1 323 ? 12.060 -4.698 -18.974 1.00 92.81 323 ILE A O 1
ATOM 2643 N N . ASP A 1 324 ? 13.787 -3.428 -18.283 1.00 89.69 324 ASP A N 1
ATOM 2644 C CA . ASP A 1 324 ? 14.014 -4.151 -17.038 1.00 89.69 324 ASP A CA 1
ATOM 2645 C C . ASP A 1 324 ? 12.776 -4.084 -16.129 1.00 89.69 324 ASP A C 1
ATOM 2647 O O . ASP A 1 324 ? 12.280 -5.118 -15.676 1.00 89.69 324 ASP A O 1
ATOM 2651 N N . ARG A 1 325 ? 12.174 -2.892 -15.986 1.00 90.00 325 ARG A N 1
ATOM 2652 C CA . ARG A 1 325 ? 10.911 -2.692 -15.254 1.00 90.00 325 ARG A CA 1
ATOM 2653 C C . ARG A 1 325 ? 9.754 -3.484 -15.859 1.00 90.00 325 ARG A C 1
ATOM 2655 O O . ARG A 1 325 ? 8.981 -4.093 -15.120 1.00 90.00 325 ARG A O 1
ATOM 2662 N N . LYS A 1 326 ? 9.623 -3.501 -17.191 1.00 91.56 326 LYS A N 1
ATOM 2663 C CA . LYS A 1 326 ? 8.555 -4.233 -17.890 1.00 91.56 326 LYS A CA 1
ATOM 2664 C C . LYS A 1 326 ? 8.677 -5.742 -17.689 1.00 91.56 326 LYS A C 1
ATOM 2666 O O . LYS A 1 326 ? 7.657 -6.401 -17.507 1.00 91.56 326 LYS A O 1
ATOM 2671 N N . LYS A 1 327 ? 9.901 -6.279 -17.725 1.00 87.75 327 LYS A N 1
ATOM 2672 C CA . LYS A 1 327 ? 10.176 -7.719 -17.617 1.00 87.75 327 LYS A CA 1
ATOM 2673 C C . LYS A 1 327 ? 10.085 -8.227 -16.181 1.00 87.75 327 LYS A C 1
ATOM 2675 O O . LYS A 1 327 ? 9.454 -9.251 -15.935 1.00 87.75 327 LYS A O 1
ATOM 2680 N N . ASN A 1 328 ? 10.717 -7.522 -15.248 1.00 81.88 328 ASN A N 1
ATOM 2681 C CA . ASN A 1 328 ? 10.911 -8.001 -13.878 1.00 81.88 328 ASN A CA 1
ATOM 2682 C C . ASN A 1 328 ? 9.831 -7.501 -12.904 1.00 81.88 328 ASN A C 1
ATOM 2684 O O . ASN A 1 328 ? 9.754 -7.968 -11.764 1.00 81.88 328 ASN A O 1
ATOM 2688 N N . GLY A 1 329 ? 8.956 -6.594 -13.346 1.00 82.50 329 GLY A N 1
ATOM 2689 C CA . GLY A 1 329 ? 7.847 -6.094 -12.544 1.00 82.50 329 GLY A CA 1
ATOM 2690 C C . GLY A 1 329 ? 8.328 -5.390 -11.277 1.00 82.50 329 GLY A C 1
ATOM 2691 O O . GLY A 1 329 ? 9.278 -4.612 -11.317 1.00 82.50 329 GLY A O 1
ATOM 2692 N N . ASP A 1 330 ? 7.693 -5.677 -10.139 1.00 69.62 330 ASP A N 1
ATOM 2693 C CA . ASP A 1 330 ? 8.046 -5.112 -8.824 1.00 69.62 330 ASP A CA 1
ATOM 2694 C C . ASP A 1 330 ? 9.292 -5.701 -8.165 1.00 69.62 330 ASP A C 1
ATOM 2696 O O . ASP A 1 330 ? 9.700 -5.220 -7.111 1.00 69.62 330 ASP A O 1
ATOM 2700 N N . LYS A 1 331 ? 9.938 -6.677 -8.808 1.00 61.66 331 LYS A N 1
ATOM 2701 C CA . LYS A 1 331 ? 11.167 -7.321 -8.325 1.00 61.66 331 LYS A CA 1
ATOM 2702 C C . LYS A 1 331 ? 12.442 -6.670 -8.876 1.00 61.66 331 LYS A C 1
ATOM 2704 O O . LYS A 1 331 ? 13.471 -7.332 -8.958 1.00 61.66 331 LYS A O 1
ATOM 2709 N N . VAL A 1 332 ? 12.366 -5.418 -9.325 1.00 65.50 332 VAL A N 1
ATOM 2710 C CA . VAL A 1 332 ? 13.532 -4.697 -9.853 1.00 65.50 332 VAL A CA 1
ATOM 2711 C C . VAL A 1 332 ? 14.404 -4.147 -8.725 1.00 65.50 332 VAL A C 1
ATOM 2713 O O . VAL A 1 332 ? 13.946 -3.346 -7.913 1.00 65.50 332 VAL A O 1
ATOM 2716 N N . ASP A 1 333 ? 15.669 -4.563 -8.714 1.00 61.50 333 ASP A N 1
ATOM 2717 C CA . ASP A 1 333 ? 16.732 -4.007 -7.869 1.00 61.50 333 ASP A CA 1
ATOM 2718 C C . ASP A 1 333 ? 17.545 -2.949 -8.636 1.00 61.50 333 ASP A C 1
ATOM 2720 O O . ASP A 1 333 ? 17.300 -2.675 -9.812 1.00 61.50 333 ASP A O 1
ATOM 2724 N N . THR A 1 334 ? 18.551 -2.350 -7.993 1.00 70.56 334 THR A N 1
ATOM 2725 C CA . THR A 1 334 ? 19.503 -1.450 -8.659 1.00 70.56 334 THR A CA 1
ATOM 2726 C C . THR A 1 334 ? 20.107 -2.091 -9.911 1.00 70.56 334 THR A C 1
ATOM 2728 O O . THR A 1 334 ? 20.730 -3.154 -9.856 1.00 70.56 334 THR A O 1
ATOM 2731 N N . LEU A 1 335 ? 19.993 -1.396 -11.043 1.00 73.00 335 LEU A N 1
ATOM 2732 C CA . LEU A 1 335 ? 20.467 -1.894 -12.327 1.00 73.00 335 LEU A CA 1
ATOM 2733 C C . LEU A 1 335 ? 22.004 -1.862 -12.386 1.00 73.00 335 LEU A C 1
ATOM 2735 O O . LEU A 1 335 ? 22.623 -0.797 -12.357 1.00 73.00 335 LEU A O 1
ATOM 2739 N N . ASN A 1 336 ? 22.644 -3.029 -12.505 1.00 74.81 336 ASN A N 1
ATOM 2740 C CA . ASN A 1 336 ? 24.088 -3.105 -12.738 1.00 74.81 336 ASN A CA 1
ATOM 2741 C C . ASN A 1 336 ? 24.404 -2.782 -14.206 1.00 74.81 336 ASN A C 1
ATOM 2743 O O . ASN A 1 336 ? 24.546 -3.677 -15.040 1.00 74.81 336 ASN A O 1
ATOM 2747 N N . ILE A 1 337 ? 24.517 -1.487 -14.515 1.00 75.88 337 ILE A N 1
ATOM 2748 C CA . ILE A 1 337 ? 24.644 -0.951 -15.882 1.00 75.88 337 ILE A CA 1
ATOM 2749 C C . ILE A 1 337 ? 25.741 -1.658 -16.685 1.00 75.88 337 ILE A C 1
ATOM 2751 O O . ILE A 1 337 ? 25.539 -1.927 -17.865 1.00 75.88 337 ILE A O 1
ATOM 2755 N N . VAL A 1 338 ? 26.865 -2.030 -16.058 1.00 75.50 338 VAL A N 1
ATOM 2756 C CA . VAL A 1 338 ? 28.014 -2.677 -16.724 1.00 75.50 338 VAL A CA 1
ATOM 2757 C C . VAL A 1 338 ? 27.622 -3.976 -17.441 1.00 75.50 338 VAL A C 1
ATOM 2759 O O . VAL A 1 338 ? 28.163 -4.271 -18.507 1.00 75.50 338 VAL A O 1
ATOM 2762 N N . GLN A 1 339 ? 26.653 -4.724 -16.907 1.00 81.44 339 GLN A N 1
ATOM 2763 C CA . GLN A 1 339 ? 26.177 -5.983 -17.493 1.00 81.44 339 GLN A CA 1
ATOM 2764 C C . GLN A 1 339 ? 25.356 -5.775 -18.776 1.00 81.44 339 GLN A C 1
ATOM 2766 O O . GLN A 1 339 ? 25.206 -6.697 -19.573 1.00 81.44 339 GLN A O 1
ATOM 2771 N N . TYR A 1 340 ? 24.883 -4.553 -19.023 1.00 85.50 340 TYR A N 1
ATOM 2772 C CA . TYR A 1 340 ? 24.008 -4.221 -20.145 1.00 85.50 340 TYR A CA 1
ATOM 2773 C C . TYR A 1 340 ? 24.747 -3.669 -21.370 1.00 85.50 340 TYR A C 1
ATOM 2775 O O . TYR A 1 340 ? 24.095 -3.224 -22.313 1.00 85.50 340 TYR A O 1
ATOM 2783 N N . LYS A 1 341 ? 26.088 -3.727 -21.416 1.00 86.81 341 LYS A N 1
ATOM 2784 C CA . LYS A 1 341 ? 26.891 -3.201 -22.539 1.00 86.81 341 LYS A CA 1
ATOM 2785 C C . LYS A 1 341 ? 26.408 -3.694 -23.910 1.00 86.81 341 LYS A C 1
ATOM 2787 O O . LYS A 1 341 ? 26.205 -2.890 -24.817 1.00 86.81 341 LYS A O 1
ATOM 2792 N N . GLN A 1 342 ? 26.219 -5.006 -24.056 1.00 88.75 342 GLN A N 1
ATOM 2793 C CA . GLN A 1 342 ? 25.804 -5.607 -25.328 1.00 88.75 342 GLN A CA 1
ATOM 2794 C C . GLN A 1 342 ? 24.376 -5.201 -25.714 1.00 88.75 342 GLN A C 1
ATOM 2796 O O . GLN A 1 342 ? 24.118 -4.876 -26.872 1.00 88.75 342 GLN A O 1
ATOM 2801 N N . LEU A 1 343 ? 23.450 -5.181 -24.745 1.00 90.75 343 LEU A N 1
ATOM 2802 C CA . LEU A 1 343 ? 22.075 -4.740 -24.986 1.00 90.75 343 LEU A CA 1
ATOM 2803 C C . LEU A 1 343 ? 22.039 -3.260 -25.383 1.00 90.75 343 LEU A C 1
ATOM 2805 O O . LEU A 1 343 ? 21.362 -2.904 -26.342 1.00 90.75 343 LEU A O 1
ATOM 2809 N N . PHE A 1 344 ? 22.818 -2.414 -24.704 1.00 93.44 344 PHE A N 1
ATOM 2810 C CA . PHE A 1 344 ? 22.961 -1.004 -25.052 1.00 93.44 344 PHE A CA 1
ATOM 2811 C C . PHE A 1 344 ? 23.453 -0.834 -26.489 1.00 93.44 344 PHE A C 1
ATOM 2813 O O . PHE A 1 344 ? 22.847 -0.079 -27.243 1.00 93.44 344 PHE A O 1
ATOM 2820 N N . GLY A 1 345 ? 24.509 -1.553 -26.888 1.00 93.00 345 GLY A N 1
ATOM 2821 C CA . GLY A 1 345 ? 25.041 -1.508 -28.253 1.00 93.00 345 GLY A CA 1
ATOM 2822 C C . GLY A 1 345 ? 23.977 -1.831 -29.305 1.00 93.00 345 GLY A C 1
ATOM 2823 O O . GLY A 1 345 ? 23.779 -1.040 -30.228 1.00 93.00 345 GLY A O 1
ATOM 2824 N N . LYS A 1 346 ? 23.231 -2.929 -29.110 1.00 93.69 346 LYS A N 1
ATOM 2825 C CA . LYS A 1 346 ? 22.133 -3.350 -30.001 1.00 93.69 346 LYS A CA 1
ATOM 2826 C C . LYS A 1 346 ? 21.003 -2.323 -30.069 1.00 93.69 346 LYS A C 1
ATOM 2828 O O . LYS A 1 346 ? 20.555 -1.970 -31.156 1.00 93.69 346 LYS A O 1
ATOM 2833 N N . LEU A 1 347 ? 20.543 -1.821 -28.921 1.00 94.56 347 LEU A N 1
ATOM 2834 C CA . LEU A 1 347 ? 19.469 -0.824 -28.864 1.00 94.56 347 LEU A CA 1
ATOM 2835 C C . LEU A 1 347 ? 19.888 0.502 -29.505 1.00 94.56 347 LEU A C 1
ATOM 2837 O O . LEU A 1 347 ? 19.083 1.144 -30.184 1.00 94.56 347 LEU A O 1
ATOM 2841 N N . TYR A 1 348 ? 21.146 0.903 -29.320 1.00 94.62 348 TYR A N 1
ATOM 2842 C CA . TYR A 1 348 ? 21.703 2.100 -29.936 1.00 94.62 348 TYR A CA 1
ATOM 2843 C C . TYR A 1 348 ? 21.748 1.960 -31.461 1.00 94.62 348 TYR A C 1
ATOM 2845 O O . TYR A 1 348 ? 21.270 2.845 -32.170 1.00 94.62 348 TYR A O 1
ATOM 2853 N N . GLU A 1 349 ? 22.241 0.830 -31.969 1.00 93.75 349 GLU A N 1
ATOM 2854 C CA . GLU A 1 349 ? 22.283 0.540 -33.404 1.00 93.75 349 GLU A CA 1
ATOM 2855 C C . GLU A 1 349 ? 20.880 0.485 -34.011 1.00 93.75 349 GLU A C 1
ATOM 2857 O O . GLU A 1 349 ? 20.622 1.119 -35.030 1.00 93.75 349 GLU A O 1
ATOM 2862 N N . MET A 1 350 ? 19.927 -0.167 -33.347 1.00 92.25 350 MET A N 1
ATOM 2863 C CA . MET A 1 350 ? 18.535 -0.202 -33.805 1.00 92.25 350 MET A CA 1
ATOM 2864 C C . MET A 1 350 ? 17.859 1.172 -33.820 1.00 92.25 350 MET A C 1
ATOM 2866 O O . MET A 1 350 ? 16.941 1.397 -34.608 1.00 92.25 350 MET A O 1
ATOM 2870 N N . THR A 1 351 ? 18.279 2.082 -32.941 1.00 92.25 351 THR A N 1
ATOM 2871 C CA . THR A 1 351 ? 17.679 3.417 -32.821 1.00 92.25 351 THR A CA 1
ATOM 2872 C C . THR A 1 351 ? 18.326 4.428 -33.767 1.00 92.25 351 THR A C 1
ATOM 2874 O O . THR A 1 351 ? 17.617 5.256 -34.339 1.00 92.25 351 THR A O 1
ATOM 2877 N N . TYR A 1 352 ? 19.646 4.369 -33.953 1.00 91.62 352 TYR A N 1
ATOM 2878 C CA . TYR A 1 352 ? 20.422 5.402 -34.654 1.00 91.62 352 TYR A CA 1
ATOM 2879 C C . TYR A 1 352 ? 21.222 4.890 -35.860 1.00 91.62 352 TYR A C 1
ATOM 2881 O O . TYR A 1 352 ? 21.806 5.697 -36.578 1.00 91.62 352 TYR A O 1
ATOM 2889 N N . GLY A 1 353 ? 21.269 3.577 -36.095 1.00 88.19 353 GLY A N 1
ATOM 2890 C CA . GLY A 1 353 ? 21.989 2.959 -37.213 1.00 88.19 353 GLY A CA 1
ATOM 2891 C C . GLY A 1 353 ? 23.512 2.901 -37.053 1.00 88.19 353 GLY A C 1
ATOM 2892 O O . GLY A 1 353 ? 24.207 2.700 -38.044 1.00 88.19 353 GLY A O 1
ATOM 2893 N N . ILE A 1 354 ? 24.047 3.109 -35.842 1.00 89.00 354 ILE A N 1
ATOM 2894 C CA . ILE A 1 354 ? 25.494 3.081 -35.559 1.00 89.00 354 ILE A CA 1
ATOM 2895 C C . ILE A 1 354 ? 25.812 2.247 -34.311 1.00 89.00 354 ILE A C 1
ATOM 2897 O O . ILE A 1 354 ? 25.010 2.188 -33.382 1.00 89.00 354 ILE A O 1
ATOM 2901 N N . ASN A 1 355 ? 26.999 1.635 -34.264 1.00 87.44 355 ASN A N 1
ATOM 2902 C CA . ASN A 1 355 ? 27.434 0.829 -33.121 1.00 87.44 355 ASN A CA 1
ATOM 2903 C C . ASN A 1 355 ? 27.603 1.695 -31.854 1.00 87.44 355 ASN A C 1
ATOM 2905 O O . ASN A 1 355 ? 28.385 2.648 -31.838 1.00 87.44 355 ASN A O 1
ATOM 2909 N N . GLY A 1 356 ? 26.882 1.342 -30.785 1.00 87.06 356 GLY A N 1
ATOM 2910 C CA . GLY A 1 356 ? 26.876 2.073 -29.515 1.00 87.06 356 GLY A CA 1
ATOM 2911 C C . GLY A 1 356 ? 27.835 1.568 -28.431 1.00 87.06 356 GLY A C 1
ATOM 2912 O O . GLY A 1 356 ? 27.847 2.141 -27.343 1.00 87.06 356 GLY A O 1
ATOM 29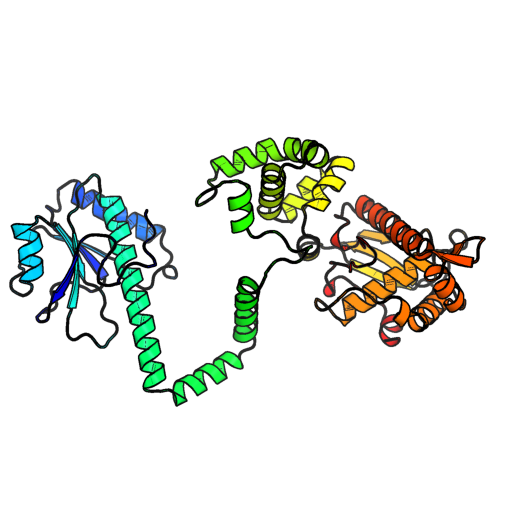13 N N . GLU A 1 357 ? 28.631 0.517 -28.653 1.00 86.00 357 GLU A N 1
ATOM 2914 C CA . GLU A 1 357 ? 29.465 -0.067 -27.585 1.00 86.00 357 GLU A CA 1
ATOM 2915 C C . GLU A 1 357 ? 30.590 0.854 -27.092 1.00 86.00 357 GLU A C 1
ATOM 2917 O O . GLU A 1 357 ? 30.922 0.857 -25.899 1.00 86.00 357 GLU A O 1
ATOM 2922 N N . THR A 1 358 ? 31.178 1.645 -27.991 1.00 83.75 358 THR A N 1
ATOM 2923 C CA . THR A 1 358 ? 32.194 2.645 -27.632 1.00 83.75 358 THR A CA 1
ATOM 2924 C C . THR A 1 358 ? 31.556 3.769 -26.819 1.00 83.75 358 THR A C 1
ATOM 2926 O O . THR A 1 358 ? 32.057 4.114 -25.757 1.00 83.75 358 THR A O 1
ATOM 2929 N N . ILE A 1 359 ? 30.361 4.216 -27.227 1.00 87.88 359 ILE A N 1
ATOM 2930 C CA . ILE A 1 359 ? 29.563 5.231 -26.519 1.00 87.88 359 ILE A CA 1
ATOM 2931 C C . ILE A 1 359 ? 29.209 4.761 -25.104 1.00 87.88 359 ILE A C 1
ATOM 2933 O O . ILE A 1 359 ? 29.286 5.534 -24.151 1.00 87.88 359 ILE A O 1
ATOM 2937 N N . PHE A 1 360 ? 28.854 3.484 -24.946 1.00 87.25 360 PHE A N 1
ATOM 2938 C CA . PHE A 1 360 ? 28.624 2.889 -23.633 1.00 87.25 360 PHE A CA 1
ATOM 2939 C C . PHE A 1 360 ? 29.889 2.907 -22.768 1.00 87.25 360 PHE A C 1
ATOM 2941 O O . PHE A 1 360 ? 29.836 3.240 -21.584 1.00 87.25 360 PHE A O 1
ATOM 2948 N N . THR A 1 361 ? 31.030 2.542 -23.355 1.00 83.88 361 THR A N 1
ATOM 2949 C CA . THR A 1 361 ? 32.308 2.486 -22.637 1.00 83.88 361 THR A CA 1
ATOM 2950 C C . THR A 1 361 ? 32.719 3.876 -22.157 1.00 83.88 361 THR A C 1
ATOM 2952 O O . THR A 1 361 ? 33.049 4.015 -20.981 1.00 83.88 361 THR A O 1
ATOM 2955 N N . ASP A 1 362 ? 32.594 4.893 -23.010 1.00 81.56 362 ASP A N 1
ATOM 2956 C CA . ASP A 1 362 ? 32.881 6.294 -22.678 1.00 81.56 362 ASP A CA 1
ATOM 2957 C C . ASP A 1 362 ? 31.914 6.834 -21.611 1.00 81.56 362 ASP A C 1
ATOM 2959 O O . ASP A 1 362 ? 32.314 7.542 -20.691 1.00 81.56 362 ASP A O 1
ATOM 2963 N N . MET A 1 363 ? 30.633 6.451 -21.676 1.00 85.19 363 MET A N 1
ATOM 2964 C CA . MET A 1 363 ? 29.634 6.833 -20.672 1.00 85.19 363 MET A CA 1
ATOM 2965 C C . MET A 1 363 ? 29.971 6.283 -19.277 1.00 85.19 363 MET A C 1
ATOM 2967 O O . MET A 1 363 ? 29.833 6.999 -18.283 1.00 85.19 363 MET A O 1
ATOM 2971 N N . VAL A 1 364 ? 30.381 5.014 -19.185 1.00 76.31 364 VAL A N 1
ATOM 2972 C CA . VAL A 1 364 ? 30.625 4.325 -17.904 1.00 76.31 364 VAL A CA 1
ATOM 2973 C C . VAL A 1 364 ? 32.028 4.605 -17.357 1.00 76.31 364 VAL A C 1
ATOM 2975 O O . VAL A 1 364 ? 32.199 4.726 -16.143 1.00 76.31 364 VAL A O 1
ATOM 2978 N N . LYS A 1 365 ? 33.033 4.723 -18.229 1.00 67.19 365 LYS A N 1
ATOM 2979 C CA . LYS A 1 365 ? 34.435 4.970 -17.876 1.00 67.19 365 LYS A CA 1
ATOM 2980 C C . LYS A 1 365 ? 34.861 6.343 -18.396 1.00 67.19 365 LYS A C 1
ATOM 2982 O O . LYS A 1 365 ? 35.498 6.448 -19.436 1.00 67.19 365 LYS A O 1
ATOM 2987 N N . ASN A 1 366 ? 34.540 7.398 -17.655 1.00 56.84 366 ASN A N 1
ATOM 2988 C CA . ASN A 1 366 ? 35.145 8.701 -17.917 1.00 56.84 366 ASN A CA 1
ATOM 2989 C C . ASN A 1 366 ? 36.552 8.710 -17.297 1.00 56.84 366 ASN A C 1
ATOM 2991 O O . ASN A 1 366 ? 36.708 8.289 -16.157 1.00 56.84 366 ASN A O 1
ATOM 2995 N N . PHE A 1 367 ? 37.566 9.188 -18.014 1.00 51.28 367 PHE A N 1
ATOM 2996 C CA . PHE A 1 367 ? 38.921 9.379 -17.483 1.00 51.28 367 PHE A CA 1
ATOM 2997 C C . PHE A 1 367 ? 39.251 10.878 -17.451 1.00 51.28 367 PHE A C 1
ATOM 2999 O O . PHE A 1 367 ? 38.817 11.615 -18.338 1.00 51.28 367 PHE A O 1
ATOM 3006 N N . ASN A 1 368 ? 39.962 11.366 -16.430 1.00 53.44 368 ASN A N 1
ATOM 3007 C CA . ASN A 1 368 ? 40.486 12.741 -16.444 1.00 53.44 368 ASN A CA 1
ATOM 3008 C C . ASN A 1 368 ? 41.732 12.854 -17.347 1.00 53.44 368 ASN A C 1
ATOM 3010 O O . ASN A 1 368 ? 42.236 11.860 -17.865 1.00 53.44 368 ASN A O 1
ATOM 3014 N N . SER A 1 369 ? 42.248 14.075 -17.518 1.00 46.81 369 SER A N 1
ATOM 3015 C CA . SER A 1 369 ? 43.484 14.366 -18.265 1.00 46.81 369 SER A CA 1
ATOM 3016 C C . SER A 1 369 ? 44.743 13.681 -17.707 1.00 46.81 369 SER A C 1
ATOM 3018 O O . SER A 1 369 ? 45.783 13.727 -18.355 1.00 46.81 369 SER A O 1
ATOM 3020 N N . GLU A 1 370 ? 44.647 13.045 -16.537 1.00 47.09 370 GLU A N 1
ATOM 3021 C CA . GLU A 1 370 ? 45.714 12.307 -15.850 1.00 47.09 370 GLU A CA 1
ATOM 3022 C C . GLU A 1 370 ? 45.502 10.777 -15.906 1.00 47.09 370 GLU A C 1
ATOM 3024 O O . GLU A 1 3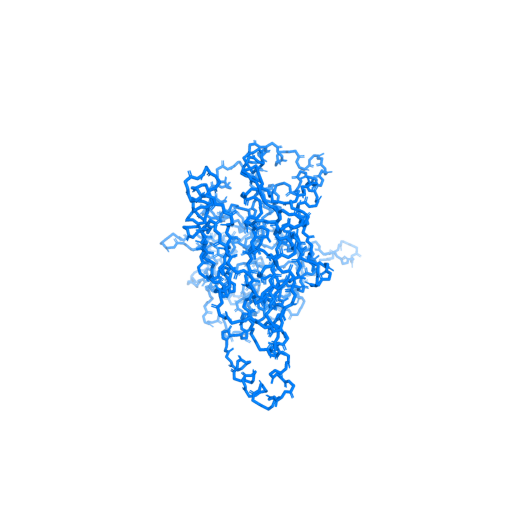70 ? 46.316 10.020 -15.387 1.00 47.09 370 GLU A O 1
ATOM 3029 N N . GLY A 1 371 ? 44.441 10.295 -16.572 1.00 47.44 371 GLY A N 1
ATOM 3030 C CA . GLY A 1 371 ? 44.160 8.864 -16.744 1.00 47.44 371 GLY A CA 1
ATOM 3031 C C . GLY A 1 371 ? 43.425 8.192 -15.577 1.00 47.44 371 GLY A C 1
ATOM 3032 O O . GLY A 1 371 ? 43.319 6.966 -15.552 1.00 47.44 371 GLY A O 1
ATOM 3033 N N . GLU A 1 372 ? 42.877 8.955 -14.630 1.00 47.88 372 GLU A N 1
ATOM 3034 C CA . GLU A 1 372 ? 42.110 8.434 -13.492 1.00 47.88 372 GLU A CA 1
ATOM 3035 C C . GLU A 1 372 ? 40.610 8.319 -13.795 1.00 47.88 372 GLU A C 1
ATOM 3037 O O . GLU A 1 372 ? 40.005 9.191 -14.424 1.00 47.88 372 GLU A O 1
ATOM 3042 N N . LEU A 1 373 ? 39.990 7.246 -13.296 1.00 53.12 373 LEU A N 1
ATOM 3043 C CA . LEU A 1 373 ? 38.593 6.879 -13.540 1.00 53.12 373 LEU A CA 1
ATOM 3044 C C . LEU A 1 373 ? 37.630 7.811 -12.769 1.00 53.12 373 LEU A C 1
ATOM 3046 O O . LEU A 1 373 ? 37.546 7.773 -11.545 1.00 53.12 373 LEU A O 1
ATOM 3050 N N . GLN A 1 374 ? 36.866 8.639 -13.481 1.00 55.38 374 GLN A N 1
ATOM 3051 C CA . GLN A 1 374 ? 35.819 9.521 -12.961 1.00 55.38 374 GLN A CA 1
ATOM 3052 C C . GLN A 1 374 ? 34.428 9.013 -13.373 1.00 55.38 374 GLN A C 1
ATOM 3054 O O . GLN A 1 374 ? 34.126 8.902 -14.552 1.00 55.38 374 GLN A O 1
ATOM 3059 N N . GLN A 1 375 ? 33.494 8.820 -12.438 1.00 57.66 375 GLN A N 1
ATOM 3060 C CA . GLN A 1 375 ? 32.087 8.481 -12.758 1.00 57.66 375 GLN A CA 1
ATOM 3061 C C . GLN A 1 375 ? 31.250 9.670 -13.303 1.00 57.66 375 GLN A C 1
ATOM 3063 O O . GLN A 1 375 ? 30.020 9.636 -13.304 1.00 57.66 375 GLN A O 1
ATOM 3068 N N . LYS A 1 376 ? 31.882 10.752 -13.787 1.00 65.12 376 LYS A N 1
ATOM 3069 C CA . LYS A 1 376 ? 31.182 11.978 -14.232 1.00 65.12 376 LYS A CA 1
ATOM 3070 C C . LYS A 1 376 ? 30.297 11.774 -15.470 1.00 65.12 376 LYS A C 1
ATOM 3072 O O . LYS A 1 376 ? 29.326 12.510 -15.647 1.00 65.12 376 LYS A O 1
ATOM 3077 N N . GLY A 1 377 ? 30.638 10.806 -16.322 1.00 74.06 377 GLY A N 1
ATOM 3078 C CA . GLY A 1 377 ? 29.972 10.540 -17.604 1.00 74.06 377 GLY A CA 1
ATOM 3079 C C . GLY A 1 377 ? 28.540 10.066 -17.408 1.00 74.06 377 GLY A C 1
ATOM 3080 O O . GLY A 1 377 ? 27.595 10.755 -17.796 1.00 74.06 377 GLY A O 1
ATOM 3081 N N . LEU A 1 378 ? 28.389 8.945 -16.704 1.00 80.25 378 LEU A N 1
ATOM 3082 C CA . LEU A 1 378 ? 27.100 8.371 -16.338 1.00 80.25 378 LEU A CA 1
ATOM 3083 C C . LEU A 1 378 ? 26.241 9.352 -15.531 1.00 80.25 378 LEU A C 1
ATOM 3085 O O . LEU A 1 378 ? 25.065 9.522 -15.843 1.00 80.25 378 LEU A O 1
ATOM 3089 N N . TYR A 1 379 ? 26.828 10.050 -14.553 1.00 82.12 379 TYR A N 1
ATOM 3090 C CA . TYR A 1 379 ? 26.110 11.068 -13.780 1.00 82.12 379 TYR A CA 1
ATOM 3091 C C . TYR A 1 379 ? 25.505 12.156 -14.679 1.00 82.12 379 TYR A C 1
ATOM 3093 O O . TYR A 1 379 ? 24.344 12.526 -14.519 1.00 82.12 379 TYR A O 1
ATOM 3101 N N . THR A 1 380 ? 26.266 12.635 -15.667 1.00 84.44 380 THR A N 1
ATOM 3102 C CA . THR A 1 380 ? 25.783 13.654 -16.608 1.00 84.44 380 THR A CA 1
ATOM 3103 C C . THR A 1 380 ? 24.642 13.121 -17.478 1.00 84.44 380 THR A C 1
ATOM 3105 O O . THR A 1 380 ? 23.688 13.849 -17.742 1.00 84.44 380 THR A O 1
ATOM 3108 N N . VAL A 1 381 ? 24.706 11.852 -17.897 1.00 88.50 381 VAL A N 1
ATOM 3109 C CA . VAL A 1 381 ? 23.628 11.214 -18.668 1.00 88.50 381 VAL A CA 1
ATOM 3110 C C . VAL A 1 381 ? 22.360 11.052 -17.822 1.00 88.50 381 VAL A C 1
ATOM 3112 O O . VAL A 1 381 ? 21.285 11.448 -18.267 1.00 88.50 381 VAL A O 1
ATOM 3115 N N . LEU A 1 382 ? 22.467 10.556 -16.587 1.00 86.75 382 LEU A N 1
ATOM 3116 C CA . LEU A 1 382 ? 21.320 10.425 -15.678 1.00 86.75 382 LEU A CA 1
ATOM 3117 C C . LEU A 1 382 ? 20.688 11.780 -15.346 1.00 86.75 382 LEU A C 1
ATOM 3119 O O . LEU A 1 382 ? 19.464 11.903 -15.331 1.00 86.75 382 LEU A O 1
ATOM 3123 N N . LYS A 1 383 ? 21.512 12.815 -15.145 1.00 87.50 383 LYS A N 1
ATOM 3124 C CA . LYS A 1 383 ? 21.028 14.182 -14.952 1.00 87.50 383 LYS A CA 1
ATOM 3125 C C . LYS A 1 383 ? 20.243 14.673 -16.172 1.00 87.50 383 LYS A C 1
ATOM 3127 O O . LYS A 1 383 ? 19.143 15.185 -15.999 1.00 87.50 383 LYS A O 1
ATOM 3132 N N . SER A 1 384 ? 20.759 14.460 -17.388 1.00 90.38 384 SER A N 1
ATOM 3133 C CA . SER A 1 384 ? 20.034 14.852 -18.605 1.00 90.38 384 SER A CA 1
ATOM 3134 C C . SER A 1 384 ? 18.707 14.114 -18.772 1.00 90.38 384 SER A C 1
ATOM 3136 O O . SER A 1 384 ? 17.706 14.744 -19.081 1.00 90.38 384 SER A O 1
ATOM 3138 N N . ILE A 1 385 ? 18.662 12.809 -18.472 1.00 92.19 385 ILE A N 1
ATOM 3139 C CA . ILE A 1 385 ? 17.413 12.032 -18.491 1.00 92.19 385 ILE A CA 1
ATOM 3140 C C . ILE A 1 385 ? 16.380 12.665 -17.554 1.00 92.19 385 ILE A C 1
ATOM 3142 O O . ILE A 1 385 ? 15.218 12.804 -17.928 1.00 92.19 385 ILE A O 1
ATOM 3146 N N . ARG A 1 386 ? 16.798 13.059 -16.343 1.00 89.25 386 ARG A N 1
ATOM 3147 C CA . ARG A 1 386 ? 15.896 13.672 -15.364 1.00 89.25 386 ARG A CA 1
ATOM 3148 C C . ARG A 1 386 ? 15.300 14.979 -15.872 1.00 89.25 386 ARG A C 1
ATOM 3150 O O . ARG A 1 386 ? 14.101 15.183 -15.729 1.00 89.25 386 ARG A O 1
ATOM 3157 N N . GLU A 1 387 ? 16.128 15.838 -16.458 1.00 89.25 387 GLU A N 1
ATOM 3158 C CA . GLU A 1 387 ? 15.687 17.112 -17.031 1.00 89.25 387 GLU A CA 1
ATOM 3159 C C . GLU A 1 387 ? 14.745 16.881 -18.226 1.00 89.25 387 GLU A C 1
ATOM 3161 O O . GLU A 1 387 ? 13.660 17.456 -18.274 1.00 89.25 387 GLU A O 1
ATOM 3166 N N . ASP A 1 388 ? 15.106 15.990 -19.153 1.00 93.56 388 ASP A N 1
ATOM 3167 C CA . ASP A 1 388 ? 14.334 15.717 -20.372 1.00 93.56 388 ASP A CA 1
ATOM 3168 C C . ASP A 1 388 ? 12.943 15.120 -20.056 1.00 93.56 388 ASP A C 1
ATOM 3170 O O . ASP A 1 388 ? 11.921 15.569 -20.594 1.00 93.56 388 ASP A O 1
ATOM 3174 N N . ILE A 1 389 ? 12.881 14.139 -19.145 1.00 92.12 389 ILE A N 1
ATOM 3175 C CA . ILE A 1 389 ? 11.623 13.525 -18.690 1.00 92.12 389 ILE A CA 1
ATOM 3176 C C . ILE A 1 389 ? 10.821 14.509 -17.837 1.00 92.12 389 ILE A C 1
ATOM 3178 O O . ILE A 1 389 ? 9.641 14.716 -18.112 1.00 92.12 389 ILE A O 1
ATOM 3182 N N . GLY A 1 390 ? 11.457 15.163 -16.859 1.00 86.88 390 GLY A N 1
ATOM 3183 C CA . GLY A 1 390 ? 10.801 16.102 -15.947 1.00 86.88 390 GLY A CA 1
ATOM 3184 C C . GLY A 1 390 ? 10.121 17.258 -16.679 1.00 86.88 390 GLY A C 1
ATOM 3185 O O . GLY A 1 390 ? 8.939 17.510 -16.458 1.00 86.88 390 GLY A O 1
ATOM 3186 N N . ASN A 1 391 ? 10.813 17.872 -17.644 1.00 87.56 391 ASN A N 1
ATOM 3187 C CA . ASN A 1 391 ? 10.245 18.930 -18.488 1.00 87.56 391 ASN A CA 1
ATOM 3188 C C . ASN A 1 391 ? 9.040 18.437 -19.307 1.00 87.56 391 ASN A C 1
ATOM 3190 O O . ASN A 1 391 ? 8.106 19.191 -19.584 1.00 87.56 391 ASN A O 1
ATOM 3194 N N . THR A 1 392 ? 9.051 17.171 -19.733 1.00 90.50 392 THR A N 1
ATOM 3195 C CA . THR A 1 392 ? 7.936 16.588 -20.491 1.00 90.50 392 THR A CA 1
ATOM 3196 C C . THR A 1 392 ? 6.745 16.287 -19.575 1.00 90.50 392 THR A C 1
ATOM 3198 O O . THR A 1 392 ? 5.612 16.603 -19.939 1.00 90.50 392 THR A O 1
ATOM 3201 N N . CYS A 1 393 ? 6.988 15.760 -18.371 1.00 86.38 393 CYS A N 1
ATOM 3202 C CA . CYS A 1 393 ? 5.976 15.558 -17.330 1.00 86.38 393 CYS A CA 1
ATOM 3203 C C . CYS A 1 393 ? 5.304 16.876 -16.917 1.00 86.38 393 CYS A C 1
ATOM 3205 O O . CYS A 1 393 ? 4.077 16.938 -16.873 1.00 86.38 393 CYS A O 1
ATOM 3207 N N . GLU A 1 394 ? 6.080 17.945 -16.707 1.00 82.75 394 GLU A N 1
ATOM 3208 C CA . GLU A 1 394 ? 5.558 19.277 -16.369 1.00 82.75 394 GLU A CA 1
ATOM 3209 C C . GLU A 1 394 ? 4.591 19.783 -17.449 1.00 82.75 394 GLU A C 1
ATOM 3211 O O . GLU A 1 394 ? 3.475 20.209 -17.148 1.00 82.75 394 GLU A O 1
ATOM 3216 N N . ARG A 1 395 ? 4.969 19.650 -18.727 1.00 83.75 395 ARG A N 1
ATOM 3217 C CA . ARG A 1 395 ? 4.117 20.029 -19.868 1.00 83.75 395 ARG A CA 1
ATOM 3218 C C . ARG A 1 395 ? 2.840 19.194 -19.961 1.00 83.75 395 ARG A C 1
ATOM 3220 O O . ARG A 1 395 ? 1.804 19.736 -20.329 1.00 83.75 395 ARG A O 1
ATOM 3227 N N . MET A 1 396 ? 2.907 17.911 -19.604 1.00 83.62 396 MET A N 1
ATOM 3228 C CA . MET A 1 396 ? 1.747 17.008 -19.514 1.00 83.62 396 MET A CA 1
ATOM 3229 C C . MET A 1 396 ? 0.929 17.205 -18.225 1.00 83.62 396 MET A C 1
ATOM 3231 O O . MET A 1 396 ? -0.112 16.561 -18.039 1.00 83.62 396 MET A O 1
ATOM 3235 N N . GLN A 1 397 ? 1.382 18.088 -17.327 1.00 77.75 397 GLN A N 1
ATOM 3236 C CA . GLN A 1 397 ? 0.819 18.295 -15.994 1.00 77.75 397 GLN A CA 1
ATOM 3237 C C . GLN A 1 397 ? 0.737 16.973 -15.209 1.00 77.75 397 GLN A C 1
ATOM 3239 O O . GLN A 1 397 ? -0.277 16.651 -14.583 1.00 77.75 397 GLN A O 1
ATOM 3244 N N . GLU A 1 398 ? 1.786 16.161 -15.278 1.00 80.31 398 GLU A N 1
ATOM 3245 C CA . GLU A 1 398 ? 1.919 14.890 -14.564 1.00 80.31 398 GLU A CA 1
ATOM 3246 C C . GLU A 1 398 ? 3.055 15.011 -13.533 1.00 80.31 398 GLU A C 1
ATOM 3248 O O . GLU A 1 398 ? 4.104 15.566 -13.867 1.00 80.31 398 GLU A O 1
ATOM 3253 N N . PRO A 1 399 ? 2.883 14.509 -12.296 1.00 77.31 399 PRO A N 1
ATOM 3254 C CA . PRO A 1 399 ? 3.991 14.367 -11.353 1.00 77.31 399 PRO A CA 1
ATOM 3255 C C . PRO A 1 399 ? 5.118 13.540 -11.980 1.00 77.31 399 PRO A C 1
ATOM 3257 O O . PRO A 1 399 ? 4.870 12.475 -12.548 1.00 77.31 399 PRO A O 1
ATOM 3260 N N . ALA A 1 400 ? 6.351 14.038 -11.926 1.00 81.81 400 ALA A N 1
ATOM 3261 C CA . ALA A 1 400 ? 7.458 13.425 -12.652 1.00 81.81 400 ALA A CA 1
ATOM 3262 C C . ALA A 1 400 ? 8.026 12.199 -11.921 1.00 81.81 400 ALA A C 1
ATOM 3264 O O . ALA A 1 400 ? 8.553 11.288 -12.555 1.00 81.81 400 ALA A O 1
ATOM 3265 N N . GLU A 1 401 ? 7.892 12.144 -10.597 1.00 81.88 401 GLU A N 1
ATOM 3266 C CA . GLU A 1 401 ? 8.577 11.216 -9.692 1.00 81.88 401 GLU A CA 1
ATOM 3267 C C . GLU A 1 401 ? 8.466 9.739 -10.103 1.00 81.88 401 GLU A C 1
ATOM 3269 O O . GLU A 1 401 ? 9.498 9.063 -10.073 1.00 81.88 401 GLU A O 1
ATOM 3274 N N . PRO A 1 402 ? 7.302 9.215 -10.552 1.00 84.44 402 PRO A N 1
ATOM 3275 C CA . PRO A 1 402 ? 7.196 7.831 -11.022 1.00 84.44 402 PRO A CA 1
ATOM 3276 C C . PRO A 1 402 ? 8.123 7.486 -12.194 1.00 84.44 402 PRO A C 1
ATOM 3278 O O . PRO A 1 402 ? 8.510 6.326 -12.367 1.00 84.44 402 PRO A O 1
ATOM 3281 N N . PHE A 1 403 ? 8.459 8.488 -13.006 1.00 89.00 403 PHE A N 1
ATOM 3282 C CA . PHE A 1 403 ? 9.162 8.361 -14.279 1.00 89.00 403 PHE A CA 1
ATOM 3283 C C . PHE A 1 403 ? 10.637 8.775 -14.191 1.00 89.00 403 PHE A C 1
ATOM 3285 O O . PHE A 1 403 ? 11.368 8.624 -15.173 1.00 89.00 403 PHE A O 1
ATOM 3292 N N . LEU A 1 404 ? 11.101 9.296 -13.051 1.00 86.44 404 LEU A N 1
ATOM 3293 C CA . LEU A 1 404 ? 12.467 9.794 -12.883 1.00 86.44 404 LEU A CA 1
ATOM 3294 C C . LEU A 1 404 ? 13.408 8.758 -12.257 1.00 86.44 404 LEU A C 1
ATOM 3296 O O . LEU A 1 404 ? 13.039 7.987 -11.377 1.00 86.44 404 LEU A O 1
ATOM 3300 N N . LEU A 1 405 ? 14.679 8.817 -12.663 1.00 81.69 405 LEU A N 1
ATOM 3301 C CA . LEU A 1 405 ? 15.785 8.132 -11.992 1.00 81.69 405 LEU A CA 1
ATOM 3302 C C . LEU A 1 405 ? 16.406 9.085 -10.956 1.00 81.69 405 LEU A C 1
ATOM 3304 O O . LEU A 1 405 ? 17.053 10.082 -11.314 1.00 81.69 405 LEU A O 1
ATOM 3308 N N . GLN A 1 406 ? 16.186 8.812 -9.667 1.00 67.88 406 GLN A N 1
ATOM 3309 C CA . GLN A 1 406 ? 16.625 9.698 -8.578 1.00 67.88 406 GLN A CA 1
ATOM 3310 C C . GLN A 1 406 ? 18.138 9.673 -8.327 1.00 67.88 406 GLN A C 1
ATOM 3312 O O . GLN A 1 406 ? 18.718 10.701 -7.978 1.00 67.88 406 GLN A O 1
ATOM 3317 N N . ASP A 1 407 ? 18.808 8.553 -8.572 1.00 65.69 407 ASP A N 1
ATOM 3318 C CA . ASP A 1 407 ? 20.265 8.445 -8.522 1.00 65.69 407 ASP A CA 1
ATOM 3319 C C . ASP A 1 407 ? 20.753 7.197 -9.287 1.00 65.69 407 ASP A C 1
ATOM 3321 O O . ASP A 1 407 ? 19.987 6.540 -9.990 1.00 65.69 407 ASP A O 1
ATOM 3325 N N . MET A 1 408 ? 22.048 6.884 -9.172 1.00 64.94 408 MET A N 1
ATOM 3326 C CA . MET A 1 408 ? 22.669 5.707 -9.800 1.00 64.94 408 MET A CA 1
ATOM 3327 C C . MET A 1 408 ? 22.221 4.367 -9.193 1.00 64.94 408 MET A C 1
ATOM 3329 O O . MET A 1 408 ? 22.525 3.320 -9.760 1.00 64.94 408 MET A O 1
ATOM 3333 N N . LYS A 1 409 ? 21.556 4.385 -8.035 1.00 65.56 409 LYS A N 1
ATOM 3334 C CA . LYS A 1 409 ? 21.057 3.204 -7.325 1.00 65.56 409 LYS A CA 1
ATOM 3335 C C . LYS A 1 409 ? 19.546 3.006 -7.501 1.00 65.56 409 LYS A C 1
ATOM 3337 O O . LYS A 1 409 ? 19.051 1.906 -7.267 1.00 65.56 409 LYS A O 1
ATOM 3342 N N . ALA A 1 410 ? 18.830 4.041 -7.922 1.00 69.88 410 ALA A N 1
ATOM 3343 C CA . ALA A 1 410 ? 17.387 4.039 -8.099 1.00 69.88 410 ALA A CA 1
ATOM 3344 C C . ALA A 1 410 ? 16.923 3.268 -9.349 1.00 69.88 410 ALA A C 1
ATOM 3346 O O . ALA A 1 410 ? 17.660 3.091 -10.324 1.00 69.88 410 ALA A O 1
ATOM 3347 N N . HIS A 1 411 ? 15.650 2.869 -9.321 1.00 82.94 411 HIS A N 1
ATOM 3348 C CA . HIS A 1 411 ? 14.900 2.337 -10.462 1.00 82.94 411 HIS A CA 1
ATOM 3349 C C . HIS A 1 411 ? 13.609 3.141 -10.667 1.00 82.94 411 HIS A C 1
ATOM 3351 O O . HIS A 1 411 ? 13.234 3.950 -9.817 1.00 82.94 411 HIS A O 1
ATOM 3357 N N . LEU A 1 412 ? 12.936 2.932 -11.796 1.00 88.44 412 LEU A N 1
ATOM 3358 C CA . LEU A 1 412 ? 11.664 3.568 -12.127 1.00 88.44 412 LEU A CA 1
ATOM 3359 C C . LEU A 1 412 ? 10.528 2.997 -11.271 1.00 88.44 412 LEU A C 1
ATOM 3361 O O . LEU A 1 412 ? 10.390 1.781 -11.133 1.00 88.44 412 LEU A O 1
ATOM 3365 N N . ALA A 1 413 ? 9.668 3.872 -10.751 1.00 86.25 413 ALA A N 1
ATOM 3366 C CA . ALA A 1 413 ? 8.511 3.459 -9.957 1.00 86.25 413 ALA A CA 1
ATOM 3367 C C . ALA A 1 413 ? 7.249 3.215 -10.802 1.00 86.25 413 ALA A C 1
ATOM 3369 O O . ALA A 1 413 ? 6.347 2.512 -10.343 1.00 86.25 413 ALA A O 1
ATOM 3370 N N . VAL A 1 414 ? 7.203 3.726 -12.041 1.00 88.81 414 VAL A N 1
ATOM 3371 C CA . VAL A 1 414 ? 6.114 3.499 -13.010 1.00 88.81 414 VAL A CA 1
ATOM 3372 C C . VAL A 1 414 ? 5.702 2.024 -13.074 1.00 88.81 414 VAL A C 1
ATOM 3374 O O . VAL A 1 414 ? 6.544 1.119 -13.049 1.00 88.81 414 VAL A O 1
ATOM 3377 N N . LEU A 1 415 ? 4.394 1.762 -13.134 1.00 88.62 415 LEU A N 1
ATOM 3378 C CA . LEU A 1 415 ? 3.890 0.392 -13.152 1.00 88.62 415 LEU A CA 1
ATOM 3379 C C . LEU A 1 415 ? 4.175 -0.289 -14.502 1.00 88.62 415 LEU A C 1
ATOM 3381 O O . LEU A 1 415 ? 3.994 0.336 -15.549 1.00 88.62 415 LEU A O 1
ATOM 3385 N N . PRO A 1 416 ? 4.509 -1.594 -14.525 1.00 90.94 416 PRO A N 1
ATOM 3386 C CA . PRO A 1 416 ? 4.804 -2.321 -15.766 1.00 90.94 416 PRO A CA 1
ATOM 3387 C C . PRO A 1 416 ? 3.676 -2.278 -16.804 1.00 90.94 416 PRO A C 1
ATOM 3389 O O . PRO A 1 416 ? 3.934 -2.339 -18.008 1.00 90.94 416 PRO A O 1
ATOM 3392 N N . LYS A 1 417 ? 2.417 -2.171 -16.359 1.00 90.81 417 LYS A N 1
ATOM 3393 C CA . LYS A 1 417 ? 1.249 -2.046 -17.245 1.00 90.81 417 LYS A CA 1
ATOM 3394 C C . LYS A 1 417 ? 1.286 -0.769 -18.099 1.00 90.81 417 LYS A C 1
ATOM 3396 O O . LYS A 1 417 ? 0.844 -0.823 -19.237 1.00 90.81 417 LYS A O 1
ATOM 3401 N N . HIS A 1 418 ? 1.899 0.300 -17.587 1.00 92.94 418 HIS A N 1
ATOM 3402 C CA . HIS A 1 418 ? 2.014 1.609 -18.240 1.00 92.94 418 HIS A CA 1
ATOM 3403 C C . HIS A 1 418 ? 3.247 1.749 -19.139 1.00 92.94 418 HIS A C 1
ATOM 3405 O O . HIS A 1 418 ? 3.475 2.797 -19.729 1.00 92.94 418 HIS A O 1
ATOM 3411 N N . ILE A 1 419 ? 4.076 0.709 -19.260 1.00 95.44 419 ILE A N 1
ATOM 3412 C CA . ILE A 1 419 ? 5.227 0.716 -20.166 1.00 95.44 419 ILE A CA 1
ATOM 3413 C C . ILE A 1 419 ? 4.845 -0.050 -21.434 1.00 95.44 419 ILE A C 1
ATOM 3415 O O . ILE A 1 419 ? 4.638 -1.268 -21.390 1.00 95.44 419 ILE A O 1
ATOM 3419 N N . ILE A 1 420 ? 4.777 0.638 -22.570 1.00 95.31 420 ILE A N 1
ATOM 3420 C CA . ILE A 1 420 ? 4.403 0.059 -23.864 1.00 95.31 420 ILE A CA 1
ATOM 3421 C C . ILE A 1 420 ? 5.641 0.012 -24.762 1.00 95.31 420 ILE A C 1
ATOM 3423 O O . ILE A 1 420 ? 6.146 1.040 -25.217 1.00 95.31 420 ILE A O 1
ATOM 3427 N N . LEU A 1 421 ? 6.142 -1.201 -25.006 1.00 95.69 421 LEU A N 1
ATOM 3428 C CA . LEU A 1 421 ? 7.342 -1.456 -25.805 1.00 95.69 421 LEU A CA 1
ATOM 3429 C C . LEU A 1 421 ? 6.979 -2.186 -27.111 1.00 95.69 421 LEU A C 1
ATOM 3431 O O . LEU A 1 421 ? 6.194 -3.133 -27.069 1.00 95.69 421 LEU A O 1
ATOM 3435 N N . PRO A 1 422 ? 7.565 -1.806 -28.261 1.00 94.00 422 PRO A N 1
ATOM 3436 C CA . PRO A 1 422 ? 7.446 -2.542 -29.513 1.00 94.00 422 PRO A CA 1
ATOM 3437 C C . PRO A 1 422 ? 7.957 -3.979 -29.395 1.00 94.00 422 PRO A C 1
ATOM 3439 O O . PRO A 1 422 ? 9.002 -4.225 -28.790 1.00 94.00 422 PRO A O 1
ATOM 3442 N N . GLU A 1 423 ? 7.297 -4.911 -30.085 1.00 89.81 423 GLU A N 1
ATOM 3443 C CA . GLU A 1 423 ? 7.684 -6.331 -30.118 1.00 89.81 423 GLU A CA 1
ATOM 3444 C C . GLU A 1 423 ? 9.146 -6.537 -30.534 1.00 89.81 423 GLU A C 1
ATOM 3446 O O . GLU A 1 423 ? 9.857 -7.339 -29.937 1.00 89.81 423 GLU A O 1
ATOM 3451 N N . LYS A 1 424 ? 9.635 -5.750 -31.504 1.00 90.56 424 LYS A N 1
ATOM 3452 C CA . LYS A 1 424 ? 11.035 -5.804 -31.957 1.00 90.56 424 LYS A CA 1
ATOM 3453 C C . LYS A 1 424 ? 12.047 -5.503 -30.853 1.00 90.56 424 LYS A C 1
ATOM 3455 O O . LYS A 1 424 ? 13.149 -6.031 -30.903 1.00 90.56 424 LYS A O 1
ATOM 3460 N N . ILE A 1 425 ? 11.702 -4.638 -29.899 1.00 90.62 425 ILE A N 1
ATOM 3461 C CA . ILE A 1 425 ? 12.563 -4.333 -28.749 1.00 90.62 425 ILE A CA 1
ATOM 3462 C C . ILE A 1 425 ? 12.459 -5.461 -27.722 1.00 90.62 425 ILE A C 1
ATOM 3464 O O . ILE A 1 425 ? 13.478 -5.902 -27.198 1.00 90.62 425 ILE A O 1
ATOM 3468 N N . MET A 1 426 ? 11.244 -5.963 -27.482 1.00 87.00 426 MET A N 1
ATOM 3469 C CA . MET A 1 426 ? 11.011 -7.073 -26.556 1.00 87.00 426 MET A CA 1
ATOM 3470 C C . MET A 1 426 ? 11.705 -8.370 -26.990 1.00 87.00 426 MET A C 1
ATOM 3472 O O . MET A 1 426 ? 12.154 -9.121 -26.136 1.00 87.00 426 MET A O 1
ATOM 3476 N N . ALA A 1 427 ? 11.851 -8.607 -28.296 1.00 86.94 427 ALA A N 1
ATOM 3477 C CA . ALA A 1 427 ? 12.507 -9.791 -28.854 1.00 86.94 427 ALA A CA 1
ATOM 3478 C C . ALA A 1 427 ? 14.044 -9.821 -28.692 1.00 86.94 427 ALA A C 1
ATOM 3480 O O . ALA A 1 427 ? 14.673 -10.819 -29.034 1.00 86.94 427 ALA A O 1
ATOM 3481 N N . LEU A 1 428 ? 14.672 -8.736 -28.221 1.00 80.56 428 LEU A N 1
ATOM 3482 C CA . LEU A 1 428 ? 16.125 -8.673 -27.981 1.00 80.56 428 LEU A CA 1
ATOM 3483 C C . LEU A 1 428 ? 16.551 -9.275 -26.636 1.00 80.56 428 LEU A C 1
ATOM 3485 O O . LEU A 1 428 ? 17.751 -9.333 -26.349 1.00 80.56 428 LEU A O 1
ATOM 3489 N N . ILE A 1 429 ? 15.571 -9.636 -25.812 1.00 69.19 429 ILE A N 1
ATOM 3490 C CA . ILE A 1 429 ? 15.680 -10.028 -24.406 1.00 69.19 429 ILE A CA 1
ATOM 3491 C C . ILE A 1 429 ? 15.220 -11.472 -24.258 1.00 69.19 429 ILE A C 1
ATOM 3493 O O . ILE A 1 429 ? 15.741 -12.142 -23.334 1.00 69.19 429 ILE A O 1
#

Radius of gyration: 32.7 Å; chains: 1; bounding box: 85×62×90 Å

Organism: NCBI:txid1602169

pLDDT: mean 77.71, std 14.83, range [28.2, 96.75]

Foldseek 3Di:
DPPPLPDDLQDAPFAGKDKALQDDPQADAQEKEFQADCPDPLNVVLQVLVVVVVVPDDPVPFPDDYHYDYHPDDDCPRPVPLVCCCVPVVWGMKHWADQPDDDSITMMGTHHDDPVCSNVNVVSRRVSNRSVVVVNVVVVVVVCCVVPVVVVVVVVVVLCPDPVSVVVVVVVVVVVPDPDDPQDQDDPVVLCVLLVHDDDCDPVNLVVLVVCQVVLLVCCVVDVRSNSLSSNLNNCVVDQLVVNLVVLLPDDPSSVVSSLVSDRLLSLQVPDQWFWAWAADPDQDPVQLLQFRIWTWTDHPPDIDTQRQPDNLLVLVLVVLLLQCLVCFPNDWQDPLVVCLVVSQVSSCVGNVDGCNVVSCCQCFPAPPVGDGDNVNVVVSLVRNQVRQVVRCVVVSGSSSQSHAPDSGDGHSNGSVRYHDDPVSNVVD

Secondary structure (DSSP, 8-state):
----TTS-TTS-SSSEEEEES---S-S-BTEEEEES-TTSHHHHHHHHHHHHHHHH--TTS-SS--EEEEES----TT-HHHHHIIIII---EEEEEP--SS-SSEEEEEE---TTTHHHHHHHHHHHHHHHHHHHHHHHHHHHHHH-HHHHHHHHHHHHH-HHHHHHHHHHHHHHH----TTS---HHHHHHHTT--S---HHHHHHHHHHHHHHHHHGGGS--HHHHHHHHHHHHHS-HHHHHHHHHTS-HHHHHHHHTTS-HHHHHHH---EEEEEE-SS--SS-TT--SEEEEEEETTEEEE---SSHHHHHHHHHHHHHHHHHGGG-----GGGGHHHHHHHHHHHHSS--HHHHHHHH-EE-TTS-EETHHHHHHHHHHHHHHHHHHHHTT--SGGG---SSS----S-GGGEE--HHHHTT-